Protein AF-0000000079921865 (afdb_homodimer)

Nearest PDB structures (foldseek):
  4d79-assembly1_A  TM=9.285E-01  e=1.068E-24  Escherichia coli K-12
  4yed-assembly1_A  TM=9.209E-01  e=9.433E-25  Escherichia coli K-12
  4d7a-assembly1_B  TM=9.178E-01  e=1.868E-24  Escherichia coli K-12
  4yed-assembly2_D  TM=8.892E-01  e=8.332E-25  Escherichia coli K-12
  4yed-assembly1_B  TM=8.941E-01  e=7.320E-24  Escherichia coli K-12

Sequence (472 aa):
MDKNFFMRTQLLLGNEGMEKLKSSKVAVFGVGGVGSFTVEALARAGVGNLILIDHDEIDITNINRQIPALHSTVGESKVEIMKNRILDINPDINVVAHKKLYNKDSSHELLSEKYDYVVDAIDMVSSKIDLIEKCYNKGINIISSMGMGNKLDPTKIEVSDIYKTHMCPLAKVMRRELKNRRIKKLKVVYSTEKPIKPVITISNDSKREVPGSISFVPSVGGLVIASVVVKDLVSLMDKNFFMRTQLLLGNEGMEKLKSSKVAVFGVGGVGSFTVEALARAGVGNLILIDHDEIDITNINRQIPALHSTVGESKVEIMKNRILDINPDINVVAHKKLYNKDSSHELLSEKYDYVVDAIDMVSSKIDLIEKCYNKGINIISSMGMGNKLDPTKIEVSDIYKTHMCPLAKVMRRELKNRRIKKLKVVYSTEKPIKPVITISNDSKREVPGSISFVPSVGGLVIASVVVKDLVSL

Secondary structure (DSSP, 8-state):
----TTHHHHHHHHHHHHHHHHH-EEEEE--STTHHHHHHHHHHHT-SEEEEE--PBPPGGGTTT-TT--GGGTTSBHHHHHHHHHHHH-TT-EEEEE----STTTHHHHTSS--SEEEE----HHHHHHHHHHHHHHT--EEEE---SS---GGGEEEEEGGG--S-HHHHHHHHHHHHTT----EEEEE-SPPPPPSS--B-TTSPBPPP--TTHHHHHHHHHHHHHHHHHTT-/----TTHHHHHHHHHHHHHHHHH-EEEEE--STTHHHHHHHHHHHT-SEEEEE--PBPPGGGTTT-TT--GGGTTSBHHHHHHHHHHHH-TT-EEEEE----STTTHHHHTSS--SEEEE----HHHHHHHHHHHHHHT--EEEE---SS---GGGEEEEEGGG--S-HHHHHHHHHHHHTT----EEEEE-SPPPPPSS--B-TTSPBPPP--TTHHHHHHHHHHHHHHHHHTT-

Solvent-accessible surface area (backbone atoms only — not comparable to full-atom values): 23665 Å² total; per-residue (Å²): 133,77,91,38,40,48,47,34,35,33,17,58,49,24,70,67,30,46,52,43,30,40,70,33,34,38,35,37,36,22,56,42,36,31,22,29,33,20,52,53,26,34,47,30,61,37,43,21,27,41,38,34,31,24,57,51,53,30,46,57,58,38,33,18,36,20,76,67,30,30,65,87,36,50,70,35,48,39,33,58,53,41,46,54,51,44,40,36,63,32,76,82,46,48,68,47,62,39,81,39,66,74,34,87,86,41,40,67,68,75,62,61,64,88,50,66,31,36,38,38,38,52,84,52,65,69,40,44,52,52,52,51,51,53,30,57,75,69,69,40,49,57,38,33,55,47,58,46,52,21,48,75,61,46,67,40,40,46,76,43,46,48,87,73,63,59,63,32,70,55,44,53,55,47,41,56,56,34,51,77,67,70,53,89,75,44,47,26,37,39,35,63,54,66,62,50,78,50,68,45,86,51,63,46,98,84,68,42,72,58,67,15,35,43,24,34,29,25,29,38,53,10,23,46,50,28,40,53,52,53,30,57,69,53,71,98,132,76,92,37,41,50,45,36,36,33,16,57,50,24,70,68,29,47,51,44,30,40,72,33,31,38,34,36,36,22,55,41,36,29,24,29,34,19,51,53,26,34,48,30,61,38,42,22,28,41,37,34,31,24,56,52,53,30,45,56,59,39,32,20,35,19,74,65,30,30,65,87,38,49,71,36,48,38,33,56,52,42,47,55,50,44,40,38,63,34,76,83,45,46,70,46,63,41,80,38,67,74,34,88,85,40,37,66,68,76,64,61,62,88,53,66,31,36,38,38,38,51,84,52,65,70,41,43,52,53,52,52,52,52,30,57,76,69,69,39,48,56,39,33,54,45,58,46,53,22,50,75,63,46,68,41,39,46,76,42,45,47,85,74,63,57,65,34,72,55,44,53,55,46,42,54,56,36,54,76,67,69,53,89,75,43,47,27,38,38,34,62,55,66,62,49,78,50,69,46,86,50,62,46,98,82,68,42,73,59,67,14,37,44,23,34,30,23,28,38,54,9,24,48,51,30,41,53,52,52,31,58,70,52,72,99

Foldseek 3Di:
DDDDLQVVLCVPQPPLLLVLQLPAAEEEADQAQQRVLLLVQSLSNRRAHYEYEEQDAAAQVRCQAGPLHDPVRHRHQSQVSSQVVSCVSPVRHHYHYDNDDQDPVCCCVVVVDDHQEYEAPDDDLRSSLVNVLVCLVVVHHYEYEADQFQDDDQVQKDKDWLCPDDQGPRSVVNNVSCVVVVNDTHIYIYGNDRRHDDPDWDADPVRDTDTHDGHRRSSSNNNVVSVVVSCVSSVD/DDDDLQVVLCVPQPPLLLVLQLPAAEEEADQALQNVLLLVQSLSNRRAHYEYEEQDAAAQVRCQAGPLHDPVRHRHQSQVSSQVVSCVSPVRHHYHYHNDDQDPVCCCVVVVDDHQEYEAPDDDLRSSLVNVLVCLVVVHHYEYEADQFQDDDQVQKDKDWLCPDDLGPRSVVNVVSCVVVVNDTHIYIYGNDRRHDDPDWDADPVRDTDTHDGHRRSSSNNNVVSVVVSCVSSVD

Radius of gyration: 21.22 Å; Cα contacts (8 Å, |Δi|>4): 1116; chains: 2; bounding box: 54×65×46 Å

Organism: NCBI:txid1123349

Structure (mmCIF, N/CA/C/O backbone):
data_AF-0000000079921865-model_v1
#
loop_
_entity.id
_entity.type
_entity.pdbx_description
1 polymer 'tRNA A37 threonylcarbamoyladenosine dehydratase'
#
loop_
_atom_site.group_PDB
_atom_site.id
_atom_site.type_symbol
_atom_site.label_atom_id
_atom_site.label_alt_id
_atom_site.label_comp_id
_atom_site.label_asym_id
_atom_site.label_entity_id
_atom_site.label_seq_id
_atom_site.pdbx_PDB_ins_code
_atom_site.Cartn_x
_atom_site.Cartn_y
_atom_site.Cartn_z
_atom_site.occupancy
_atom_site.B_iso_or_equiv
_atom_site.auth_seq_id
_atom_site.auth_comp_id
_atom_site.auth_asym_id
_atom_site.auth_atom_id
_atom_site.pdbx_PDB_model_num
ATOM 1 N N . MET A 1 1 ? 26.469 7.453 -10.352 1 61.78 1 MET A N 1
ATOM 2 C CA . MET A 1 1 ? 25.25 6.711 -10.664 1 61.78 1 MET A CA 1
ATOM 3 C C . MET A 1 1 ? 24.266 7.586 -11.414 1 61.78 1 MET A C 1
ATOM 5 O O . MET A 1 1 ? 24.047 8.75 -11.055 1 61.78 1 MET A O 1
ATOM 9 N N . ASP A 1 2 ? 23.812 7.066 -12.562 1 78 2 ASP A N 1
ATOM 10 C CA . ASP A 1 2 ? 22.906 7.852 -13.391 1 78 2 ASP A CA 1
ATOM 11 C C . ASP A 1 2 ? 21.516 7.926 -12.75 1 78 2 ASP A C 1
ATOM 13 O O . ASP A 1 2 ? 21.031 6.945 -12.18 1 78 2 ASP A O 1
ATOM 17 N N . LYS A 1 3 ? 21.016 9.047 -12.781 1 87 3 LYS A N 1
ATOM 18 C CA . LYS A 1 3 ? 19.672 9.289 -12.266 1 87 3 LYS A CA 1
ATOM 19 C C . LYS A 1 3 ? 18.625 8.516 -13.07 1 87 3 LYS A C 1
ATOM 21 O O . LYS A 1 3 ? 18.547 8.656 -14.289 1 87 3 LYS A O 1
ATOM 26 N N . ASN A 1 4 ? 17.969 7.535 -12.414 1 93.31 4 ASN A N 1
ATOM 27 C CA . ASN A 1 4 ? 16.906 6.723 -13.008 1 93.31 4 ASN A CA 1
ATOM 28 C C . ASN A 1 4 ? 15.883 6.285 -11.969 1 93.31 4 ASN A C 1
ATOM 30 O O . ASN A 1 4 ? 15.992 6.641 -10.789 1 93.31 4 ASN A O 1
ATOM 34 N N . PHE A 1 5 ? 14.867 5.508 -12.344 1 95.75 5 PHE A N 1
ATOM 35 C CA . PHE A 1 5 ? 13.742 5.297 -11.438 1 95.75 5 PHE A CA 1
ATOM 36 C C . PHE A 1 5 ? 14.094 4.25 -10.383 1 95.75 5 PHE A C 1
ATOM 38 O O . PHE A 1 5 ? 13.438 4.168 -9.344 1 95.75 5 PHE A O 1
ATOM 45 N N . PHE A 1 6 ? 15.25 3.506 -10.617 1 94.25 6 PHE A N 1
ATOM 46 C CA . PHE A 1 6 ? 15.594 2.477 -9.641 1 94.25 6 PHE A CA 1
ATOM 47 C C . PHE A 1 6 ? 16.719 2.953 -8.727 1 94.25 6 PHE A C 1
ATOM 49 O O . PHE A 1 6 ? 17.219 2.186 -7.902 1 94.25 6 PHE A O 1
ATOM 56 N N . MET A 1 7 ? 17.062 4.141 -8.867 1 94.44 7 MET A N 1
ATOM 57 C CA . MET A 1 7 ? 18.25 4.664 -8.188 1 94.44 7 MET A CA 1
ATOM 58 C C . MET A 1 7 ? 18.156 4.426 -6.684 1 94.44 7 MET A C 1
ATOM 60 O O . MET A 1 7 ? 19.094 3.908 -6.074 1 94.44 7 MET A O 1
ATOM 64 N N . ARG A 1 8 ? 17.031 4.766 -6.098 1 95.69 8 ARG A N 1
ATOM 65 C CA . ARG A 1 8 ? 16.891 4.668 -4.645 1 95.69 8 ARG A CA 1
ATOM 66 C C . ARG A 1 8 ? 16.844 3.211 -4.199 1 95.69 8 ARG A C 1
ATOM 68 O O . ARG A 1 8 ? 17.312 2.873 -3.107 1 95.69 8 ARG A O 1
ATOM 75 N N . THR A 1 9 ? 16.25 2.326 -4.996 1 97.94 9 THR A N 1
ATOM 76 C CA . THR A 1 9 ? 16.219 0.896 -4.707 1 97.94 9 THR A CA 1
ATOM 77 C C . THR A 1 9 ? 17.625 0.299 -4.777 1 97.94 9 THR A C 1
ATOM 79 O O . THR A 1 9 ? 18 -0.529 -3.941 1 97.94 9 THR A O 1
ATOM 82 N N . GLN A 1 10 ? 18.406 0.756 -5.734 1 97.06 10 GLN A N 1
ATOM 83 C CA . GLN A 1 10 ? 19.75 0.266 -5.969 1 97.06 10 GLN A CA 1
ATOM 84 C C . GLN A 1 10 ? 20.656 0.565 -4.773 1 97.06 10 GLN A C 1
ATOM 86 O O . GLN A 1 10 ? 21.578 -0.201 -4.48 1 97.06 10 GLN A O 1
ATOM 91 N N . LEU A 1 11 ? 20.375 1.676 -4.082 1 96.44 11 LEU A N 1
ATOM 92 C CA . LEU A 1 11 ? 21.141 2.012 -2.893 1 96.44 11 LEU A CA 1
ATOM 93 C C . LEU A 1 11 ? 21.016 0.925 -1.831 1 96.44 11 LEU A C 1
ATOM 95 O O . LEU A 1 11 ? 21.953 0.688 -1.061 1 96.44 11 LEU A O 1
ATOM 99 N N . LEU A 1 12 ? 19.891 0.195 -1.831 1 97.12 12 LEU A N 1
ATOM 100 C CA . LEU A 1 12 ? 19.625 -0.833 -0.833 1 97.12 12 LEU A CA 1
ATOM 101 C C . LEU A 1 12 ? 20.109 -2.197 -1.312 1 97.12 12 LEU A C 1
ATOM 103 O O . LEU A 1 12 ? 20.719 -2.945 -0.552 1 97.12 12 LEU A O 1
ATOM 107 N N . LEU A 1 13 ? 19.859 -2.496 -2.607 1 97.44 13 LEU A N 1
ATOM 108 C CA . LEU A 1 13 ? 20.016 -3.863 -3.09 1 97.44 13 LEU A CA 1
ATOM 109 C C . LEU A 1 13 ? 21.344 -4.02 -3.844 1 97.44 13 LEU A C 1
ATOM 111 O O . LEU A 1 13 ? 21.781 -5.141 -4.102 1 97.44 13 LEU A O 1
ATOM 115 N N . GLY A 1 14 ? 21.953 -2.93 -4.215 1 95.94 14 GLY A N 1
ATOM 116 C CA . GLY A 1 14 ? 23.188 -2.975 -4.988 1 95.94 14 GLY A CA 1
ATOM 117 C C . GLY A 1 14 ? 22.969 -3.381 -6.434 1 95.94 14 GLY A C 1
ATOM 118 O O . GLY A 1 14 ? 21.844 -3.68 -6.84 1 95.94 14 GLY A O 1
ATOM 119 N N . ASN A 1 15 ? 24.016 -3.34 -7.172 1 95.75 15 ASN A N 1
ATOM 120 C CA . ASN A 1 15 ? 23.969 -3.695 -8.586 1 95.75 15 ASN A CA 1
ATOM 121 C C . ASN A 1 15 ? 23.562 -5.156 -8.781 1 95.75 15 ASN A C 1
ATOM 123 O O . ASN A 1 15 ? 22.781 -5.473 -9.68 1 95.75 15 ASN A O 1
ATOM 127 N N . GLU A 1 16 ? 24.094 -5.984 -7.961 1 97.19 16 GLU A N 1
ATOM 128 C CA . GLU A 1 16 ? 23.812 -7.41 -8.078 1 97.19 16 GLU A CA 1
ATOM 129 C C . GLU A 1 16 ? 22.328 -7.691 -7.82 1 97.19 16 GLU A C 1
ATOM 131 O O . GLU A 1 16 ? 21.703 -8.461 -8.555 1 97.19 16 GLU A O 1
ATOM 136 N N . GLY A 1 17 ? 21.797 -7.078 -6.805 1 97.88 17 GLY A N 1
ATOM 137 C CA . GLY A 1 17 ? 20.375 -7.238 -6.512 1 97.88 17 GLY A CA 1
ATOM 138 C C . GLY A 1 17 ? 19.484 -6.746 -7.629 1 97.88 17 GLY A C 1
ATOM 139 O O . GLY A 1 17 ? 18.516 -7.418 -7.996 1 97.88 17 GLY A O 1
ATOM 140 N N . MET A 1 18 ? 19.875 -5.641 -8.195 1 97.81 18 MET A N 1
ATOM 141 C CA . MET A 1 18 ? 19.094 -5.074 -9.281 1 97.81 18 MET A CA 1
ATOM 142 C C . MET A 1 18 ? 19.125 -5.977 -10.508 1 97.81 18 MET A C 1
ATOM 144 O O . MET A 1 18 ? 18.109 -6.148 -11.188 1 97.81 18 MET A O 1
ATOM 148 N N . GLU A 1 19 ? 20.25 -6.5 -10.766 1 98.12 19 GLU A N 1
ATOM 149 C CA . GLU A 1 19 ? 20.391 -7.402 -11.906 1 98.12 19 GLU A CA 1
ATOM 150 C C . GLU A 1 19 ? 19.578 -8.672 -11.711 1 98.12 19 GLU A C 1
ATOM 152 O O . GLU A 1 19 ? 18.938 -9.156 -12.656 1 98.12 19 GLU A O 1
ATOM 157 N N . LYS A 1 20 ? 19.609 -9.172 -10.508 1 98.56 20 LYS A N 1
ATOM 158 C CA . LYS A 1 20 ? 18.812 -10.359 -10.203 1 98.56 20 LYS A CA 1
ATOM 159 C C . LYS A 1 20 ? 17.328 -10.078 -10.398 1 98.56 20 LYS A C 1
ATOM 161 O O . LYS A 1 20 ? 16.609 -10.883 -11 1 98.56 20 LYS A O 1
ATOM 166 N N . LEU A 1 21 ? 16.844 -8.969 -9.914 1 98.81 21 LEU A N 1
ATOM 167 C CA . LEU A 1 21 ? 15.445 -8.609 -10.078 1 98.81 21 LEU A CA 1
ATOM 168 C C . LEU A 1 21 ? 15.094 -8.453 -11.555 1 98.81 21 LEU A C 1
ATOM 170 O O . LEU A 1 21 ? 14.062 -8.961 -12.008 1 98.81 21 LEU A O 1
ATOM 174 N N . LYS A 1 22 ? 15.922 -7.793 -12.25 1 98.44 22 LYS A N 1
ATOM 175 C CA . LYS A 1 22 ? 15.688 -7.523 -13.672 1 98.44 22 LYS A CA 1
ATOM 176 C C . LYS A 1 22 ? 15.547 -8.82 -14.461 1 98.44 22 LYS A C 1
ATOM 178 O O . LYS A 1 22 ? 14.758 -8.898 -15.398 1 98.44 22 LYS A O 1
ATOM 183 N N . SER A 1 23 ? 16.234 -9.789 -14.031 1 98.44 23 SER A N 1
ATOM 184 C CA . SER A 1 23 ? 16.281 -11.055 -14.758 1 98.44 23 SER A CA 1
ATOM 185 C C . SER A 1 23 ? 15.211 -12.016 -14.25 1 98.44 23 SER A C 1
ATOM 187 O O . SER A 1 23 ? 14.977 -13.07 -14.852 1 98.44 23 SER A O 1
ATOM 189 N N . SER A 1 24 ? 14.562 -11.703 -13.211 1 98.75 24 SER A N 1
ATOM 190 C CA . SER A 1 24 ? 13.617 -12.609 -12.57 1 98.75 24 SER A CA 1
ATOM 191 C C . SER A 1 24 ? 12.25 -12.547 -13.25 1 98.75 24 SER A C 1
ATOM 193 O O . SER A 1 24 ? 11.867 -11.516 -13.797 1 98.75 24 SER A O 1
ATOM 195 N N . LYS A 1 25 ? 11.586 -13.672 -13.242 1 98.88 25 LYS A N 1
ATOM 196 C CA . LYS A 1 25 ? 10.227 -13.805 -13.766 1 98.88 25 LYS A CA 1
ATOM 197 C C . LYS A 1 25 ? 9.25 -14.203 -12.672 1 98.88 25 LYS A C 1
ATOM 199 O O . LYS A 1 25 ? 9.344 -15.297 -12.109 1 98.88 25 LYS A O 1
ATOM 204 N N . VAL A 1 26 ? 8.312 -13.32 -12.367 1 98.94 26 VAL A N 1
ATOM 205 C CA . VAL A 1 26 ? 7.348 -13.531 -11.289 1 98.94 26 VAL A CA 1
ATOM 206 C C . VAL A 1 26 ? 5.934 -13.586 -11.875 1 98.94 26 VAL A C 1
ATOM 208 O O . VAL A 1 26 ? 5.539 -12.703 -12.641 1 98.94 26 VAL A O 1
ATOM 211 N N . ALA A 1 27 ? 5.184 -14.609 -11.562 1 98.94 27 ALA A N 1
ATOM 212 C CA . ALA A 1 27 ? 3.777 -14.719 -11.938 1 98.94 27 ALA A CA 1
ATOM 213 C C . ALA A 1 27 ? 2.867 -14.391 -10.758 1 98.94 27 ALA A C 1
ATOM 215 O O . ALA A 1 27 ? 3.062 -14.914 -9.656 1 98.94 27 ALA A O 1
ATOM 216 N N . VAL A 1 28 ? 1.947 -13.516 -11 1 98.94 28 VAL A N 1
ATOM 217 C CA . VAL A 1 28 ? 0.978 -13.148 -9.969 1 98.94 28 VAL A CA 1
ATOM 218 C C . VAL A 1 28 ? -0.414 -13.625 -10.383 1 98.94 28 VAL A C 1
ATOM 220 O O . VAL A 1 28 ? -0.986 -13.125 -11.352 1 98.94 28 VAL A O 1
ATOM 223 N N . PHE A 1 29 ? -0.922 -14.617 -9.648 1 98.88 29 PHE A N 1
ATOM 224 C CA . PHE A 1 29 ? -2.262 -15.148 -9.867 1 98.88 29 PHE A CA 1
ATOM 225 C C . PHE A 1 29 ? -3.283 -14.422 -9.008 1 98.88 29 PHE A C 1
ATOM 227 O O . PHE A 1 29 ? -3.295 -14.578 -7.781 1 98.88 29 PHE A O 1
ATOM 234 N N . GLY A 1 30 ? -4.203 -13.672 -9.609 1 98.75 30 GLY A N 1
ATOM 235 C CA . GLY A 1 30 ? -5.105 -12.773 -8.914 1 98.75 30 GLY A CA 1
ATOM 236 C C . GLY A 1 30 ? -4.57 -11.359 -8.805 1 98.75 30 GLY A C 1
ATOM 237 O O . GLY A 1 30 ? -3.58 -11.117 -8.109 1 98.75 30 GLY A O 1
ATOM 238 N N . VAL A 1 31 ? -5.25 -10.438 -9.484 1 98.75 31 VAL A N 1
ATOM 239 C CA . VAL A 1 31 ? -4.793 -9.047 -9.484 1 98.75 31 VAL A CA 1
ATOM 240 C C . VAL A 1 31 ? -5.867 -8.148 -8.883 1 98.75 31 VAL A C 1
ATOM 242 O O . VAL A 1 31 ? -6.254 -7.145 -9.477 1 98.75 31 VAL A O 1
ATOM 245 N N . GLY A 1 32 ? -6.406 -8.594 -7.738 1 98.31 32 GLY A N 1
ATOM 246 C CA . GLY A 1 32 ? -7.391 -7.836 -6.984 1 98.31 32 GLY A CA 1
ATOM 247 C C . GLY A 1 32 ? -6.777 -6.953 -5.914 1 98.31 32 GLY A C 1
ATOM 248 O O . GLY A 1 32 ? -5.809 -6.238 -6.172 1 98.31 32 GLY A O 1
ATOM 249 N N . GLY A 1 33 ? -7.379 -6.98 -4.707 1 98.56 33 GLY A N 1
ATOM 250 C CA . GLY A 1 33 ? -6.957 -6.121 -3.611 1 98.56 33 GLY A CA 1
ATOM 251 C C . GLY A 1 33 ? -5.543 -6.406 -3.139 1 98.56 33 GLY A C 1
ATOM 252 O O . GLY A 1 33 ? -4.797 -5.484 -2.799 1 98.56 33 GLY A O 1
ATOM 253 N N . VAL A 1 34 ? -5.152 -7.637 -3.137 1 98.88 34 VAL A N 1
ATOM 254 C CA . VAL A 1 34 ? -3.818 -8.031 -2.703 1 98.88 34 VAL A CA 1
ATOM 255 C C . VAL A 1 34 ? -2.863 -8.023 -3.896 1 98.88 34 VAL A C 1
ATOM 257 O O . VAL A 1 34 ? -1.841 -7.332 -3.873 1 98.88 34 VAL A O 1
ATOM 260 N N . GLY A 1 35 ? -3.25 -8.633 -4.949 1 98.94 35 GLY A N 1
ATOM 261 C CA . GLY A 1 35 ? -2.385 -8.875 -6.094 1 98.94 35 GLY A CA 1
ATOM 262 C C . GLY A 1 35 ? -2.002 -7.602 -6.824 1 98.94 35 GLY A C 1
ATOM 263 O O . GLY A 1 35 ? -0.879 -7.48 -7.32 1 98.94 35 GLY A O 1
ATOM 264 N N . SER A 1 36 ? -2.9 -6.668 -6.91 1 98.94 36 SER A N 1
ATOM 265 C CA . SER A 1 36 ? -2.596 -5.438 -7.641 1 98.94 36 SER A CA 1
ATOM 266 C C . SER A 1 36 ? -1.493 -4.645 -6.949 1 98.94 36 SER A C 1
ATOM 268 O O . SER A 1 36 ? -0.642 -4.047 -7.609 1 98.94 36 SER A O 1
ATOM 270 N N . PHE A 1 37 ? -1.496 -4.633 -5.637 1 98.94 37 PHE A N 1
ATOM 271 C CA . PHE A 1 37 ? -0.45 -3.938 -4.895 1 98.94 37 PHE A CA 1
ATOM 272 C C . PHE A 1 37 ? 0.861 -4.711 -4.957 1 98.94 37 PHE A C 1
ATOM 274 O O . PHE A 1 37 ? 1.94 -4.113 -4.965 1 98.94 37 PHE A O 1
ATOM 281 N N . THR A 1 38 ? 0.76 -6.059 -5.012 1 98.94 38 THR A N 1
ATOM 282 C CA . THR A 1 38 ? 1.953 -6.871 -5.219 1 98.94 38 THR A CA 1
ATOM 283 C C . THR A 1 38 ? 2.617 -6.523 -6.547 1 98.94 38 THR A C 1
ATOM 285 O O . THR A 1 38 ? 3.812 -6.227 -6.59 1 98.94 38 THR A O 1
ATOM 288 N N . VAL A 1 39 ? 1.821 -6.5 -7.574 1 98.94 39 VAL A N 1
ATOM 289 C CA . VAL A 1 39 ? 2.309 -6.223 -8.922 1 98.94 39 VAL A CA 1
ATOM 290 C C . VAL A 1 39 ? 2.936 -4.832 -8.969 1 98.94 39 VAL A C 1
ATOM 292 O O . VAL A 1 39 ? 4.043 -4.66 -9.484 1 98.94 39 VAL A O 1
ATOM 295 N N . GLU A 1 40 ? 2.23 -3.852 -8.422 1 98.88 40 GLU A N 1
ATOM 296 C CA . GLU A 1 40 ? 2.709 -2.475 -8.352 1 98.88 40 GLU A CA 1
ATOM 297 C C . GLU A 1 40 ? 4.078 -2.398 -7.68 1 98.88 40 GLU A C 1
ATOM 299 O O . GLU A 1 40 ? 5 -1.78 -8.211 1 98.88 40 GLU A O 1
ATOM 304 N N . ALA A 1 41 ? 4.195 -3.031 -6.574 1 98.94 41 ALA A N 1
ATOM 305 C CA . ALA A 1 41 ? 5.414 -2.943 -5.773 1 98.94 41 ALA A CA 1
ATOM 306 C C . ALA A 1 41 ? 6.574 -3.658 -6.461 1 98.94 41 ALA A C 1
ATOM 308 O O . ALA A 1 41 ? 7.711 -3.182 -6.43 1 98.94 41 ALA A O 1
ATOM 309 N N . LEU A 1 42 ? 6.309 -4.797 -7.074 1 98.94 42 LEU A N 1
ATOM 310 C CA . LEU A 1 42 ? 7.348 -5.555 -7.762 1 98.94 42 LEU A CA 1
ATOM 311 C C . LEU A 1 42 ? 7.887 -4.781 -8.961 1 98.94 42 LEU A C 1
ATOM 313 O O . LEU A 1 42 ? 9.094 -4.734 -9.18 1 98.94 42 LEU A O 1
ATOM 317 N N . ALA A 1 43 ? 6.969 -4.172 -9.695 1 98.94 43 ALA A N 1
ATOM 318 C CA . ALA A 1 43 ? 7.383 -3.367 -10.844 1 98.94 43 ALA A CA 1
ATOM 319 C C . ALA A 1 43 ? 8.273 -2.207 -10.406 1 98.94 43 ALA A C 1
ATOM 321 O O . ALA A 1 43 ? 9.328 -1.964 -11 1 98.94 43 ALA A O 1
ATOM 322 N N . ARG A 1 44 ? 7.883 -1.578 -9.367 1 98.94 44 ARG A N 1
ATOM 323 C CA . ARG A 1 44 ? 8.609 -0.416 -8.875 1 98.94 44 ARG A CA 1
ATOM 324 C C . ARG A 1 44 ? 9.953 -0.828 -8.266 1 98.94 44 ARG A C 1
ATOM 326 O O . ARG A 1 44 ? 10.898 -0.043 -8.258 1 98.94 44 ARG A O 1
ATOM 333 N N . ALA A 1 45 ? 10.008 -2.08 -7.789 1 98.75 45 ALA A N 1
ATOM 334 C CA . ALA A 1 45 ? 11.242 -2.574 -7.188 1 98.75 45 ALA A CA 1
ATOM 335 C C . ALA A 1 45 ? 12.266 -2.939 -8.258 1 98.75 45 ALA A C 1
ATOM 337 O O . ALA A 1 45 ? 13.453 -3.082 -7.965 1 98.75 45 ALA A O 1
ATOM 338 N N . GLY A 1 46 ? 11.758 -3.205 -9.508 1 98.56 46 GLY A N 1
ATOM 339 C CA . GLY A 1 46 ? 12.703 -3.451 -10.578 1 98.56 46 GLY A CA 1
ATOM 340 C C . GLY A 1 46 ? 12.641 -4.867 -11.125 1 98.56 46 GLY A C 1
ATOM 341 O O . GLY A 1 46 ? 13.539 -5.301 -11.844 1 98.56 46 GLY 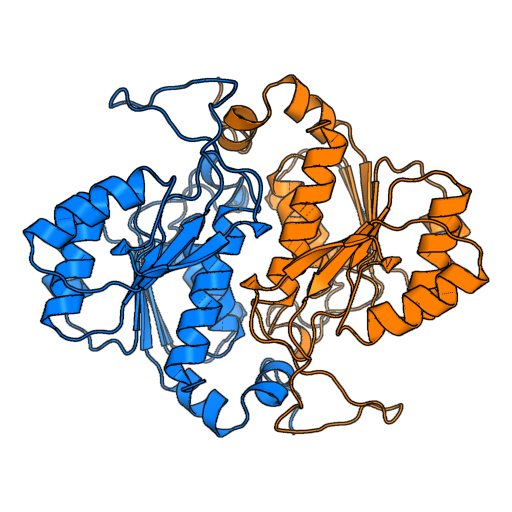A O 1
ATOM 342 N N . VAL A 1 47 ? 11.602 -5.637 -10.758 1 98.88 47 VAL A N 1
ATOM 343 C CA . VAL A 1 47 ? 11.43 -6.945 -11.375 1 98.88 47 VAL A CA 1
ATOM 344 C C . VAL A 1 47 ? 11.281 -6.789 -12.883 1 98.88 47 VAL A C 1
ATOM 346 O O . VAL A 1 47 ? 10.586 -5.895 -13.359 1 98.88 47 VAL A O 1
ATOM 349 N N . GLY A 1 48 ? 11.914 -7.684 -13.633 1 98.75 48 GLY A N 1
ATOM 350 C CA . GLY A 1 48 ? 12.023 -7.457 -15.062 1 98.75 48 GLY A CA 1
ATOM 351 C C . GLY A 1 48 ? 10.953 -8.164 -15.859 1 98.75 48 GLY A C 1
ATOM 352 O O . GLY A 1 48 ? 10.703 -7.828 -17.016 1 98.75 48 GLY A O 1
ATOM 353 N N . ASN A 1 49 ? 10.43 -9.258 -15.32 1 98.88 49 ASN A N 1
ATOM 354 C CA . ASN A 1 49 ? 9.375 -10.023 -15.984 1 98.88 49 ASN A CA 1
ATOM 355 C C . ASN A 1 49 ? 8.203 -10.297 -15.047 1 98.88 49 ASN A C 1
ATOM 357 O O . ASN A 1 49 ? 8.367 -10.961 -14.016 1 98.88 49 ASN A O 1
ATOM 361 N N . LEU A 1 50 ? 7.027 -9.773 -15.438 1 98.88 50 LEU A N 1
ATOM 362 C CA . LEU A 1 50 ? 5.816 -9.977 -14.648 1 98.88 50 LEU A CA 1
ATOM 363 C C . LEU A 1 50 ? 4.715 -10.609 -15.492 1 98.88 50 LEU A C 1
ATOM 365 O O . LEU A 1 50 ? 4.387 -10.109 -16.562 1 98.88 50 LEU A O 1
ATOM 369 N N . ILE A 1 51 ? 4.184 -11.742 -15.047 1 98.88 51 ILE A N 1
ATOM 370 C CA . ILE A 1 51 ? 3.051 -12.414 -15.664 1 98.88 51 ILE A CA 1
ATOM 371 C C . ILE A 1 51 ? 1.811 -12.25 -14.789 1 98.88 51 ILE A C 1
ATOM 373 O O . ILE A 1 51 ? 1.787 -12.711 -13.641 1 98.88 51 ILE A O 1
ATOM 377 N N . LEU A 1 52 ? 0.841 -11.57 -15.32 1 98.88 52 LEU A N 1
ATOM 378 C CA . LEU A 1 52 ? -0.387 -11.266 -14.586 1 98.88 52 LEU A CA 1
ATOM 379 C C . LEU A 1 52 ? -1.521 -12.188 -15.031 1 98.88 52 LEU A C 1
ATOM 381 O O . LEU A 1 52 ? -1.818 -12.281 -16.219 1 98.88 52 LEU A O 1
ATOM 385 N N . ILE A 1 53 ? -2.152 -12.852 -14.102 1 98.75 53 ILE A N 1
ATOM 386 C CA . ILE A 1 53 ? -3.262 -13.75 -14.414 1 98.75 53 ILE A CA 1
ATOM 387 C C . ILE A 1 53 ? -4.496 -13.344 -13.609 1 98.75 53 ILE A C 1
ATOM 389 O O . ILE A 1 53 ? -4.469 -13.352 -12.383 1 98.75 53 ILE A O 1
ATOM 393 N N . ASP A 1 54 ? -5.516 -13 -14.188 1 98.62 54 ASP A N 1
ATOM 394 C CA . ASP A 1 54 ? -6.824 -12.656 -13.625 1 98.62 54 ASP A CA 1
ATOM 395 C C . ASP A 1 54 ? -7.895 -12.633 -14.719 1 98.62 54 ASP A C 1
ATOM 397 O O . ASP A 1 54 ? -7.66 -12.109 -15.812 1 98.62 54 ASP A O 1
ATOM 401 N N . HIS A 1 55 ? -9.078 -13.102 -14.438 1 97.88 55 HIS A N 1
ATOM 402 C CA . HIS A 1 55 ? -10.094 -13.234 -15.477 1 97.88 55 HIS A CA 1
ATOM 403 C C . HIS A 1 55 ? -11.117 -12.109 -15.391 1 97.88 55 HIS A C 1
ATOM 405 O O . HIS A 1 55 ? -11.938 -11.938 -16.297 1 97.88 55 HIS A O 1
ATOM 411 N N . ASP A 1 56 ? -11.094 -11.289 -14.375 1 97.81 56 ASP A N 1
ATOM 412 C CA . ASP A 1 56 ? -12.195 -10.383 -14.07 1 97.81 56 ASP A CA 1
ATOM 413 C C . ASP A 1 56 ? -12.023 -9.047 -14.789 1 97.81 56 ASP A C 1
ATOM 415 O O . ASP A 1 56 ? -10.898 -8.656 -15.117 1 97.81 56 ASP A O 1
ATOM 419 N N . GLU A 1 57 ? -13.141 -8.484 -14.977 1 98.69 57 GLU A N 1
ATOM 420 C CA . GLU A 1 57 ? -13.219 -7.062 -15.273 1 98.69 57 GLU A CA 1
ATOM 421 C C . GLU A 1 57 ? -13.453 -6.242 -14.008 1 98.69 57 GLU A C 1
ATOM 423 O O . GLU A 1 57 ? -13.953 -6.766 -13.008 1 98.69 57 GLU A O 1
ATOM 428 N N . ILE A 1 58 ? -13.086 -5.004 -14.055 1 98.69 58 ILE A N 1
ATOM 429 C CA . ILE A 1 58 ? -13.188 -4.129 -12.891 1 98.69 58 ILE A CA 1
ATOM 430 C C . ILE A 1 58 ? -14.656 -3.809 -12.625 1 98.69 58 ILE A C 1
ATOM 432 O O . ILE A 1 58 ? -15.383 -3.383 -13.523 1 98.69 58 ILE A O 1
ATOM 436 N N . ASP A 1 59 ? -15.047 -4.098 -11.469 1 98.12 59 ASP A N 1
ATOM 437 C CA . ASP A 1 59 ? -16.375 -3.752 -10.961 1 98.12 59 ASP A CA 1
ATOM 438 C C . ASP A 1 59 ? -16.312 -2.521 -10.055 1 98.12 59 ASP A C 1
ATOM 440 O O . ASP A 1 59 ? -15.289 -2.264 -9.414 1 98.12 59 ASP A O 1
ATOM 444 N N . ILE A 1 60 ? -17.391 -1.787 -9.961 1 98.31 60 ILE A N 1
ATOM 445 C CA . ILE A 1 60 ? -17.438 -0.577 -9.148 1 98.31 60 ILE A CA 1
ATOM 446 C C . ILE A 1 60 ? -17.094 -0.914 -7.703 1 98.31 60 ILE A C 1
ATOM 448 O O . ILE A 1 60 ? -16.484 -0.106 -7 1 98.31 60 ILE A O 1
ATOM 452 N N . THR A 1 61 ? -17.438 -2.156 -7.242 1 97.12 61 THR A N 1
ATOM 453 C CA . THR A 1 61 ? -17.234 -2.559 -5.855 1 97.12 61 THR A CA 1
ATOM 454 C C . THR A 1 61 ? -15.75 -2.818 -5.59 1 97.12 61 THR A C 1
ATOM 456 O O . THR A 1 61 ? -15.344 -3.012 -4.441 1 97.12 61 THR A O 1
ATOM 459 N N . ASN A 1 62 ? -14.891 -2.803 -6.668 1 98.31 62 ASN A N 1
ATOM 460 C CA . ASN A 1 62 ? -13.461 -3.053 -6.52 1 98.31 62 ASN A CA 1
ATOM 461 C C . ASN A 1 6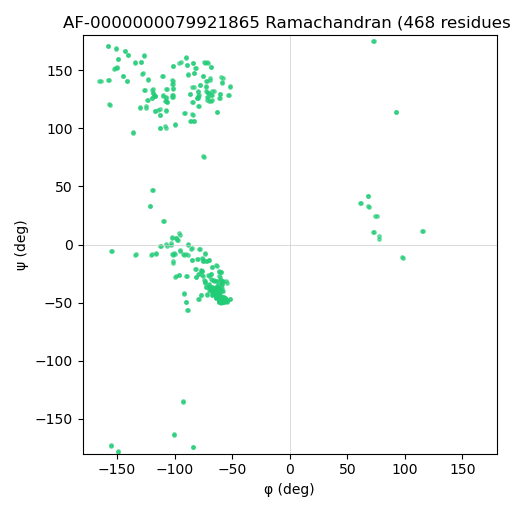2 ? -12.703 -1.779 -6.152 1 98.31 62 ASN A C 1
ATOM 463 O O . ASN A 1 62 ? -11.562 -1.84 -5.695 1 98.31 62 ASN A O 1
ATOM 467 N N . ILE A 1 63 ? -13.352 -0.6 -6.289 1 98.81 63 ILE A N 1
ATOM 468 C CA . ILE A 1 63 ? -12.672 0.686 -6.211 1 98.81 63 ILE A CA 1
ATOM 469 C C . ILE A 1 63 ? -12.195 0.929 -4.781 1 98.81 63 ILE A C 1
ATOM 471 O O . ILE A 1 63 ? -11.148 1.544 -4.566 1 98.81 63 ILE A O 1
ATOM 475 N N . ASN A 1 64 ? -12.82 0.336 -3.832 1 98.5 64 ASN A N 1
ATOM 476 C CA . ASN A 1 64 ? -12.484 0.621 -2.441 1 98.5 64 ASN A CA 1
ATOM 477 C C . ASN A 1 64 ? -11.117 0.053 -2.072 1 98.5 64 ASN A C 1
ATOM 479 O O . ASN A 1 64 ? -10.539 0.425 -1.047 1 98.5 64 ASN A O 1
ATOM 483 N N . ARG A 1 65 ? -10.57 -0.876 -3.018 1 98.62 65 ARG A N 1
ATOM 484 C CA . ARG A 1 65 ? -9.367 -1.486 -2.451 1 98.62 65 ARG A CA 1
ATOM 485 C C . ARG A 1 65 ? -8.43 -1.967 -3.551 1 98.62 65 ARG A C 1
ATOM 487 O O . ARG A 1 65 ? -7.336 -2.465 -3.268 1 98.62 65 ARG A O 1
ATOM 494 N N . GLN A 1 66 ? -8.727 -1.936 -4.816 1 98.88 66 GLN A N 1
ATOM 495 C CA . GLN A 1 66 ? -7.879 -2.461 -5.883 1 98.88 66 GLN A CA 1
ATOM 496 C C . GLN A 1 66 ? -7.234 -1.331 -6.684 1 98.88 66 GLN A C 1
ATOM 498 O O . GLN A 1 66 ? -7.922 -0.407 -7.125 1 98.88 66 GLN A O 1
ATOM 503 N N . ILE A 1 67 ? -5.973 -1.368 -6.98 1 98.69 67 ILE A N 1
ATOM 504 C CA . ILE A 1 67 ? -5.18 -0.299 -7.574 1 98.69 67 ILE A CA 1
ATOM 505 C C . ILE A 1 67 ? -5.746 0.056 -8.953 1 98.69 67 ILE A C 1
ATOM 507 O O . ILE A 1 67 ? -5.957 1.231 -9.258 1 98.69 67 ILE A O 1
ATOM 511 N N . PRO A 1 68 ? -6.07 -0.898 -9.789 1 98.75 68 PRO A N 1
ATOM 512 C CA . PRO A 1 68 ? -6.52 -0.553 -11.141 1 98.75 68 PRO A CA 1
ATOM 513 C C . PRO A 1 68 ? -7.957 -0.038 -11.172 1 98.75 68 PRO A C 1
ATOM 515 O O . PRO A 1 68 ? -8.414 0.463 -12.203 1 98.75 68 PRO A O 1
ATOM 518 N N . ALA A 1 69 ? -8.664 -0.183 -10.102 1 98.88 69 ALA A N 1
ATOM 519 C CA . ALA A 1 69 ? -10.086 0.14 -10.094 1 98.88 69 ALA A CA 1
ATOM 520 C C . ALA A 1 69 ? -10.305 1.633 -9.875 1 98.88 69 ALA A C 1
ATOM 522 O O . ALA A 1 69 ? -10.031 2.154 -8.789 1 98.88 69 ALA A O 1
ATOM 523 N N . LEU A 1 70 ? -10.664 2.295 -10.852 1 98.81 70 LEU A N 1
ATOM 524 C CA . LEU A 1 70 ? -11.117 3.682 -10.906 1 98.81 70 LEU A CA 1
ATOM 525 C C . LEU A 1 70 ? -12.469 3.791 -11.602 1 98.81 70 LEU A C 1
ATOM 527 O O . LEU A 1 70 ? -12.922 2.834 -12.234 1 98.81 70 LEU A O 1
ATOM 531 N N . HIS A 1 71 ? -13.156 4.93 -11.406 1 98.75 71 HIS A N 1
ATOM 532 C CA . HIS A 1 71 ? -14.422 5.098 -12.125 1 98.75 71 HIS A CA 1
ATOM 533 C C . HIS A 1 71 ? -14.203 5.027 -13.633 1 98.75 71 HIS A C 1
ATOM 535 O O . HIS A 1 71 ? -15.016 4.43 -14.352 1 98.75 71 HIS A O 1
ATOM 541 N N . SER A 1 72 ? -13.102 5.5 -14.117 1 98.81 72 SER A N 1
ATOM 542 C CA . SER A 1 72 ? -12.812 5.559 -15.547 1 98.81 72 SER A CA 1
ATOM 543 C C . SER A 1 72 ? -12.453 4.18 -16.094 1 98.81 72 SER A C 1
ATOM 545 O O . SER A 1 72 ? -12.43 3.977 -17.312 1 98.81 72 SER A O 1
ATOM 547 N N . THR A 1 73 ? -12.164 3.199 -15.219 1 98.81 73 THR A N 1
ATOM 548 C CA . THR A 1 73 ? -11.711 1.907 -15.719 1 98.81 73 THR A CA 1
ATOM 549 C C . THR A 1 73 ? -12.758 0.825 -15.461 1 98.81 73 THR A C 1
ATOM 551 O O . THR A 1 73 ? -12.539 -0.343 -15.789 1 98.81 73 THR A O 1
ATOM 554 N N . VAL A 1 74 ? -13.852 1.201 -14.82 1 98.69 74 VAL A N 1
ATOM 555 C CA . VAL A 1 74 ? -14.914 0.231 -14.586 1 98.69 74 VAL A CA 1
ATOM 556 C C . VAL A 1 74 ? -15.312 -0.431 -15.906 1 98.69 74 VAL A C 1
ATOM 558 O O . VAL A 1 74 ? -15.516 0.25 -16.922 1 98.69 74 VAL A O 1
ATOM 561 N N . GLY A 1 75 ? -15.344 -1.771 -15.961 1 98.69 75 GLY A N 1
ATOM 562 C CA . GLY A 1 75 ? -15.711 -2.527 -17.141 1 98.69 75 GLY A CA 1
ATOM 563 C C . GLY A 1 75 ? -14.508 -3.02 -17.938 1 98.69 75 GLY A C 1
ATOM 564 O O . GLY A 1 75 ? -14.656 -3.846 -18.844 1 98.69 75 GLY A O 1
ATOM 565 N N . GLU A 1 76 ? -13.352 -2.533 -17.609 1 98.81 76 GLU A N 1
ATOM 566 C CA . GLU A 1 76 ? -12.125 -2.92 -18.297 1 98.81 76 GLU A CA 1
ATOM 567 C C . GLU A 1 76 ? -11.477 -4.129 -17.641 1 98.81 76 GLU A C 1
ATOM 569 O O . GLU A 1 76 ? -11.75 -4.43 -16.469 1 98.81 76 GLU A O 1
ATOM 574 N N . SER A 1 77 ? -10.617 -4.785 -18.375 1 98.81 77 SER A N 1
ATOM 575 C CA . SER A 1 77 ? -9.883 -5.938 -17.859 1 98.81 77 SER A CA 1
ATOM 576 C C . SER A 1 77 ? -8.883 -5.523 -16.781 1 98.81 77 SER A C 1
ATOM 578 O O . SER A 1 77 ? -8.047 -4.645 -17.016 1 98.81 77 SER A O 1
ATOM 580 N N . LYS A 1 78 ? -8.938 -6.211 -15.586 1 98.81 78 LYS A N 1
ATOM 581 C CA . LYS A 1 78 ? -8.016 -5.895 -14.5 1 98.81 78 LYS A CA 1
ATOM 582 C C . LYS A 1 78 ? -6.566 -6.012 -14.953 1 98.81 78 LYS A C 1
ATOM 584 O O . LYS A 1 78 ? -5.758 -5.109 -14.727 1 98.81 78 LYS A O 1
ATOM 589 N N . VAL A 1 79 ? -6.25 -7.098 -15.656 1 98.88 79 VAL A N 1
ATOM 590 C CA . VAL A 1 79 ? -4.855 -7.379 -15.977 1 98.88 79 VAL A CA 1
ATOM 591 C C . VAL A 1 79 ? -4.383 -6.434 -17.078 1 98.88 79 VAL A C 1
ATOM 593 O O . VAL A 1 79 ? -3.213 -6.039 -17.109 1 98.88 79 VAL A O 1
ATOM 596 N N . GLU A 1 80 ? -5.254 -6.02 -17.953 1 98.88 80 GLU A N 1
ATOM 597 C CA . GLU A 1 80 ? -4.844 -5.102 -19.016 1 98.88 80 GLU A CA 1
ATOM 598 C C . GLU A 1 80 ? -4.582 -3.703 -18.453 1 98.88 80 GLU A C 1
ATOM 600 O O . GLU A 1 80 ? -3.611 -3.049 -18.844 1 98.88 80 GLU A O 1
ATOM 605 N N . ILE A 1 81 ? -5.473 -3.244 -17.562 1 98.94 81 ILE A N 1
ATOM 606 C CA . ILE A 1 81 ? -5.281 -1.939 -16.938 1 98.94 81 ILE A CA 1
ATOM 607 C C . ILE A 1 81 ? -3.99 -1.942 -16.125 1 98.94 81 ILE A C 1
ATOM 609 O O . ILE A 1 81 ? -3.219 -0.981 -16.172 1 98.94 81 ILE A O 1
ATOM 613 N N . MET A 1 82 ? -3.727 -3.031 -15.406 1 98.88 82 MET A N 1
ATOM 614 C CA . MET A 1 82 ? -2.508 -3.131 -14.609 1 98.88 82 MET A CA 1
ATOM 615 C C . MET A 1 82 ? -1.274 -3.178 -15.508 1 98.88 82 MET A C 1
ATOM 617 O O . MET A 1 82 ? -0.256 -2.555 -15.203 1 98.88 82 MET A O 1
ATOM 621 N N . LYS A 1 83 ? -1.392 -3.947 -16.594 1 98.94 83 LYS A N 1
ATOM 622 C CA . LYS A 1 83 ? -0.284 -4.02 -17.531 1 98.94 83 LYS A CA 1
ATOM 623 C C . LYS A 1 83 ? 0.096 -2.635 -18.047 1 98.94 83 LYS A C 1
ATOM 625 O O . LYS A 1 83 ? 1.277 -2.283 -18.078 1 98.94 83 LYS A O 1
ATOM 630 N N . ASN A 1 84 ? -0.867 -1.839 -18.438 1 98.88 84 ASN A N 1
ATOM 631 C CA . ASN A 1 84 ? -0.612 -0.489 -18.938 1 98.88 84 ASN A CA 1
ATOM 632 C C . ASN A 1 84 ? 0.056 0.378 -17.859 1 98.88 84 ASN A C 1
ATOM 634 O O . ASN A 1 84 ? 0.985 1.129 -18.172 1 98.88 84 ASN A O 1
ATOM 638 N N . ARG A 1 85 ? -0.42 0.271 -16.656 1 98.81 85 ARG A N 1
ATOM 639 C CA . ARG A 1 85 ? 0.168 1.037 -15.562 1 98.81 85 ARG A CA 1
ATOM 640 C C . ARG A 1 85 ? 1.611 0.614 -15.312 1 98.81 85 ARG A C 1
ATOM 642 O O . ARG A 1 85 ? 2.49 1.461 -15.133 1 98.81 85 ARG A O 1
ATOM 649 N N . ILE A 1 86 ? 1.834 -0.665 -15.336 1 98.88 86 ILE A N 1
ATOM 650 C CA . ILE A 1 86 ? 3.16 -1.213 -15.078 1 98.88 86 ILE A CA 1
ATOM 651 C C . ILE A 1 86 ? 4.137 -0.743 -16.156 1 98.88 86 ILE A C 1
ATOM 653 O O . ILE A 1 86 ? 5.277 -0.389 -15.852 1 98.88 86 ILE A O 1
ATOM 657 N N . LEU A 1 87 ? 3.668 -0.687 -17.375 1 98.88 87 LEU A N 1
ATOM 658 C CA . LEU A 1 87 ? 4.508 -0.213 -18.469 1 98.88 87 LEU A CA 1
ATOM 659 C C . LEU A 1 87 ? 4.848 1.264 -18.297 1 98.88 87 LEU A C 1
ATOM 661 O O . LEU A 1 87 ? 5.91 1.714 -18.719 1 98.88 87 LEU A O 1
ATOM 665 N N . ASP A 1 88 ? 3.939 1.996 -17.688 1 98.88 88 ASP A N 1
ATOM 666 C CA . ASP A 1 88 ? 4.184 3.408 -17.406 1 98.88 88 ASP A CA 1
ATOM 667 C C . ASP A 1 88 ? 5.121 3.576 -16.219 1 98.88 88 ASP A C 1
ATOM 669 O O . ASP A 1 88 ? 5.785 4.605 -16.078 1 98.88 88 ASP A O 1
ATOM 673 N N . ILE A 1 89 ? 5.234 2.59 -15.344 1 98.81 89 ILE A N 1
ATOM 674 C CA . ILE A 1 89 ? 6.168 2.584 -14.219 1 98.81 89 ILE A CA 1
ATOM 675 C C . ILE A 1 89 ? 7.562 2.207 -14.711 1 98.81 89 ILE A C 1
ATOM 677 O O . ILE A 1 89 ? 8.547 2.869 -14.375 1 98.81 89 ILE A O 1
ATOM 681 N N . ASN A 1 90 ? 7.629 1.189 -15.5 1 98.44 90 ASN A N 1
ATOM 682 C CA . ASN A 1 90 ? 8.867 0.656 -16.062 1 98.44 90 ASN A CA 1
ATOM 683 C C . ASN A 1 90 ? 8.711 0.319 -17.531 1 98.44 90 ASN A C 1
ATOM 685 O O . ASN A 1 90 ? 8.297 -0.788 -17.891 1 98.44 90 ASN A O 1
ATOM 689 N N . PRO A 1 91 ? 9.109 1.21 -18.359 1 98.31 91 PRO A N 1
ATOM 690 C CA . PRO A 1 91 ? 8.914 1.008 -19.797 1 98.31 91 PRO A CA 1
ATOM 691 C C . PRO A 1 91 ? 9.703 -0.184 -20.328 1 98.31 91 PRO A C 1
ATOM 693 O O . PRO A 1 91 ? 9.398 -0.689 -21.422 1 98.31 91 PRO A O 1
ATOM 696 N N . ASP A 1 92 ? 10.695 -0.669 -19.625 1 97.56 92 ASP A N 1
ATOM 697 C CA . ASP A 1 92 ? 11.578 -1.735 -20.094 1 97.56 92 ASP A CA 1
ATOM 698 C C . ASP A 1 92 ? 11.102 -3.1 -19.594 1 97.56 92 ASP A C 1
ATOM 700 O O . ASP A 1 92 ? 11.664 -4.133 -19.969 1 97.56 92 ASP A O 1
ATOM 704 N N . ILE A 1 93 ? 10.133 -3.139 -18.797 1 98.75 93 ILE A N 1
ATOM 705 C CA . ILE A 1 93 ? 9.68 -4.379 -18.172 1 98.75 93 ILE A CA 1
ATOM 706 C C . ILE A 1 93 ? 8.984 -5.25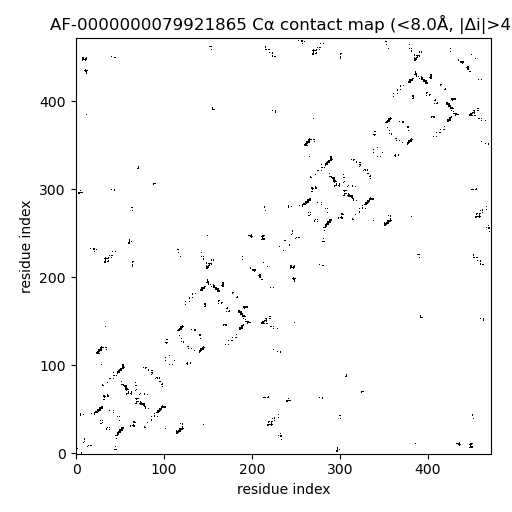4 -19.219 1 98.75 93 ILE A C 1
ATOM 708 O O . ILE A 1 93 ? 8.336 -4.742 -20.125 1 98.75 93 ILE A O 1
ATOM 712 N N . ASN A 1 94 ? 9.219 -6.586 -19.141 1 98.75 94 ASN A N 1
ATOM 713 C CA . ASN A 1 94 ? 8.367 -7.535 -19.859 1 98.75 94 ASN A CA 1
ATOM 714 C C . ASN A 1 94 ? 7.137 -7.906 -19.031 1 98.75 94 ASN A C 1
ATOM 716 O O . ASN A 1 94 ? 7.242 -8.648 -18.047 1 98.75 94 ASN A O 1
ATOM 720 N N . VAL A 1 95 ? 5.977 -7.402 -19.391 1 98.88 95 VAL A N 1
ATOM 721 C CA . VAL A 1 95 ? 4.746 -7.691 -18.672 1 98.88 95 VAL A CA 1
ATOM 722 C C . VAL A 1 95 ? 3.742 -8.367 -19.594 1 98.88 95 VAL A C 1
ATOM 724 O O . VAL A 1 95 ? 3.459 -7.859 -20.688 1 98.88 95 VAL A O 1
ATOM 727 N N . VAL A 1 96 ? 3.244 -9.492 -19.203 1 98.56 96 VAL A N 1
ATOM 728 C CA . VAL A 1 96 ? 2.268 -10.258 -19.969 1 98.56 96 VAL A CA 1
ATOM 729 C C . VAL A 1 96 ? 0.978 -10.398 -19.172 1 98.56 96 VAL A C 1
ATOM 731 O O . VAL A 1 96 ? 1.01 -10.734 -17.984 1 98.56 96 VAL A O 1
ATOM 734 N N . ALA A 1 97 ? -0.092 -10.109 -19.781 1 98.75 97 ALA A N 1
ATOM 735 C CA . ALA A 1 97 ? -1.406 -10.227 -19.156 1 98.75 97 ALA A CA 1
ATOM 736 C C . ALA A 1 97 ? -2.18 -11.414 -19.703 1 98.75 97 ALA A C 1
ATOM 738 O O . ALA A 1 97 ? -2.316 -11.562 -20.922 1 98.75 97 ALA A O 1
ATOM 739 N N . HIS A 1 98 ? -2.588 -12.305 -18.859 1 98.25 98 HIS A N 1
ATOM 740 C CA . HIS A 1 98 ? -3.504 -13.383 -19.203 1 98.25 98 HIS A CA 1
ATOM 741 C C . HIS A 1 98 ? -4.883 -13.148 -18.578 1 98.25 98 HIS A C 1
ATOM 743 O O . HIS A 1 98 ? -5.09 -13.406 -17.391 1 98.25 98 HIS A O 1
ATOM 749 N N . LYS A 1 99 ? -5.812 -12.68 -19.422 1 98.19 99 LYS A N 1
ATOM 750 C CA . LYS A 1 99 ? -7.195 -12.594 -18.969 1 98.19 99 LYS A CA 1
ATOM 751 C C . LYS A 1 99 ? -7.848 -13.969 -18.938 1 98.19 99 LYS A C 1
ATOM 753 O O . LYS A 1 99 ? -8.672 -14.297 -19.797 1 98.19 99 LYS A O 1
ATOM 758 N N . LYS A 1 100 ? -7.492 -14.734 -17.922 1 96.88 100 LYS A N 1
ATOM 759 C CA . LYS A 1 100 ? -7.91 -16.125 -17.812 1 96.88 100 LYS A CA 1
ATOM 760 C C . LYS A 1 100 ? -8.148 -16.516 -16.359 1 96.88 100 LYS A C 1
ATOM 762 O O . LYS A 1 100 ? -7.477 -16.016 -15.453 1 96.88 100 LYS A O 1
ATOM 767 N N . LEU A 1 101 ? -9.117 -17.359 -16.203 1 95.25 101 LEU A N 1
ATOM 768 C CA . LEU A 1 101 ? -9.352 -17.969 -14.906 1 95.25 101 LEU A CA 1
ATOM 769 C C . LEU A 1 101 ? -8.383 -19.125 -14.664 1 95.25 101 LEU A C 1
ATOM 771 O O . LEU A 1 101 ? -8.203 -19.969 -15.547 1 95.25 101 LEU A O 1
ATOM 775 N N . TYR A 1 102 ? -7.719 -19.062 -13.562 1 96.56 102 TYR A N 1
ATOM 776 C CA . TYR A 1 102 ? -6.906 -20.219 -13.219 1 96.56 102 TYR A CA 1
ATOM 777 C C . TYR A 1 102 ? -7.754 -21.312 -12.594 1 96.56 102 TYR A C 1
ATOM 779 O O . TYR A 1 102 ? -8.469 -21.078 -11.609 1 96.56 102 TYR A O 1
ATOM 787 N N . ASN A 1 103 ? -7.672 -22.422 -13.125 1 93.38 103 ASN A N 1
ATOM 788 C CA . ASN A 1 103 ? -8.242 -23.656 -12.594 1 93.38 103 ASN A CA 1
ATOM 789 C C . ASN A 1 103 ? -7.496 -24.875 -13.102 1 93.38 103 ASN A C 1
ATOM 791 O O . ASN A 1 103 ? -6.449 -24.75 -13.742 1 93.38 103 ASN A O 1
ATOM 795 N N . LYS A 1 104 ? -8.062 -26.047 -12.773 1 91.5 104 LYS A N 1
ATOM 796 C CA . LYS A 1 104 ? -7.398 -27.297 -13.133 1 91.5 104 LYS A CA 1
ATOM 797 C C . LYS A 1 104 ? -7.227 -27.406 -14.641 1 91.5 104 LYS A C 1
ATOM 799 O O . LYS A 1 104 ? -6.223 -27.938 -15.117 1 91.5 104 LYS A O 1
ATOM 804 N N . ASP A 1 105 ? -8.172 -26.797 -15.352 1 92 105 ASP A N 1
ATOM 805 C CA . ASP A 1 105 ? -8.18 -26.938 -16.797 1 92 105 ASP A CA 1
ATOM 806 C C . ASP A 1 105 ? -7.191 -25.984 -17.453 1 92 105 ASP A C 1
ATOM 808 O O . ASP A 1 105 ? -6.656 -26.266 -18.531 1 92 105 ASP A O 1
ATOM 812 N N . SER A 1 106 ? -6.906 -24.844 -16.828 1 93.62 106 SER A N 1
ATOM 813 C CA . SER A 1 106 ? -6.039 -23.844 -17.438 1 93.62 106 SER A CA 1
ATOM 814 C C . SER A 1 106 ? -4.625 -23.922 -16.875 1 93.62 106 SER A C 1
ATOM 816 O O . SER A 1 106 ? -3.715 -23.25 -17.375 1 93.62 106 SER A O 1
ATOM 818 N N . SER A 1 107 ? -4.465 -24.719 -15.875 1 94.12 107 SER A N 1
ATOM 819 C CA . SER A 1 107 ? -3.213 -24.766 -15.125 1 94.12 107 SER A CA 1
ATOM 820 C C . SER A 1 107 ? -2.049 -25.172 -16.031 1 94.12 107 SER A C 1
ATOM 822 O O . SER A 1 107 ? -0.94 -24.656 -15.891 1 94.12 107 SER A O 1
ATOM 824 N N . HIS A 1 108 ? -2.309 -26.125 -16.922 1 92.94 108 HIS A N 1
ATOM 825 C CA . HIS A 1 108 ? -1.246 -26.609 -17.797 1 92.94 108 HIS A CA 1
ATOM 826 C C . HIS A 1 108 ? -0.659 -25.484 -18.641 1 92.94 108 HIS A C 1
ATOM 828 O O . HIS A 1 108 ? 0.551 -25.453 -18.875 1 92.94 108 HIS A O 1
ATOM 834 N N . GLU A 1 109 ? -1.462 -24.625 -19.062 1 94.56 109 GLU A N 1
ATOM 835 C CA . GLU A 1 109 ? -1.027 -23.5 -19.891 1 94.56 109 GLU A CA 1
ATOM 836 C C . GLU A 1 109 ? -0.344 -22.422 -19.031 1 94.56 109 GLU A C 1
ATOM 838 O O . GLU A 1 109 ? 0.741 -21.953 -19.391 1 94.56 109 GLU A O 1
ATOM 843 N N . LEU A 1 110 ? -0.891 -22.109 -17.906 1 95.62 110 LEU A N 1
ATOM 844 C CA . LEU A 1 110 ? -0.466 -20.953 -17.125 1 95.62 110 LEU A CA 1
ATOM 845 C C . LEU A 1 110 ? 0.771 -21.297 -16.297 1 95.62 110 LEU A C 1
ATOM 847 O O . LEU A 1 110 ? 1.484 -20.391 -15.844 1 95.62 110 LEU A O 1
ATOM 851 N N . LEU A 1 111 ? 0.998 -22.594 -16.062 1 95.5 111 LEU A N 1
ATOM 852 C CA . LEU A 1 111 ? 2.172 -23.016 -15.312 1 95.5 111 LEU A CA 1
ATOM 853 C C . LEU A 1 111 ? 3.18 -23.703 -16.219 1 95.5 111 LEU A C 1
ATOM 855 O O . LEU A 1 111 ? 4.023 -24.469 -15.758 1 95.5 111 LEU A O 1
ATOM 859 N N . SER A 1 112 ? 3.039 -23.438 -17.516 1 88.94 112 SER A N 1
ATOM 860 C CA . SER A 1 112 ? 3.932 -24.062 -18.484 1 88.94 112 SER A CA 1
ATOM 861 C C . SER A 1 112 ? 5.281 -23.359 -18.531 1 88.94 112 SER A C 1
ATOM 863 O O . SER A 1 112 ? 6.281 -23.938 -18.953 1 88.94 112 SER A O 1
ATOM 865 N N . GLU A 1 113 ? 5.289 -22.109 -18.156 1 88.19 113 GLU A N 1
ATOM 866 C CA . GLU A 1 113 ? 6.523 -21.328 -18.156 1 88.19 113 GLU A CA 1
ATOM 867 C C . GLU A 1 113 ? 7.316 -21.547 -16.875 1 88.19 113 GLU A C 1
ATOM 869 O O . GLU A 1 113 ? 6.758 -21.984 -15.859 1 88.19 113 GLU A O 1
ATOM 874 N N . LYS A 1 114 ? 8.586 -21.297 -17.031 1 93 114 LYS A N 1
ATOM 875 C CA . LYS A 1 114 ? 9.445 -21.344 -15.852 1 93 114 LYS A CA 1
ATOM 876 C C . LYS A 1 114 ? 9.414 -20.016 -15.102 1 93 114 LYS A C 1
ATOM 878 O O . LYS A 1 114 ? 9.875 -19 -15.617 1 93 114 LYS A O 1
ATOM 883 N N . TYR A 1 115 ? 8.844 -20.078 -13.953 1 98.12 115 TYR A N 1
ATOM 884 C CA . TYR A 1 115 ? 8.812 -18.906 -13.086 1 98.12 115 TYR A CA 1
ATOM 885 C C . TYR A 1 115 ? 9.867 -19 -11.992 1 98.12 115 TYR A C 1
ATOM 887 O O . TYR A 1 115 ? 10.109 -20.078 -11.453 1 98.12 115 TYR A O 1
ATOM 895 N N . ASP A 1 116 ? 10.492 -17.828 -11.703 1 98.69 116 ASP A N 1
ATOM 896 C CA . ASP A 1 116 ? 11.367 -17.797 -10.531 1 98.69 116 ASP A CA 1
ATOM 897 C C . ASP A 1 116 ? 10.555 -17.75 -9.242 1 98.69 116 ASP A C 1
ATOM 899 O O . ASP A 1 116 ? 11.016 -18.203 -8.195 1 98.69 116 ASP A O 1
ATOM 903 N N . TYR A 1 117 ? 9.375 -17.219 -9.328 1 98.88 117 TYR A N 1
ATOM 904 C CA . TYR A 1 117 ? 8.516 -17.062 -8.156 1 98.88 117 TYR A CA 1
ATOM 905 C C . TYR A 1 117 ? 7.051 -16.953 -8.555 1 98.88 117 TYR A C 1
ATOM 907 O O . TYR A 1 117 ? 6.727 -16.344 -9.578 1 98.88 117 TYR A O 1
ATOM 915 N N . VAL A 1 118 ? 6.18 -17.547 -7.801 1 98.88 118 VAL A N 1
ATOM 916 C CA . VAL A 1 118 ? 4.738 -17.453 -8.008 1 98.88 118 VAL A CA 1
ATOM 917 C C . VAL A 1 118 ? 4.074 -16.812 -6.793 1 98.88 118 VAL A C 1
ATOM 919 O O . VAL A 1 118 ? 4.414 -17.141 -5.652 1 98.88 118 VAL A O 1
ATOM 922 N N . VAL A 1 119 ? 3.203 -15.875 -7.062 1 98.94 119 VAL A N 1
ATOM 923 C CA . VAL A 1 119 ? 2.371 -15.258 -6.035 1 98.94 119 VAL A CA 1
ATOM 924 C C . VAL A 1 119 ? 0.926 -15.727 -6.191 1 98.94 119 VAL A C 1
ATOM 926 O O . VAL A 1 119 ? 0.335 -15.586 -7.266 1 98.94 119 VAL A O 1
ATOM 929 N N . ASP A 1 120 ? 0.424 -16.297 -5.105 1 98.94 120 ASP A N 1
ATOM 930 C CA . ASP A 1 120 ? -0.971 -16.719 -5.066 1 98.94 120 ASP A CA 1
ATOM 931 C C . ASP A 1 120 ? -1.836 -15.703 -4.332 1 98.94 120 ASP A C 1
ATOM 933 O O . ASP A 1 120 ? -1.818 -15.641 -3.1 1 98.94 120 ASP A O 1
ATOM 937 N N . ALA A 1 121 ? -2.537 -14.969 -5.094 1 98.81 121 ALA A N 1
ATOM 938 C CA . ALA A 1 121 ? -3.508 -14.016 -4.555 1 98.81 121 ALA A CA 1
ATOM 939 C C . ALA A 1 121 ? -4.91 -14.312 -5.078 1 98.81 121 ALA A C 1
ATOM 941 O O . ALA A 1 121 ? -5.691 -13.391 -5.32 1 98.81 121 ALA A O 1
ATOM 942 N N . ILE A 1 122 ? -5.195 -15.539 -5.293 1 97.19 122 ILE A N 1
ATOM 943 C CA . ILE A 1 122 ? -6.496 -16 -5.766 1 97.19 122 ILE A CA 1
ATOM 944 C C . ILE A 1 122 ? -7.465 -16.109 -4.594 1 97.19 122 ILE A C 1
ATOM 946 O O . ILE A 1 122 ? -7.062 -16.406 -3.467 1 97.19 122 ILE A O 1
ATOM 950 N N . ASP A 1 123 ? -8.766 -15.961 -4.797 1 90.75 123 ASP A N 1
ATOM 951 C CA . ASP A 1 123 ? -9.75 -15.992 -3.723 1 90.75 123 ASP A CA 1
ATOM 952 C C . ASP A 1 123 ? -10.422 -17.359 -3.635 1 90.75 123 ASP A C 1
ATOM 954 O O . ASP A 1 123 ? -10.883 -17.766 -2.562 1 90.75 123 ASP A O 1
ATOM 958 N N . MET A 1 124 ? -10.5 -18.047 -4.707 1 93.31 124 MET A N 1
ATOM 959 C CA . MET A 1 124 ? -11.203 -19.328 -4.727 1 93.31 124 MET A CA 1
ATOM 960 C C . MET A 1 124 ? -10.336 -20.438 -4.137 1 93.31 124 MET A C 1
ATOM 962 O O . MET A 1 124 ? -9.234 -20.688 -4.621 1 93.31 124 MET A O 1
ATOM 966 N N . VAL A 1 125 ? -10.891 -21.172 -3.186 1 95.75 125 VAL A N 1
ATOM 967 C CA . VAL A 1 125 ? -10.148 -22.141 -2.395 1 95.75 125 VAL A CA 1
ATOM 968 C C . VAL A 1 125 ? -9.641 -23.266 -3.299 1 95.75 125 VAL A C 1
ATOM 970 O O . VAL A 1 125 ? -8.469 -23.641 -3.229 1 95.75 125 VAL A O 1
ATOM 973 N N . SER A 1 126 ? -10.453 -23.734 -4.227 1 96.38 126 SER A N 1
ATOM 974 C CA . SER A 1 126 ? -10.07 -24.859 -5.086 1 96.38 126 SER A CA 1
ATOM 975 C C . SER A 1 126 ? -8.906 -24.469 -5.992 1 96.38 126 SER A C 1
ATOM 977 O O . SER A 1 126 ? -7.98 -25.266 -6.191 1 96.38 126 SER A O 1
ATOM 979 N N . SER A 1 127 ? -8.953 -23.281 -6.527 1 97 127 SER A N 1
ATOM 980 C CA . SER A 1 127 ? -7.883 -22.781 -7.387 1 97 127 SER A CA 1
ATOM 981 C C . SER A 1 127 ? -6.59 -22.594 -6.598 1 97 127 SER A C 1
ATOM 983 O O . SER A 1 127 ? -5.504 -22.891 -7.094 1 97 127 SER A O 1
ATOM 985 N N . LYS A 1 128 ? -6.742 -22.078 -5.387 1 97.44 128 LYS A N 1
ATOM 986 C CA . LYS A 1 128 ? -5.602 -21.906 -4.496 1 97.44 128 LYS A CA 1
ATOM 987 C C . LYS A 1 128 ? -4.891 -23.234 -4.254 1 97.44 128 LYS A C 1
ATOM 989 O O . LYS A 1 128 ? -3.676 -23.328 -4.43 1 97.44 128 LYS A O 1
ATOM 994 N N . ILE A 1 129 ? -5.672 -24.188 -3.924 1 98 129 ILE A N 1
ATOM 995 C CA . ILE A 1 129 ? -5.141 -25.516 -3.598 1 98 129 ILE A CA 1
ATOM 996 C C . ILE A 1 129 ? -4.414 -26.094 -4.809 1 98 129 ILE A C 1
ATOM 998 O O . ILE A 1 129 ? -3.285 -26.578 -4.691 1 98 129 ILE A O 1
ATOM 1002 N N . ASP A 1 130 ? -5.062 -26.047 -5.926 1 98.06 130 ASP A N 1
ATOM 1003 C CA . ASP A 1 130 ? -4.488 -26.609 -7.145 1 98.06 130 ASP A CA 1
ATOM 1004 C C . ASP A 1 130 ? -3.172 -25.922 -7.5 1 98.06 130 ASP A C 1
ATOM 1006 O O . ASP A 1 130 ? -2.18 -26.578 -7.801 1 98.06 130 ASP A O 1
ATOM 1010 N N . LEU A 1 131 ? -3.127 -24.594 -7.469 1 98.5 131 LEU A N 1
ATOM 1011 C CA . LEU A 1 131 ? -1.938 -23.812 -7.789 1 98.5 131 LEU A CA 1
ATOM 1012 C C . LEU A 1 131 ? -0.781 -24.188 -6.867 1 98.5 131 LEU A C 1
ATOM 1014 O O . LEU A 1 131 ? 0.335 -24.422 -7.332 1 98.5 131 LEU A O 1
ATOM 1018 N N . ILE A 1 132 ? -1.047 -24.203 -5.574 1 98.5 132 ILE A N 1
ATOM 1019 C CA . ILE A 1 132 ? -0.032 -24.484 -4.566 1 98.5 132 ILE A CA 1
ATOM 1020 C C . ILE A 1 132 ? 0.515 -25.906 -4.762 1 98.5 132 ILE A C 1
ATOM 1022 O O . ILE A 1 132 ? 1.73 -26.109 -4.75 1 98.5 132 ILE A O 1
ATOM 1026 N N . GLU A 1 133 ? -0.401 -26.828 -4.965 1 98.06 133 GLU A N 1
ATOM 1027 C CA . GLU A 1 133 ? 0.003 -28.219 -5.148 1 98.06 133 GLU A CA 1
ATOM 1028 C C . GLU A 1 133 ? 0.891 -28.375 -6.379 1 98.06 133 GLU A C 1
ATOM 1030 O O . GLU A 1 133 ? 1.926 -29.047 -6.324 1 98.06 133 GLU A O 1
ATOM 1035 N N . LYS A 1 134 ? 0.545 -27.797 -7.449 1 97.5 134 LYS A N 1
ATOM 1036 C CA . LYS A 1 134 ? 1.309 -27.922 -8.688 1 97.5 134 LYS A CA 1
ATOM 1037 C C . LYS A 1 134 ? 2.666 -27.234 -8.57 1 97.5 134 LYS A C 1
ATOM 1039 O O . LYS A 1 134 ? 3.678 -27.766 -9.031 1 97.5 134 LYS A O 1
ATOM 1044 N N . CYS A 1 135 ? 2.674 -26.047 -7.98 1 97.75 135 CYS A N 1
ATOM 1045 C CA . CYS A 1 135 ? 3.949 -25.375 -7.754 1 97.75 135 CYS A CA 1
ATOM 1046 C C . CYS A 1 135 ? 4.852 -26.203 -6.855 1 97.75 135 CYS A C 1
ATOM 1048 O O . CYS A 1 135 ? 6.051 -26.328 -7.117 1 97.75 135 CYS A O 1
ATOM 1050 N N . TYR A 1 136 ? 4.273 -26.75 -5.777 1 97.31 136 TYR A N 1
ATOM 1051 C CA . TYR A 1 136 ? 5.012 -27.609 -4.852 1 97.31 136 TYR A CA 1
ATOM 1052 C C . TYR A 1 136 ? 5.641 -28.781 -5.582 1 97.31 136 TYR A C 1
ATOM 1054 O O . TYR A 1 136 ? 6.832 -29.062 -5.418 1 97.31 136 TYR A O 1
ATOM 1062 N N . ASN A 1 137 ? 4.852 -29.406 -6.402 1 95.94 137 ASN A N 1
ATOM 1063 C CA . ASN A 1 137 ? 5.309 -30.594 -7.129 1 95.94 137 ASN A CA 1
ATOM 1064 C C . ASN A 1 137 ? 6.379 -30.234 -8.156 1 95.94 137 ASN A C 1
ATOM 1066 O O . ASN A 1 137 ? 7.27 -31.047 -8.438 1 95.94 137 ASN A O 1
ATOM 1070 N N . LYS A 1 138 ? 6.336 -29.047 -8.711 1 95.62 138 LYS A N 1
ATOM 1071 C CA . LYS A 1 138 ? 7.281 -28.609 -9.734 1 95.62 138 LYS A CA 1
ATOM 1072 C C . LYS A 1 138 ? 8.516 -27.969 -9.102 1 95.62 138 LYS A C 1
ATOM 1074 O O . LYS A 1 138 ? 9.477 -27.641 -9.805 1 95.62 138 LYS A O 1
ATOM 1079 N N . GLY A 1 139 ? 8.484 -27.734 -7.805 1 95.69 139 GLY A N 1
ATOM 1080 C CA . GLY A 1 139 ? 9.586 -27.094 -7.105 1 95.69 139 GLY A CA 1
ATOM 1081 C C . GLY A 1 139 ? 9.664 -25.609 -7.348 1 95.69 139 GLY A C 1
ATOM 1082 O O . GLY A 1 139 ? 10.75 -25.016 -7.32 1 95.69 139 GLY A O 1
ATOM 1083 N N . ILE A 1 140 ? 8.555 -24.984 -7.695 1 97.12 140 ILE A N 1
ATOM 1084 C CA . ILE A 1 140 ? 8.484 -23.547 -7.941 1 97.12 140 ILE A CA 1
ATOM 1085 C C . ILE A 1 140 ? 8.242 -22.812 -6.625 1 97.12 140 ILE A C 1
ATOM 1087 O O . ILE A 1 140 ? 7.363 -23.188 -5.848 1 97.12 140 ILE A O 1
ATOM 1091 N N . ASN A 1 141 ? 9.086 -21.766 -6.344 1 98.19 141 ASN A N 1
ATOM 1092 C CA . ASN A 1 141 ? 8.844 -20.938 -5.168 1 98.19 141 ASN A CA 1
ATOM 1093 C C . ASN A 1 141 ? 7.48 -20.25 -5.238 1 98.19 141 ASN A C 1
ATOM 1095 O O . ASN A 1 141 ? 7.121 -19.672 -6.27 1 98.19 141 ASN A O 1
ATOM 1099 N N . ILE A 1 142 ? 6.719 -20.391 -4.133 1 98.81 142 ILE A N 1
ATOM 1100 C CA . ILE A 1 142 ? 5.383 -19.797 -4.129 1 98.81 142 ILE A CA 1
ATOM 1101 C C . ILE A 1 142 ? 5.09 -19.203 -2.754 1 98.81 142 ILE A C 1
ATOM 1103 O O . ILE A 1 142 ? 5.496 -19.75 -1.729 1 98.81 142 ILE A O 1
ATOM 1107 N N . ILE A 1 143 ? 4.453 -18.062 -2.723 1 98.94 143 ILE A N 1
ATOM 1108 C CA . ILE A 1 143 ? 3.867 -17.469 -1.528 1 98.94 143 ILE A CA 1
ATOM 1109 C C . ILE A 1 143 ? 2.379 -17.219 -1.75 1 98.94 143 ILE A C 1
ATOM 1111 O O . ILE A 1 143 ? 1.963 -16.828 -2.848 1 98.94 143 ILE A O 1
ATOM 1115 N N . SER A 1 144 ? 1.612 -17.422 -0.739 1 98.94 144 SER A N 1
ATOM 1116 C CA . SER A 1 144 ? 0.163 -17.344 -0.886 1 98.94 144 SER A CA 1
ATOM 1117 C C . SER A 1 144 ? -0.446 -16.391 0.131 1 98.94 144 SER A C 1
ATOM 1119 O O . SER A 1 144 ? -0.064 -16.391 1.303 1 98.94 144 SER A O 1
ATOM 1121 N N . SER A 1 145 ? -1.325 -15.523 -0.359 1 98.88 145 SER A N 1
ATOM 1122 C CA . SER A 1 145 ? -2.104 -14.664 0.531 1 98.88 145 SER A CA 1
ATOM 1123 C C . SER A 1 145 ? -3.256 -15.438 1.169 1 98.88 145 SER A C 1
ATOM 1125 O O . SER A 1 145 ? -3.934 -16.219 0.5 1 98.88 145 SER A O 1
ATOM 1127 N N . MET A 1 146 ? -3.447 -15.211 2.434 1 98.44 146 MET A N 1
ATOM 1128 C CA . MET A 1 146 ? -4.645 -15.719 3.102 1 98.44 146 MET A CA 1
ATOM 1129 C C . MET A 1 146 ? -5.68 -14.609 3.266 1 98.44 146 MET A C 1
ATOM 1131 O O . MET A 1 146 ? -5.672 -13.633 2.521 1 98.44 146 MET A O 1
ATOM 1135 N N . GLY A 1 147 ? -6.645 -14.805 4.098 1 95.88 147 GLY A N 1
ATOM 1136 C CA . GLY A 1 147 ? -7.773 -13.891 4.164 1 95.88 147 GLY A CA 1
ATOM 1137 C C . GLY A 1 147 ? -7.391 -12.508 4.652 1 95.88 147 GLY A C 1
ATOM 1138 O O . GLY A 1 147 ? -6.715 -12.367 5.676 1 95.88 147 GLY A O 1
ATOM 1139 N N . MET A 1 148 ? -7.871 -11.469 3.912 1 98.06 148 MET A N 1
ATOM 1140 C CA . MET A 1 148 ? -7.613 -10.078 4.281 1 98.06 148 MET A CA 1
ATOM 1141 C C . MET A 1 148 ? -8.922 -9.328 4.52 1 98.06 148 MET A C 1
ATOM 1143 O O . MET A 1 148 ? -8.914 -8.172 4.934 1 98.06 148 MET A O 1
ATOM 1147 N N . GLY A 1 149 ? -10.055 -9.938 4.199 1 97.12 149 GLY A N 1
ATOM 1148 C CA . GLY A 1 149 ? -11.367 -9.336 4.406 1 97.12 149 GLY A CA 1
ATOM 1149 C C . GLY A 1 149 ? -11.789 -9.305 5.863 1 97.12 149 GLY A C 1
ATOM 1150 O O . GLY A 1 149 ? -11.234 -10.039 6.688 1 97.12 149 GLY A O 1
ATOM 1151 N N . ASN A 1 150 ? -12.656 -8.406 6.191 1 97.5 150 ASN A N 1
ATOM 1152 C CA . ASN A 1 150 ? -13.227 -8.273 7.523 1 97.5 150 ASN A CA 1
ATOM 1153 C C . ASN A 1 150 ? -12.156 -7.961 8.562 1 97.5 150 ASN A C 1
ATOM 1155 O O . ASN A 1 150 ? -12.188 -8.5 9.672 1 97.5 150 ASN A O 1
ATOM 1159 N N . LYS A 1 151 ? -11.195 -7.207 8.164 1 97.69 151 LYS A N 1
ATOM 1160 C CA . LYS A 1 151 ? -10.102 -6.746 9.023 1 97.69 151 LYS A CA 1
ATOM 1161 C C . LYS A 1 151 ? -9.93 -5.234 8.922 1 97.69 151 LYS A C 1
ATOM 1163 O O . LYS A 1 151 ? -10.281 -4.625 7.91 1 97.69 151 LYS A O 1
ATOM 1168 N N . LEU A 1 152 ? -9.32 -4.633 9.977 1 98.12 152 LEU A N 1
ATOM 1169 C CA . LEU A 1 152 ? -9.164 -3.182 10 1 98.12 152 LEU A CA 1
ATOM 1170 C C . LEU A 1 152 ? -7.75 -2.797 10.414 1 98.12 152 LEU A C 1
ATOM 1172 O O . LEU A 1 152 ? -7.375 -1.624 10.352 1 98.12 152 LEU A O 1
ATOM 1176 N N . ASP A 1 153 ? -6.957 -3.768 10.844 1 98.38 153 ASP A N 1
ATOM 1177 C CA . ASP A 1 153 ? -5.637 -3.447 11.383 1 98.38 153 ASP A CA 1
ATOM 1178 C C . ASP A 1 153 ? -4.531 -3.984 10.469 1 98.38 153 ASP A C 1
ATOM 1180 O O . ASP A 1 153 ? -4.125 -5.141 10.594 1 98.38 153 ASP A O 1
ATOM 1184 N N . PRO A 1 154 ? -3.971 -3.158 9.68 1 98.81 154 PRO A N 1
ATOM 1185 C CA . PRO A 1 154 ? -2.945 -3.627 8.742 1 98.81 154 PRO A CA 1
ATOM 1186 C C . PRO A 1 154 ? -1.63 -3.975 9.438 1 98.81 154 PRO A C 1
ATOM 1188 O O . PRO A 1 154 ? -0.752 -4.594 8.836 1 98.81 154 PRO A O 1
ATOM 1191 N N . THR A 1 155 ? -1.429 -3.559 10.703 1 98.62 155 THR A N 1
ATOM 1192 C CA . THR A 1 155 ? -0.176 -3.818 11.406 1 98.62 155 THR A CA 1
ATOM 1193 C C . THR A 1 155 ? -0.128 -5.258 11.914 1 98.62 155 THR A C 1
ATOM 1195 O O . THR A 1 155 ? 0.892 -5.703 12.445 1 98.62 155 THR A O 1
ATOM 1198 N N . LYS A 1 156 ? -1.192 -6 11.734 1 98.5 156 LYS A N 1
ATOM 1199 C CA . LYS A 1 156 ? -1.273 -7.375 12.219 1 98.5 156 LYS A CA 1
ATOM 1200 C C . LYS A 1 156 ? -0.98 -8.375 11.109 1 98.5 156 LYS A C 1
ATOM 1202 O O . LYS A 1 156 ? -1.128 -9.586 11.297 1 98.5 156 LYS A O 1
ATOM 1207 N N . ILE A 1 157 ? -0.599 -7.895 9.984 1 98.75 157 ILE A N 1
ATOM 1208 C CA . ILE A 1 157 ? -0.237 -8.742 8.852 1 98.75 157 ILE A CA 1
ATOM 1209 C C . ILE A 1 157 ? 1.186 -9.266 9.031 1 98.75 157 I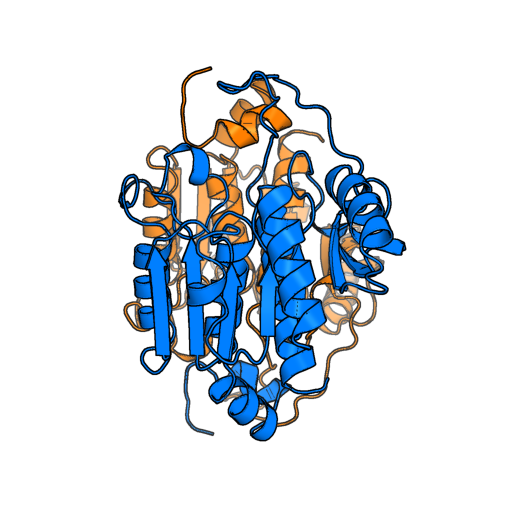LE A C 1
ATOM 1211 O O . ILE A 1 157 ? 2.109 -8.492 9.297 1 98.75 157 ILE A O 1
ATOM 1215 N N . GLU A 1 158 ? 1.342 -10.547 8.852 1 98.19 158 GLU A N 1
ATOM 1216 C CA . GLU A 1 158 ? 2.66 -11.141 9.047 1 98.19 158 GLU A CA 1
ATOM 1217 C C . GLU A 1 158 ? 2.916 -12.258 8.031 1 98.19 158 GLU A C 1
ATOM 1219 O O . GLU A 1 158 ? 2.004 -12.68 7.32 1 98.19 158 GLU A O 1
ATOM 1224 N N . VAL A 1 159 ? 4.148 -12.68 7.918 1 98.81 159 VAL A N 1
ATOM 1225 C CA . VAL A 1 159 ? 4.605 -13.781 7.086 1 98.81 159 VAL A CA 1
ATOM 1226 C C . VAL A 1 159 ? 4.828 -15.023 7.949 1 98.81 159 VAL A C 1
ATOM 1228 O O . VAL A 1 159 ? 5.383 -14.938 9.047 1 98.81 159 VAL A O 1
ATOM 1231 N N . SER A 1 160 ? 4.363 -16.141 7.531 1 98.56 160 SER A N 1
ATOM 1232 C CA . SER A 1 160 ? 4.496 -17.375 8.312 1 98.56 160 SER A CA 1
ATOM 1233 C C . SER A 1 160 ? 4.387 -18.609 7.434 1 98.56 160 SER A C 1
ATOM 1235 O O . SER A 1 160 ? 4.188 -18.5 6.223 1 98.56 160 SER A O 1
ATOM 1237 N N . ASP A 1 161 ? 4.695 -19.75 8.039 1 98.75 161 ASP A N 1
ATOM 1238 C CA . ASP A 1 161 ? 4.293 -21.016 7.438 1 98.75 161 ASP A CA 1
ATOM 1239 C C . ASP A 1 161 ? 2.801 -21.266 7.637 1 98.75 161 ASP A C 1
ATOM 1241 O O . ASP A 1 161 ? 2.246 -20.938 8.688 1 98.75 161 ASP A O 1
ATOM 1245 N N . ILE A 1 162 ? 2.227 -21.859 6.672 1 98.75 162 ILE A N 1
ATOM 1246 C CA . ILE A 1 162 ? 0.788 -22.094 6.695 1 98.75 162 ILE A CA 1
ATOM 1247 C C . ILE A 1 162 ? 0.415 -22.859 7.969 1 98.75 162 ILE A C 1
ATOM 1249 O O . ILE A 1 162 ? -0.636 -22.609 8.562 1 98.75 162 ILE A O 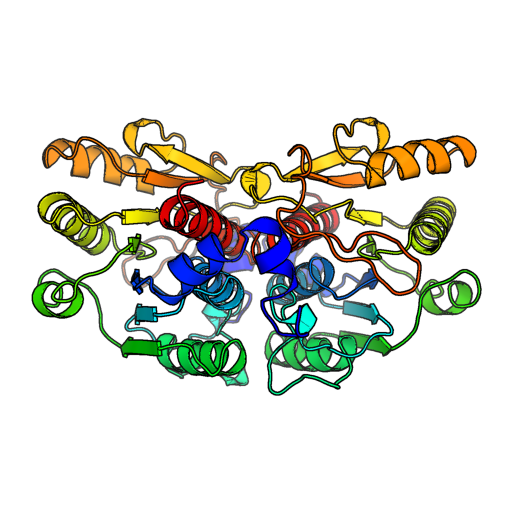1
ATOM 1253 N N . TYR A 1 163 ? 1.243 -23.672 8.461 1 98.5 163 TYR A N 1
ATOM 1254 C CA . TYR A 1 163 ? 0.906 -24.562 9.562 1 98.5 163 TYR A CA 1
ATOM 1255 C C . TYR A 1 163 ? 1.094 -23.859 10.906 1 98.5 163 TYR A C 1
ATOM 1257 O O . TYR A 1 163 ? 0.739 -24.406 11.953 1 98.5 163 TYR A O 1
ATOM 1265 N N . LYS A 1 164 ? 1.575 -22.641 10.922 1 98.38 164 LYS A N 1
ATOM 1266 C CA . LYS A 1 164 ? 1.742 -21.859 12.141 1 98.38 164 LYS A CA 1
ATOM 1267 C C . LYS A 1 164 ? 0.697 -20.75 12.219 1 98.38 164 LYS A C 1
ATOM 1269 O O . LYS A 1 164 ? 0.702 -19.953 13.156 1 98.38 164 LYS A O 1
ATOM 1274 N N . THR A 1 165 ? -0.138 -20.688 11.227 1 97.81 165 THR A N 1
ATOM 1275 C CA . THR A 1 165 ? -1.153 -19.641 11.18 1 97.81 165 THR A CA 1
ATOM 1276 C C . THR A 1 165 ? -2.234 -19.891 12.227 1 97.81 165 THR A C 1
ATOM 1278 O O . THR A 1 165 ? -2.418 -21.016 12.688 1 97.81 165 THR A O 1
ATOM 1281 N N . HIS A 1 166 ? -2.898 -18.797 12.586 1 95.62 166 HIS A N 1
ATOM 1282 C CA . HIS A 1 166 ? -4.008 -18.844 13.531 1 95.62 166 HIS A CA 1
ATOM 1283 C C . HIS A 1 166 ? -5.016 -17.734 13.25 1 95.62 166 HIS A C 1
ATOM 1285 O O . HIS A 1 166 ? -4.707 -16.781 12.531 1 95.62 166 HIS A O 1
ATOM 1291 N N . MET A 1 167 ? -6.246 -17.875 13.555 1 90.94 167 MET A N 1
ATOM 1292 C CA . MET A 1 167 ? -7.301 -16.859 13.602 1 90.94 167 MET A CA 1
ATOM 1293 C C . MET A 1 167 ? -7.785 -16.516 12.195 1 90.94 167 MET A C 1
ATOM 1295 O O . MET A 1 167 ? -8.516 -15.547 12.008 1 90.94 167 MET A O 1
ATOM 1299 N N . CYS A 1 168 ? -7.34 -17.219 11.203 1 93.62 168 CYS A N 1
ATOM 1300 C CA . CYS A 1 168 ? -7.762 -16.969 9.828 1 93.62 168 CYS A CA 1
ATOM 1301 C C . CYS A 1 168 ? -8.555 -18.156 9.273 1 93.62 168 CYS A C 1
ATOM 1303 O O . CYS A 1 168 ? -8 -19.234 9.055 1 93.62 168 CYS A O 1
ATOM 1305 N N . PRO A 1 169 ? -9.789 -17.938 8.969 1 94.5 169 PRO A N 1
ATOM 1306 C CA . PRO A 1 169 ? -10.625 -19.047 8.477 1 94.5 169 PRO A CA 1
ATOM 1307 C C . PRO A 1 169 ? -10.109 -19.641 7.172 1 94.5 169 PRO A C 1
ATOM 1309 O O . PRO A 1 169 ? -10.133 -20.859 6.996 1 94.5 169 PRO A O 1
ATOM 1312 N N . LEU A 1 170 ? -9.688 -18.844 6.27 1 96.69 170 LEU A N 1
ATOM 1313 C CA . LEU A 1 170 ? -9.141 -19.344 5.016 1 96.69 170 LEU A CA 1
ATOM 1314 C C . LEU A 1 170 ? -7.902 -20.203 5.27 1 96.69 170 LEU A C 1
ATOM 1316 O O . LEU A 1 170 ? -7.758 -21.281 4.688 1 96.69 170 LEU A O 1
ATOM 1320 N N . ALA A 1 171 ? -7.02 -19.719 6.098 1 97.62 171 ALA A N 1
ATOM 1321 C CA . ALA A 1 171 ? -5.816 -20.484 6.426 1 97.62 171 ALA A CA 1
ATOM 1322 C C . ALA A 1 171 ? -6.168 -21.828 7.051 1 97.62 171 ALA A C 1
ATOM 1324 O O . ALA A 1 171 ? -5.48 -22.828 6.82 1 97.62 171 ALA A O 1
ATOM 1325 N N . LYS A 1 172 ? -7.188 -21.781 7.898 1 97.44 172 LYS A N 1
ATOM 1326 C CA . LYS A 1 172 ? -7.637 -23.016 8.531 1 97.44 172 LYS A CA 1
ATOM 1327 C C . LYS A 1 172 ? -8.016 -24.062 7.488 1 97.44 172 LYS A C 1
ATOM 1329 O O . LYS A 1 172 ? -7.562 -25.219 7.559 1 97.44 172 LYS A O 1
ATOM 1334 N N . VAL A 1 173 ? -8.797 -23.656 6.559 1 97.75 173 VAL A N 1
ATOM 1335 C CA . VAL A 1 173 ? -9.227 -24.547 5.484 1 97.75 173 VAL A CA 1
ATOM 1336 C C . VAL A 1 173 ? -8.016 -25.016 4.684 1 97.75 173 VAL A C 1
ATOM 1338 O O . VAL A 1 173 ? -7.895 -26.188 4.355 1 97.75 173 VAL A O 1
ATOM 1341 N N . MET A 1 174 ? -7.105 -24.141 4.395 1 98.06 174 MET A N 1
ATOM 1342 C CA . MET A 1 174 ? -5.922 -24.453 3.596 1 98.06 174 MET A CA 1
ATOM 1343 C C . MET A 1 174 ? -5.012 -25.422 4.332 1 98.06 174 MET A C 1
ATOM 1345 O O . MET A 1 174 ? -4.449 -26.344 3.723 1 98.06 174 MET A O 1
ATOM 1349 N N . ARG A 1 175 ? -4.824 -25.25 5.652 1 97.94 175 ARG A N 1
ATOM 1350 C CA . ARG A 1 175 ? -4.016 -26.172 6.438 1 97.94 175 ARG A CA 1
ATOM 1351 C C . ARG A 1 175 ? -4.539 -27.594 6.312 1 97.94 175 ARG A C 1
ATOM 1353 O O . ARG A 1 175 ? -3.768 -28.531 6.062 1 97.94 175 ARG A O 1
ATOM 1360 N N . ARG A 1 176 ? -5.793 -27.703 6.465 1 98 176 ARG A N 1
ATOM 1361 C CA . ARG A 1 176 ? -6.422 -29.016 6.379 1 98 176 ARG A CA 1
ATOM 1362 C C . ARG A 1 176 ? -6.223 -29.625 5 1 98 176 ARG A C 1
ATOM 1364 O O . ARG A 1 176 ? -5.801 -30.781 4.879 1 98 176 ARG A O 1
ATOM 1371 N N . GLU A 1 177 ? -6.477 -28.859 4.008 1 98.25 177 GLU A N 1
ATOM 1372 C CA . GLU A 1 177 ? -6.418 -29.359 2.637 1 98.25 177 GLU A CA 1
ATOM 1373 C C . GLU A 1 177 ? -4.984 -29.703 2.234 1 98.25 177 GLU A C 1
ATOM 1375 O O . GLU A 1 177 ? -4.746 -30.688 1.54 1 98.25 177 GLU A O 1
ATOM 1380 N N . LEU A 1 178 ? -4.062 -28.891 2.652 1 98.38 178 LEU A N 1
ATOM 1381 C CA . LEU A 1 178 ? -2.67 -29.109 2.277 1 98.38 178 LEU A CA 1
ATOM 1382 C C . LEU A 1 178 ? -2.09 -30.312 3.027 1 98.38 178 LEU A C 1
ATOM 1384 O O . LEU A 1 178 ? -1.259 -31.047 2.488 1 98.38 178 LEU A O 1
ATOM 1388 N N . LYS A 1 179 ? -2.49 -30.469 4.266 1 97.75 179 LYS A N 1
ATOM 1389 C CA . LYS A 1 179 ? -2.09 -31.656 5.012 1 97.75 179 LYS A CA 1
ATOM 1390 C C . LYS A 1 179 ? -2.531 -32.938 4.297 1 97.75 179 LYS A C 1
ATOM 1392 O O . LYS A 1 179 ? -1.759 -33.875 4.18 1 97.75 179 LYS A O 1
ATOM 1397 N N . ASN A 1 180 ? -3.754 -32.906 3.852 1 97.88 180 ASN A N 1
ATOM 1398 C CA . ASN A 1 180 ? -4.305 -34.031 3.129 1 97.88 180 ASN A CA 1
ATOM 1399 C C . ASN A 1 180 ? -3.498 -34.344 1.869 1 97.88 180 ASN A C 1
ATOM 1401 O O . ASN A 1 180 ? -3.477 -35.5 1.403 1 97.88 180 ASN A O 1
ATOM 1405 N N . ARG A 1 181 ? -2.83 -33.406 1.379 1 97.75 181 ARG A N 1
ATOM 1406 C CA . ARG A 1 181 ? -2.082 -33.562 0.134 1 97.75 181 ARG A CA 1
ATOM 1407 C C . ARG A 1 181 ? -0.59 -33.719 0.406 1 97.75 181 ARG A C 1
ATOM 1409 O O . ARG A 1 181 ? 0.223 -33.688 -0.521 1 97.75 181 ARG A O 1
ATOM 1416 N N . ARG A 1 182 ? -0.225 -33.719 1.646 1 97.62 182 ARG A N 1
ATOM 1417 C CA . ARG A 1 182 ? 1.126 -34 2.125 1 97.62 182 ARG A CA 1
ATOM 1418 C C . ARG A 1 182 ? 2.084 -32.875 1.717 1 97.62 182 ARG A C 1
ATOM 1420 O O . ARG A 1 182 ? 3.229 -33.156 1.343 1 97.62 182 ARG A O 1
ATOM 1427 N N . ILE A 1 183 ? 1.564 -31.719 1.668 1 98.12 183 ILE A N 1
ATOM 1428 C CA . ILE A 1 183 ? 2.402 -30.547 1.472 1 98.12 183 ILE A CA 1
ATOM 1429 C C . ILE A 1 183 ? 2.969 -30.078 2.812 1 98.12 183 ILE A C 1
ATOM 1431 O O . ILE A 1 183 ? 2.215 -29.75 3.729 1 98.12 183 ILE A O 1
ATOM 1435 N N . LYS A 1 184 ? 4.242 -30.016 2.91 1 96.88 184 LYS A N 1
ATOM 1436 C CA . LYS A 1 184 ? 4.895 -29.922 4.211 1 96.88 184 LYS A CA 1
ATOM 1437 C C . LYS A 1 184 ? 5.066 -28.469 4.645 1 96.88 184 LYS A C 1
ATOM 1439 O O . LYS A 1 184 ? 5.242 -28.188 5.828 1 96.88 184 LYS A O 1
ATOM 1444 N N . LYS A 1 185 ? 5.141 -27.641 3.682 1 98.06 185 LYS A N 1
ATOM 1445 C CA . LYS A 1 185 ? 5.359 -26.234 4 1 98.06 185 LYS A CA 1
ATOM 1446 C C . LYS A 1 185 ? 4.781 -25.328 2.916 1 98.06 185 LYS A C 1
ATOM 1448 O O . LYS A 1 185 ? 4.676 -25.734 1.755 1 98.06 185 LYS A O 1
ATOM 1453 N N . LEU A 1 186 ? 4.402 -24.188 3.277 1 98.69 186 LEU A N 1
ATOM 1454 C CA . LEU A 1 186 ? 3.953 -23.125 2.395 1 98.69 186 LEU A CA 1
ATOM 1455 C C . LEU A 1 186 ? 4.133 -21.766 3.055 1 98.69 186 LEU A C 1
ATOM 1457 O O . LEU A 1 186 ? 3.623 -21.531 4.152 1 98.69 186 LEU A O 1
ATOM 1461 N N . LYS A 1 187 ? 4.891 -20.922 2.457 1 98.81 187 LYS A N 1
ATOM 1462 C CA . LYS A 1 187 ? 5.016 -19.547 2.926 1 98.81 187 LYS A CA 1
ATOM 1463 C C . LYS A 1 187 ? 3.742 -18.75 2.648 1 98.81 187 LYS A C 1
ATOM 1465 O O . LYS A 1 187 ? 3.242 -18.75 1.521 1 98.81 187 LYS A O 1
ATOM 1470 N N . VAL A 1 188 ? 3.197 -18.109 3.688 1 98.94 188 VAL A N 1
ATOM 1471 C CA . VAL A 1 188 ? 1.943 -17.375 3.51 1 98.94 188 VAL A CA 1
ATOM 1472 C C . VAL A 1 188 ? 2.041 -16.016 4.172 1 98.94 188 VAL A C 1
ATOM 1474 O O . VAL A 1 188 ? 2.902 -15.789 5.027 1 98.94 188 VAL A O 1
ATOM 1477 N N . VAL A 1 189 ? 1.255 -15.117 3.723 1 98.94 189 VAL A N 1
ATOM 1478 C CA . VAL A 1 189 ? 0.963 -13.852 4.375 1 98.94 189 VAL A CA 1
ATOM 1479 C C . VAL A 1 189 ? -0.476 -13.852 4.887 1 98.94 189 VAL A C 1
ATOM 1481 O O . VAL A 1 189 ? -1.406 -14.164 4.141 1 98.94 189 VAL A O 1
ATOM 1484 N N . TYR A 1 190 ? -0.641 -13.531 6.125 1 98.62 190 TYR A N 1
ATOM 1485 C CA . TYR A 1 190 ? -1.981 -13.508 6.699 1 98.62 190 TYR A CA 1
ATOM 1486 C C . TYR A 1 190 ? -2.07 -12.484 7.832 1 98.62 190 TYR A C 1
ATOM 1488 O O . TYR A 1 190 ? -1.06 -11.898 8.227 1 98.62 190 TYR A O 1
ATOM 1496 N N . SER A 1 191 ? -3.275 -12.227 8.25 1 98.44 191 SER A N 1
ATOM 1497 C CA . SER A 1 191 ? -3.518 -11.312 9.359 1 98.44 191 SER A CA 1
ATOM 1498 C C . SER A 1 191 ? -3.82 -12.078 10.648 1 98.44 191 SER A C 1
ATOM 1500 O O . SER A 1 191 ? -4.605 -13.031 10.633 1 98.44 191 SER A O 1
ATOM 1502 N N . THR A 1 192 ? -3.254 -11.625 11.766 1 97.88 192 THR A N 1
ATOM 1503 C CA . THR A 1 192 ? -3.52 -12.242 13.062 1 97.88 192 THR A CA 1
ATOM 1504 C C . THR A 1 192 ? -4.742 -11.602 13.719 1 97.88 192 THR A C 1
ATOM 1506 O O . THR A 1 192 ? -5.148 -12.008 14.805 1 97.88 192 THR A O 1
ATOM 1509 N N . GLU A 1 193 ? -5.316 -10.641 13.016 1 97.62 193 GLU A N 1
ATOM 1510 C CA . GLU A 1 193 ? -6.527 -10.016 13.531 1 97.62 193 GLU A CA 1
ATOM 1511 C C . GLU A 1 193 ? -7.727 -10.953 13.422 1 97.62 193 GLU A C 1
ATOM 1513 O O . GLU A 1 193 ? -7.969 -11.539 12.367 1 97.62 193 GLU A O 1
ATOM 1518 N N . LYS A 1 194 ? -8.477 -11.078 14.523 1 95.06 194 LYS A N 1
ATOM 1519 C CA . LYS A 1 194 ? -9.75 -11.797 14.43 1 95.06 194 LYS A CA 1
ATOM 1520 C C . LYS A 1 194 ? -10.695 -11.109 13.453 1 95.06 194 LYS A C 1
ATOM 1522 O O . LYS A 1 194 ? -10.914 -9.898 13.539 1 95.06 194 LYS A O 1
ATOM 1527 N N . PRO A 1 195 ? -11.156 -11.852 12.523 1 94.88 195 PRO A N 1
ATOM 1528 C CA . PRO A 1 195 ? -12.094 -11.219 11.586 1 94.88 195 PRO A CA 1
ATOM 1529 C C . PRO A 1 195 ? -13.242 -10.508 12.305 1 94.88 195 PRO A C 1
ATOM 1531 O O . PRO A 1 195 ? -13.82 -11.047 13.25 1 94.88 195 PRO A O 1
ATOM 1534 N N . ILE A 1 196 ? -13.508 -9.336 11.828 1 93.62 196 ILE A N 1
ATOM 1535 C CA . ILE A 1 196 ? -14.602 -8.547 12.383 1 93.62 196 ILE A CA 1
ATOM 1536 C C . ILE A 1 196 ? -15.922 -8.977 11.75 1 93.62 196 ILE A C 1
ATOM 1538 O O . ILE A 1 196 ? -16 -9.195 10.539 1 93.62 196 ILE A O 1
ATOM 1542 N N . LYS A 1 197 ? -16.906 -9.125 12.602 1 91 197 LYS A N 1
ATOM 1543 C CA . LYS A 1 197 ? -18.25 -9.336 12.055 1 91 197 LYS A CA 1
ATOM 1544 C C . LYS A 1 197 ? -18.75 -8.086 11.352 1 91 197 LYS A C 1
ATOM 1546 O O . LYS A 1 197 ? -18.812 -7.004 11.953 1 91 197 LYS A O 1
ATOM 1551 N N . PRO A 1 198 ? -19.094 -8.234 10.188 1 90.38 198 PRO A N 1
ATOM 1552 C CA . PRO A 1 198 ? -19.594 -7.055 9.477 1 90.38 198 PRO A CA 1
ATOM 1553 C C . PRO A 1 198 ? -20.828 -6.449 10.156 1 90.38 198 PRO A C 1
ATOM 1555 O O . PRO A 1 198 ? -21.672 -7.18 10.68 1 90.38 198 PRO A O 1
ATOM 1558 N N . VAL A 1 199 ? -20.922 -5.148 10.125 1 88.25 199 VAL A N 1
ATOM 1559 C CA . VAL A 1 199 ? -22.047 -4.414 10.711 1 88.25 199 VAL A CA 1
ATOM 1560 C C . VAL A 1 199 ? -23.312 -4.66 9.883 1 88.25 199 VAL A C 1
ATOM 1562 O O . VAL A 1 199 ? -24.406 -4.742 10.43 1 88.25 199 VAL A O 1
ATOM 1565 N N . ILE A 1 200 ? -23.062 -4.742 8.562 1 85.5 200 ILE A N 1
ATOM 1566 C CA . ILE A 1 200 ? -24.125 -5.051 7.605 1 85.5 200 ILE A CA 1
ATOM 1567 C C . ILE A 1 200 ? -23.797 -6.363 6.891 1 85.5 200 ILE A C 1
ATOM 1569 O O . ILE A 1 200 ? -22.672 -6.578 6.453 1 85.5 200 ILE A O 1
ATOM 1573 N N . THR A 1 201 ? -24.734 -7.211 6.902 1 83.81 201 THR A N 1
ATOM 1574 C CA . THR A 1 201 ? -24.484 -8.484 6.238 1 83.81 201 THR A CA 1
ATOM 1575 C C . THR A 1 201 ? -25.266 -8.57 4.93 1 83.81 201 THR A C 1
ATOM 1577 O O . THR A 1 201 ? -26.453 -8.219 4.879 1 83.81 201 THR A O 1
ATOM 1580 N N . ILE A 1 202 ? -24.484 -8.852 3.887 1 82.38 202 ILE A N 1
ATOM 1581 C CA . ILE A 1 202 ? -25.125 -9.109 2.6 1 82.38 202 ILE A CA 1
ATOM 1582 C C . ILE A 1 202 ? -24.625 -10.43 2.027 1 82.38 202 ILE A C 1
ATOM 1584 O O . ILE A 1 202 ? -23.531 -10.883 2.365 1 82.38 202 ILE A O 1
ATOM 1588 N N . SER A 1 203 ? -25.5 -11.039 1.342 1 78.25 203 SER A N 1
ATOM 1589 C CA . SER A 1 203 ? -25.125 -12.32 0.748 1 78.25 203 SER A CA 1
ATOM 1590 C C . SER A 1 203 ? -25.031 -12.219 -0.771 1 78.25 203 SER A C 1
ATOM 1592 O O . SER A 1 203 ? -25.703 -11.383 -1.387 1 78.25 203 SER A O 1
ATOM 1594 N N . ASN A 1 204 ? -24.078 -12.969 -1.282 1 73.06 204 ASN A N 1
ATOM 1595 C CA . ASN A 1 204 ? -24 -13.031 -2.736 1 73.06 204 ASN A CA 1
ATOM 1596 C C . ASN A 1 204 ? -24.953 -14.078 -3.311 1 73.06 204 ASN A C 1
ATOM 1598 O O . ASN A 1 204 ? -25.781 -14.617 -2.586 1 73.06 204 ASN A O 1
ATOM 1602 N N . ASP A 1 205 ? -24.844 -14.266 -4.598 1 67.44 205 ASP A N 1
ATOM 1603 C CA . ASP A 1 205 ? -25.781 -15.141 -5.301 1 67.44 205 ASP A CA 1
ATOM 1604 C C . ASP A 1 205 ? -25.688 -16.578 -4.773 1 67.44 205 ASP A C 1
ATOM 1606 O O . ASP A 1 205 ? -26.672 -17.297 -4.781 1 67.44 205 ASP A O 1
ATOM 1610 N N . SER A 1 206 ? -24.578 -16.953 -4.176 1 67.25 206 SER A N 1
ATOM 1611 C CA . SER A 1 206 ? -24.359 -18.312 -3.678 1 67.25 206 SER A CA 1
ATOM 1612 C C . SER A 1 206 ? -24.703 -18.406 -2.193 1 67.25 206 SER A C 1
ATOM 1614 O O . SER A 1 206 ? -24.266 -19.344 -1.516 1 67.25 206 SER A O 1
ATOM 1616 N N . LYS A 1 207 ? -25.297 -17.328 -1.648 1 72.31 207 LYS A N 1
ATOM 1617 C CA . LYS A 1 207 ? -25.766 -17.266 -0.267 1 72.31 207 LYS A CA 1
ATOM 1618 C C . LYS A 1 207 ? -24.594 -17.156 0.706 1 72.31 207 LYS A C 1
ATOM 1620 O O . LYS A 1 207 ? -24.734 -17.453 1.895 1 72.31 207 LYS A O 1
ATOM 1625 N N . ARG A 1 208 ? -23.469 -16.922 0.139 1 77.69 208 ARG A N 1
ATOM 1626 C CA . ARG A 1 208 ? -22.312 -16.719 1.002 1 77.69 208 ARG A CA 1
ATOM 1627 C C . ARG A 1 208 ? -22.172 -15.258 1.396 1 77.69 208 ARG A C 1
ATOM 1629 O O . ARG A 1 208 ? -22.453 -14.367 0.589 1 77.69 208 ARG A O 1
ATOM 1636 N N . GLU A 1 209 ? -21.734 -15.094 2.529 1 86.12 209 GLU A N 1
ATOM 1637 C CA . GLU A 1 209 ? -21.562 -13.734 3.037 1 86.12 209 GLU A CA 1
ATOM 1638 C C . GLU A 1 209 ? -20.422 -13.023 2.33 1 86.12 209 GLU A C 1
ATOM 1640 O O . GLU A 1 209 ? -19.359 -13.609 2.115 1 86.12 209 GLU A O 1
ATOM 1645 N N . VAL A 1 210 ? -20.688 -11.867 1.885 1 88.69 210 VAL A N 1
ATOM 1646 C CA . VAL A 1 210 ? -19.672 -11.023 1.263 1 88.69 210 VAL A CA 1
ATOM 1647 C C . VAL A 1 210 ? -18.812 -10.367 2.342 1 88.69 210 VAL A C 1
ATOM 1649 O O . VAL A 1 210 ? -19.344 -9.672 3.219 1 88.69 210 VAL A O 1
ATOM 1652 N N . PRO A 1 211 ? -17.594 -10.648 2.318 1 93.38 211 PRO A N 1
ATOM 1653 C CA . PRO A 1 211 ? -16.75 -10.031 3.35 1 93.38 211 PRO A CA 1
ATOM 1654 C C . PRO A 1 211 ? -16.594 -8.531 3.16 1 93.38 211 PRO A C 1
ATOM 1656 O O . PRO A 1 211 ? -16.531 -8.047 2.025 1 93.38 211 PRO A O 1
ATOM 1659 N N . GLY A 1 212 ? -16.562 -7.785 4.277 1 96.5 212 GLY A N 1
ATOM 1660 C CA . GLY A 1 212 ? -16.125 -6.398 4.23 1 96.5 212 GLY A CA 1
ATOM 1661 C C . GLY A 1 212 ? -14.648 -6.25 3.932 1 96.5 212 GLY A C 1
ATOM 1662 O O . GLY A 1 212 ? -13.875 -7.184 4.141 1 96.5 212 GLY A O 1
ATOM 1663 N N . SER A 1 213 ? -14.312 -5.176 3.367 1 97.62 213 SER A N 1
ATOM 1664 C CA . SER A 1 213 ? -12.914 -4.867 3.074 1 97.62 213 SER A CA 1
ATOM 1665 C C . SER A 1 213 ? -12.656 -3.365 3.115 1 97.62 213 SER A C 1
ATOM 1667 O O . SER A 1 213 ? -13.594 -2.568 3.043 1 97.62 213 SER A O 1
ATOM 1669 N N . ILE A 1 214 ? -11.477 -3.051 3.273 1 98.31 214 ILE A N 1
ATOM 1670 C CA . ILE A 1 214 ? -11.086 -1.647 3.342 1 98.31 214 ILE A CA 1
ATOM 1671 C C . ILE A 1 214 ? -9.766 -1.442 2.594 1 98.31 214 ILE A C 1
ATOM 1673 O O . ILE A 1 214 ? -9.039 -2.404 2.326 1 98.31 214 ILE A O 1
ATOM 1677 N N . SER A 1 215 ? -9.5 -0.287 2.307 1 98.81 215 SER A N 1
ATOM 1678 C CA . SER A 1 215 ? -8.477 0.092 1.34 1 98.81 215 SER A CA 1
ATOM 1679 C C . SER A 1 215 ? -7.078 -0.258 1.847 1 98.81 215 SER A C 1
ATOM 1681 O O . SER A 1 215 ? -6.137 -0.37 1.061 1 98.81 215 SER A O 1
ATOM 1683 N N . PHE A 1 216 ? -6.844 -0.472 3.139 1 98.88 216 PHE A N 1
ATOM 1684 C CA . PHE A 1 216 ? -5.465 -0.479 3.611 1 98.88 216 PHE A CA 1
ATOM 1685 C C . PHE A 1 216 ? -5.082 -1.856 4.141 1 98.88 216 PHE A C 1
ATOM 1687 O O . PHE A 1 216 ? -3.904 -2.125 4.391 1 98.88 216 PHE A O 1
ATOM 1694 N N . VAL A 1 217 ? -5.949 -2.826 4.273 1 98.88 217 VAL A N 1
ATOM 1695 C CA . VAL A 1 217 ? -5.555 -4.125 4.805 1 98.88 217 VAL A CA 1
ATOM 1696 C C . VAL A 1 217 ? -5.09 -5.027 3.666 1 98.88 217 VAL A C 1
ATOM 1698 O O . VAL A 1 217 ? -3.951 -5.504 3.668 1 98.88 217 VAL A O 1
ATOM 1701 N N . PRO A 1 218 ? -5.961 -5.25 2.605 1 98.88 218 PRO A N 1
ATOM 1702 C CA . PRO A 1 218 ? -5.461 -6.102 1.521 1 98.88 218 PRO A CA 1
ATOM 1703 C C . PRO A 1 218 ? -4.238 -5.508 0.824 1 98.88 218 PRO A C 1
ATOM 1705 O O . PRO A 1 218 ? -3.344 -6.25 0.405 1 98.88 218 PRO A O 1
ATOM 1708 N N . SER A 1 219 ? -4.172 -4.164 0.689 1 98.94 219 SER A N 1
ATOM 1709 C CA . SER A 1 219 ? -3.035 -3.5 0.059 1 98.94 219 SER A CA 1
ATOM 1710 C C . SER A 1 219 ? -1.737 -3.801 0.802 1 98.94 219 SER A C 1
ATOM 1712 O O . SER A 1 219 ? -0.722 -4.125 0.183 1 98.94 219 SER A O 1
ATOM 1714 N N . VAL A 1 220 ? -1.79 -3.725 2.146 1 98.94 220 VAL A N 1
ATOM 1715 C CA . VAL A 1 220 ? -0.606 -4.043 2.939 1 98.94 220 VAL A CA 1
ATOM 1716 C C . VAL A 1 220 ? -0.236 -5.512 2.748 1 98.94 220 VAL A C 1
ATOM 1718 O O . VAL A 1 220 ? 0.945 -5.855 2.656 1 98.94 220 VAL A O 1
ATOM 1721 N N . GLY A 1 221 ? -1.256 -6.398 2.695 1 98.94 221 GLY A N 1
ATOM 1722 C CA . GLY A 1 221 ? -0.978 -7.789 2.367 1 98.94 221 GLY A CA 1
ATOM 1723 C C . GLY A 1 221 ? -0.161 -7.949 1.099 1 98.94 221 GLY A C 1
ATOM 1724 O O . GLY A 1 221 ? 0.834 -8.68 1.083 1 98.94 221 GLY A O 1
ATOM 1725 N N . GLY A 1 222 ? -0.553 -7.238 0.043 1 98.94 222 GLY A N 1
ATOM 1726 C CA . GLY A 1 222 ? 0.153 -7.297 -1.227 1 98.94 222 GLY A CA 1
ATOM 1727 C C . GLY A 1 222 ? 1.567 -6.754 -1.148 1 98.94 222 GLY A C 1
ATOM 1728 O O . GLY A 1 222 ? 2.486 -7.309 -1.752 1 98.94 222 GLY A O 1
ATOM 1729 N N . LEU A 1 223 ? 1.726 -5.703 -0.432 1 98.94 223 LEU A N 1
ATOM 1730 C CA . LEU A 1 223 ? 3.033 -5.07 -0.3 1 98.94 223 LEU A CA 1
ATOM 1731 C C . LEU A 1 223 ? 3.984 -5.949 0.505 1 98.94 223 LEU A C 1
ATOM 1733 O O . LEU A 1 223 ? 5.176 -6.027 0.198 1 98.94 223 LEU A O 1
ATOM 1737 N N . VAL A 1 224 ? 3.461 -6.613 1.523 1 98.94 224 VAL A N 1
ATOM 1738 C CA . VAL A 1 224 ? 4.266 -7.547 2.303 1 98.94 224 VAL A CA 1
ATOM 1739 C C . VAL A 1 224 ? 4.691 -8.719 1.423 1 98.94 224 VAL A C 1
ATOM 1741 O O . VAL A 1 224 ? 5.848 -9.156 1.473 1 98.94 224 VAL A O 1
ATOM 1744 N N . ILE A 1 225 ? 3.797 -9.203 0.597 1 98.94 225 ILE A N 1
ATOM 1745 C CA . ILE A 1 225 ? 4.125 -10.281 -0.328 1 98.94 225 ILE A CA 1
ATOM 1746 C C . ILE A 1 225 ? 5.254 -9.844 -1.256 1 98.94 225 ILE A C 1
ATOM 1748 O O . ILE A 1 225 ? 6.223 -10.578 -1.46 1 98.94 225 ILE A O 1
ATOM 1752 N N . ALA A 1 226 ? 5.164 -8.633 -1.793 1 98.94 226 ALA A N 1
ATOM 1753 C CA . ALA A 1 226 ? 6.211 -8.109 -2.666 1 98.94 226 ALA A CA 1
ATOM 1754 C C . ALA A 1 226 ? 7.559 -8.078 -1.947 1 98.94 226 ALA A C 1
ATOM 1756 O O . ALA A 1 226 ? 8.594 -8.406 -2.537 1 98.94 226 ALA A O 1
ATOM 1757 N N . SER A 1 227 ? 7.535 -7.699 -0.698 1 98.94 227 SER A N 1
ATOM 1758 C CA . SER A 1 227 ? 8.766 -7.641 0.081 1 98.94 227 SER A CA 1
ATOM 1759 C C . SER A 1 227 ? 9.414 -9.016 0.203 1 98.94 227 SER A C 1
ATOM 1761 O O . SER A 1 227 ? 10.625 -9.156 0.062 1 98.94 227 SER A O 1
ATOM 1763 N N . VAL A 1 228 ? 8.633 -10.062 0.455 1 98.94 228 VAL A N 1
ATOM 1764 C CA . VAL A 1 228 ? 9.125 -11.43 0.589 1 98.94 228 VAL A CA 1
ATOM 1765 C C . VAL A 1 228 ? 9.719 -11.898 -0.738 1 98.94 228 VAL A C 1
ATOM 1767 O O . VAL A 1 228 ? 10.828 -12.445 -0.771 1 98.94 228 VAL A O 1
ATOM 1770 N N . VAL A 1 229 ? 9 -11.641 -1.815 1 98.94 229 VAL A N 1
ATOM 1771 C CA . VAL A 1 229 ? 9.422 -12.078 -3.141 1 98.94 229 VAL A CA 1
ATOM 1772 C C . VAL A 1 229 ? 10.758 -11.43 -3.494 1 98.94 229 VAL A C 1
ATOM 1774 O O . VAL A 1 229 ? 11.703 -12.109 -3.9 1 98.94 229 VAL A O 1
ATOM 1777 N N . VAL A 1 230 ? 10.867 -10.125 -3.312 1 98.88 230 VAL A N 1
ATOM 1778 C CA . VAL A 1 230 ? 12.078 -9.383 -3.643 1 98.88 230 VAL A CA 1
ATOM 1779 C C . VAL A 1 230 ? 13.25 -9.906 -2.805 1 98.88 230 VAL A C 1
ATOM 1781 O O . VAL A 1 230 ? 14.32 -10.195 -3.338 1 98.88 230 VAL A O 1
ATOM 1784 N N . LYS A 1 231 ? 13.047 -10.047 -1.507 1 98.69 231 LYS A N 1
ATOM 1785 C CA . LYS A 1 231 ? 14.109 -10.5 -0.613 1 98.69 231 LYS A CA 1
ATOM 1786 C C . LYS A 1 231 ? 14.57 -11.906 -0.975 1 98.69 231 LYS A C 1
ATOM 1788 O O . LYS A 1 231 ? 15.766 -12.195 -0.982 1 98.69 231 LYS A O 1
ATOM 1793 N N . ASP A 1 232 ? 13.617 -12.789 -1.282 1 98.75 232 ASP A N 1
ATOM 1794 C CA . ASP A 1 232 ? 13.961 -14.148 -1.679 1 98.75 232 ASP A CA 1
ATOM 1795 C C . ASP A 1 232 ? 14.75 -14.164 -2.986 1 98.75 232 ASP A C 1
ATOM 1797 O O . ASP A 1 232 ? 15.734 -14.891 -3.113 1 98.75 232 ASP A O 1
ATOM 1801 N N . LEU A 1 233 ? 14.281 -13.375 -3.961 1 98.75 233 LEU A N 1
ATOM 1802 C CA . LEU A 1 233 ? 14.914 -13.344 -5.273 1 98.75 233 LEU A CA 1
ATOM 1803 C C . LEU A 1 233 ? 16.359 -12.859 -5.168 1 98.75 233 LEU A C 1
ATOM 1805 O O . LEU A 1 233 ? 17.234 -13.344 -5.891 1 98.75 233 LEU A O 1
ATOM 1809 N N . VAL A 1 234 ? 16.625 -11.891 -4.273 1 97.88 234 VAL A N 1
ATOM 1810 C CA . VAL A 1 234 ? 17.969 -11.297 -4.195 1 97.88 234 VAL A CA 1
ATOM 1811 C C . VAL A 1 234 ? 18.75 -11.961 -3.068 1 97.88 234 VAL A C 1
ATOM 1813 O O . VAL A 1 234 ? 19.859 -11.516 -2.732 1 97.88 234 VAL A O 1
ATOM 1816 N N . SER A 1 235 ? 18.219 -12.977 -2.377 1 95.44 235 SER A N 1
ATOM 1817 C CA . SER A 1 235 ? 18.875 -13.812 -1.373 1 95.44 235 SER A CA 1
ATOM 1818 C C . SER A 1 235 ? 19.203 -13.016 -0.115 1 95.44 235 SER A C 1
ATOM 1820 O O . SER A 1 235 ? 20.328 -13.062 0.377 1 95.44 235 SER A O 1
ATOM 1822 N N . LEU A 1 236 ? 18.266 -12.195 0.268 1 88.81 236 LEU A N 1
ATOM 1823 C CA . LEU A 1 236 ? 18.359 -11.453 1.521 1 88.81 236 LEU A CA 1
ATOM 1824 C C . LEU A 1 236 ? 17.516 -12.109 2.604 1 88.81 236 LEU A C 1
ATOM 1826 O O . LEU A 1 236 ? 16.484 -12.719 2.303 1 88.81 236 LEU A O 1
ATOM 1830 N N . MET B 1 1 ? -28.875 -2.865 -0.141 1 62.88 1 MET B N 1
ATOM 1831 C CA . MET B 1 1 ? -27.766 -1.922 -0.291 1 62.88 1 MET B CA 1
ATOM 1832 C C . MET B 1 1 ? -27.375 -1.771 -1.758 1 62.88 1 MET B C 1
ATOM 1834 O O . MET B 1 1 ? -27.281 -2.762 -2.484 1 62.88 1 MET B O 1
ATOM 1838 N N . ASP B 1 2 ? -27.344 -0.511 -2.191 1 77.94 2 ASP B N 1
ATOM 1839 C CA . ASP B 1 2 ? -27.047 -0.257 -3.596 1 77.94 2 ASP B CA 1
ATOM 1840 C C . ASP B 1 2 ? -25.562 -0.506 -3.891 1 77.94 2 ASP B C 1
ATOM 1842 O O . ASP B 1 2 ? -24.703 -0.181 -3.072 1 77.94 2 ASP B O 1
ATOM 1846 N N . LYS B 1 3 ? -25.375 -1.134 -4.93 1 87.19 3 LYS B N 1
ATOM 1847 C CA . LYS B 1 3 ? -24.016 -1.403 -5.395 1 87.19 3 LYS B CA 1
ATOM 1848 C C . LYS B 1 3 ? -23.281 -0.107 -5.719 1 87.19 3 LYS B C 1
ATOM 1850 O O . LYS B 1 3 ? -23.734 0.682 -6.551 1 87.19 3 LYS B O 1
ATOM 1855 N N . ASN B 1 4 ? -22.219 0.221 -4.941 1 93.25 4 ASN B N 1
ATOM 1856 C CA . ASN B 1 4 ? -21.375 1.392 -5.141 1 93.25 4 ASN B CA 1
ATOM 1857 C C . ASN B 1 4 ? -19.938 1.134 -4.676 1 93.25 4 ASN B C 1
ATOM 1859 O O . ASN B 1 4 ? -19.609 0.03 -4.234 1 93.25 4 ASN B O 1
ATOM 1863 N N . PHE B 1 5 ? -19.062 2.121 -4.746 1 95.75 5 PHE B N 1
ATOM 1864 C CA . PHE B 1 5 ? -17.641 1.828 -4.566 1 95.75 5 PHE B CA 1
ATOM 1865 C C . PHE B 1 5 ? -17.312 1.704 -3.086 1 95.75 5 PHE B C 1
ATOM 1867 O O . PHE B 1 5 ? -16.266 1.157 -2.727 1 95.75 5 PHE B O 1
ATOM 1874 N N . PHE B 1 6 ? -18.281 2.127 -2.195 1 94.19 6 PHE B N 1
ATOM 1875 C CA . PHE B 1 6 ? -17.984 2.039 -0.771 1 94.19 6 PHE B CA 1
ATOM 1876 C C . PHE B 1 6 ? -18.688 0.837 -0.144 1 94.19 6 PHE B C 1
ATOM 1878 O O . PHE B 1 6 ? -18.641 0.65 1.074 1 94.19 6 PHE B O 1
ATOM 1885 N N . MET B 1 7 ? -19.297 0.086 -0.924 1 94.5 7 MET B N 1
ATOM 1886 C CA . MET B 1 7 ? -20.156 -0.989 -0.436 1 94.5 7 MET B CA 1
ATOM 1887 C C . MET B 1 7 ? -19.391 -1.898 0.525 1 94.5 7 MET B C 1
ATOM 1889 O O . MET B 1 7 ? -19.859 -2.17 1.631 1 94.5 7 MET B O 1
ATOM 1893 N N . ARG B 1 8 ? -18.219 -2.334 0.131 1 95.75 8 ARG B N 1
ATOM 1894 C CA . ARG B 1 8 ? -17.469 -3.291 0.945 1 95.75 8 ARG B CA 1
ATOM 1895 C C . ARG B 1 8 ? -16.953 -2.639 2.223 1 95.75 8 ARG B C 1
ATOM 1897 O O . ARG B 1 8 ? -16.844 -3.295 3.26 1 95.75 8 ARG B O 1
ATOM 1904 N N . THR B 1 9 ? -16.594 -1.366 2.17 1 97.94 9 THR B N 1
ATOM 1905 C CA . THR B 1 9 ? -16.156 -0.621 3.348 1 97.94 9 THR B CA 1
ATOM 1906 C C . THR B 1 9 ? -17.312 -0.447 4.328 1 97.94 9 THR B C 1
ATOM 1908 O O . THR B 1 9 ? -17.125 -0.571 5.543 1 97.94 9 THR B O 1
ATOM 1911 N N . GLN B 1 10 ? -18.484 -0.2 3.799 1 97.12 10 GLN B N 1
ATOM 1912 C CA . GLN B 1 10 ? -19.688 0.029 4.598 1 97.12 10 GLN B CA 1
ATOM 1913 C C . GLN B 1 10 ? -20.047 -1.209 5.41 1 97.12 10 GLN B C 1
ATOM 1915 O O . GLN B 1 10 ? -20.594 -1.097 6.516 1 97.12 10 GLN B O 1
ATOM 1920 N N . LEU B 1 11 ? -19.719 -2.393 4.863 1 96.5 11 LEU B N 1
ATOM 1921 C CA . LEU B 1 11 ? -19.984 -3.627 5.598 1 96.5 11 LEU B CA 1
ATOM 1922 C C . LEU B 1 11 ? -19.203 -3.65 6.91 1 96.5 11 LEU B C 1
ATOM 1924 O O . LEU B 1 11 ? -19.656 -4.234 7.895 1 96.5 11 LEU B O 1
ATOM 1928 N N . LEU B 1 12 ? -18.078 -2.951 6.961 1 97.19 12 LEU B N 1
ATOM 1929 C CA . LEU B 1 12 ? -17.203 -2.939 8.141 1 97.19 12 LEU B CA 1
ATOM 1930 C C . LEU B 1 12 ? -17.562 -1.784 9.07 1 97.19 12 LEU B C 1
ATOM 1932 O O . LEU B 1 12 ? -17.656 -1.964 10.281 1 97.19 12 LEU B O 1
ATOM 1936 N N . LEU B 1 13 ? -17.828 -0.594 8.469 1 97.5 13 LEU B N 1
ATOM 1937 C CA . LEU B 1 13 ? -17.906 0.628 9.266 1 97.5 13 LEU B CA 1
ATOM 1938 C C . LEU B 1 13 ? -19.359 1.02 9.516 1 97.5 13 LEU B C 1
ATOM 1940 O O . LEU B 1 13 ? -19.641 1.865 10.367 1 97.5 13 LEU B O 1
ATOM 1944 N N . GLY B 1 14 ? -20.281 0.441 8.789 1 95.94 14 GLY B N 1
ATOM 1945 C CA . GLY B 1 14 ? -21.688 0.788 8.914 1 95.94 14 GLY B CA 1
ATOM 1946 C C . GLY B 1 14 ? -22.016 2.146 8.328 1 95.94 14 GLY B C 1
ATOM 1947 O O . GLY B 1 14 ? -21.141 2.855 7.844 1 95.94 14 GLY B O 1
ATOM 1948 N N . ASN B 1 15 ? -23.266 2.439 8.328 1 95.69 15 ASN B N 1
ATOM 1949 C CA . ASN B 1 15 ? -23.75 3.709 7.785 1 95.69 15 ASN B CA 1
ATOM 1950 C C . ASN B 1 15 ? -23.188 4.895 8.562 1 95.69 15 ASN B C 1
ATOM 1952 O O . ASN B 1 15 ? -22.797 5.906 7.973 1 95.69 15 ASN B O 1
ATOM 1956 N N . GLU B 1 16 ? -23.156 4.754 9.844 1 97.12 16 GLU B N 1
ATOM 1957 C CA . GLU B 1 16 ? -22.672 5.84 10.688 1 97.12 16 GLU B CA 1
ATOM 1958 C C . GLU B 1 16 ? -21.188 6.129 10.414 1 97.12 16 GLU B C 1
ATOM 1960 O O . GLU B 1 16 ? -20.797 7.293 10.312 1 97.12 16 GLU B O 1
ATOM 1965 N N . GLY B 1 17 ? -20.406 5.09 10.297 1 97.88 17 GLY B N 1
ATOM 1966 C CA . GLY B 1 17 ? -19 5.258 9.984 1 97.88 17 GLY B CA 1
ATOM 1967 C C . GLY B 1 17 ? -18.766 5.922 8.633 1 97.88 17 GLY B C 1
ATOM 1968 O O . GLY B 1 17 ? -17.938 6.82 8.516 1 97.88 17 GLY B O 1
ATOM 1969 N N . MET B 1 18 ? -19.562 5.523 7.695 1 97.81 18 MET B N 1
ATOM 1970 C CA . MET B 1 18 ? -19.422 6.09 6.355 1 97.81 18 MET B CA 1
ATOM 1971 C C . MET B 1 18 ? -19.797 7.57 6.352 1 97.81 18 MET B C 1
ATOM 1973 O O . MET B 1 18 ? -19.156 8.375 5.68 1 97.81 18 MET B O 1
ATOM 1977 N N . GLU B 1 19 ? -20.812 7.879 7.062 1 98.12 19 GLU B N 1
ATOM 1978 C CA . GLU B 1 19 ? -21.234 9.273 7.148 1 98.12 19 GLU B CA 1
ATOM 1979 C C . GLU B 1 19 ? -20.188 10.133 7.828 1 98.12 19 GLU B C 1
ATOM 1981 O O . GLU B 1 19 ? -19.922 11.266 7.402 1 98.12 19 GLU B O 1
ATOM 1986 N N . LYS B 1 20 ? -19.625 9.594 8.867 1 98.56 20 LYS B N 1
ATOM 1987 C CA . LYS B 1 20 ? -18.547 10.312 9.562 1 98.56 20 LYS B CA 1
ATOM 1988 C C . LYS B 1 20 ? -17.375 10.562 8.633 1 98.56 20 LYS B C 1
ATOM 1990 O O . LYS B 1 20 ? -16.828 11.672 8.586 1 98.56 20 LYS B O 1
ATOM 1995 N N . LEU B 1 21 ? -16.953 9.562 7.891 1 98.81 21 LEU B N 1
ATOM 1996 C CA . LEU B 1 21 ? -15.852 9.719 6.957 1 98.81 21 LEU B CA 1
ATOM 1997 C C . LEU B 1 21 ? -16.188 10.75 5.887 1 98.81 21 LEU B C 1
ATOM 1999 O O . LEU B 1 21 ? -15.367 11.617 5.578 1 98.81 21 LEU B O 1
ATOM 2003 N N . LYS B 1 22 ? -17.344 10.672 5.375 1 98.44 22 LYS B N 1
ATOM 2004 C CA . LYS B 1 22 ? -17.781 11.562 4.305 1 98.44 22 LYS B CA 1
ATOM 2005 C C . LYS B 1 22 ? -17.734 13.023 4.758 1 98.44 22 LYS B C 1
ATOM 2007 O O . LYS B 1 22 ? -17.422 13.914 3.965 1 98.44 22 LYS B O 1
ATOM 2012 N N . SER B 1 23 ? -17.969 13.219 5.98 1 98.44 23 SER B N 1
ATOM 2013 C CA . SER B 1 23 ? -18.062 14.578 6.512 1 98.44 23 SER B CA 1
ATOM 2014 C C . SER B 1 23 ? -16.719 15.047 7.043 1 98.44 23 SER B C 1
ATOM 2016 O O . SER B 1 23 ? -16.562 16.219 7.387 1 98.44 23 SER B O 1
ATOM 2018 N N . SER B 1 24 ? -15.781 14.203 7.113 1 98.75 24 SER B N 1
ATOM 2019 C CA . SER B 1 24 ? -14.492 14.523 7.723 1 98.75 24 SER B CA 1
ATOM 2020 C C . SER B 1 24 ? -13.578 15.242 6.738 1 98.75 24 SER B C 1
ATOM 2022 O O . SER B 1 24 ? -13.68 15.039 5.527 1 98.75 24 SER B O 1
ATOM 2024 N N . LYS B 1 25 ? -12.758 16.109 7.273 1 98.81 25 LYS B N 1
ATOM 2025 C CA . LYS B 1 25 ? -11.75 16.844 6.52 1 98.81 25 LYS B CA 1
ATOM 2026 C C . LYS B 1 25 ? -10.336 16.5 7 1 98.81 25 LYS B C 1
ATOM 2028 O O . LYS B 1 25 ? -9.977 16.797 8.141 1 98.81 25 LYS B O 1
ATOM 2033 N N . VAL B 1 26 ? -9.562 15.875 6.129 1 98.94 26 VAL B N 1
ATOM 2034 C CA . VAL B 1 26 ? -8.211 15.43 6.469 1 98.94 26 VAL B CA 1
ATOM 2035 C C . VAL B 1 26 ? -7.191 16.156 5.598 1 98.94 26 VAL B C 1
ATOM 2037 O O . VAL B 1 26 ? -7.336 16.219 4.375 1 98.94 26 VAL B O 1
ATOM 2040 N N . ALA B 1 27 ? -6.191 16.766 6.199 1 98.94 27 ALA B N 1
ATOM 2041 C CA . ALA B 1 27 ? -5.078 17.391 5.484 1 98.94 27 ALA B CA 1
ATOM 2042 C C . ALA B 1 27 ? -3.842 16.484 5.516 1 98.94 27 ALA B C 1
ATOM 2044 O O . ALA B 1 27 ? -3.453 15.992 6.574 1 98.94 27 ALA B O 1
ATOM 2045 N N . VAL B 1 28 ? -3.303 16.266 4.367 1 98.94 28 VAL B N 1
ATOM 2046 C CA . VAL B 1 28 ? -2.086 15.469 4.258 1 98.94 28 VAL B CA 1
ATOM 2047 C C . VAL B 1 28 ? -0.929 16.359 3.793 1 98.94 28 VAL B C 1
ATOM 2049 O O . VAL B 1 28 ? -0.927 16.844 2.66 1 98.94 28 VAL B O 1
ATOM 2052 N N . PHE B 1 29 ? 0.029 16.578 4.703 1 98.88 29 PHE B N 1
ATOM 2053 C CA . PHE B 1 29 ? 1.226 17.344 4.402 1 98.88 29 PHE B CA 1
ATOM 2054 C C . PHE B 1 29 ? 2.352 16.438 3.92 1 98.88 29 PHE B C 1
ATOM 2056 O O . PHE B 1 29 ? 2.91 15.672 4.699 1 98.88 29 PHE B O 1
ATOM 2063 N N . GLY B 1 30 ? 2.76 16.562 2.66 1 98.69 30 GLY B N 1
ATOM 2064 C CA . GLY B 1 30 ? 3.676 15.648 2.006 1 98.69 30 GLY B CA 1
ATOM 2065 C C . GLY B 1 30 ? 2.969 14.531 1.266 1 98.69 30 GLY B C 1
ATOM 2066 O O . GLY B 1 30 ? 2.336 13.672 1.884 1 98.69 30 GLY B O 1
ATOM 2067 N N . VAL B 1 31 ? 3.115 14.547 -0.057 1 98.75 31 VAL B N 1
ATOM 2068 C CA . VAL B 1 31 ? 2.439 13.539 -0.872 1 98.75 31 VAL B CA 1
ATOM 2069 C C . VAL B 1 31 ? 3.471 12.719 -1.643 1 98.75 31 VAL B C 1
ATOM 2071 O O . VAL B 1 31 ? 3.365 12.562 -2.861 1 98.75 31 VAL B O 1
ATOM 2074 N N . GLY B 1 32 ? 4.504 12.297 -0.916 1 98.31 32 GLY B N 1
ATOM 2075 C CA . GLY B 1 32 ? 5.543 11.438 -1.465 1 98.31 32 GLY B CA 1
ATOM 2076 C C . GLY B 1 32 ? 5.277 9.961 -1.257 1 98.31 32 GLY B C 1
ATOM 2077 O O . GLY B 1 32 ? 4.168 9.484 -1.508 1 98.31 32 GLY B O 1
ATOM 2078 N N . GLY B 1 33 ? 6.324 9.219 -0.837 1 98.56 33 GLY B N 1
ATOM 2079 C CA . GLY B 1 33 ? 6.238 7.773 -0.684 1 98.56 33 GLY B CA 1
ATOM 2080 C C . GLY B 1 33 ? 5.242 7.344 0.376 1 98.56 33 GLY B C 1
ATOM 2081 O O . GLY B 1 33 ? 4.543 6.344 0.209 1 98.56 33 GLY B O 1
ATOM 2082 N N . VAL B 1 34 ? 5.133 8.078 1.434 1 98.88 34 VAL B N 1
ATOM 2083 C CA . VAL B 1 34 ? 4.207 7.766 2.518 1 98.88 34 VAL B CA 1
ATOM 2084 C C . VAL B 1 34 ? 2.861 8.438 2.256 1 98.88 34 VAL B C 1
ATOM 2086 O O . VAL B 1 34 ? 1.828 7.762 2.193 1 98.88 34 VAL B O 1
ATOM 2089 N N . GLY B 1 35 ? 2.885 9.68 1.964 1 98.94 35 GLY B N 1
ATOM 2090 C CA . GLY B 1 35 ? 1.685 10.492 1.872 1 98.94 35 GLY B CA 1
ATOM 2091 C C . GLY B 1 35 ? 0.79 10.109 0.709 1 98.94 35 GLY B C 1
ATOM 2092 O O . GLY B 1 35 ? -0.437 10.172 0.818 1 98.94 35 GLY B O 1
ATOM 2093 N N . SER B 1 36 ? 1.368 9.734 -0.397 1 98.94 36 SER B N 1
ATOM 2094 C CA . SER B 1 36 ? 0.554 9.383 -1.558 1 98.94 36 SER B CA 1
ATOM 2095 C C . SER B 1 36 ? -0.29 8.141 -1.29 1 98.94 36 SER B C 1
ATOM 2097 O O . SER B 1 36 ? -1.44 8.062 -1.726 1 98.94 36 SER B O 1
ATOM 2099 N N . PHE B 1 37 ? 0.258 7.191 -0.58 1 98.94 37 PHE B N 1
ATOM 2100 C CA . PHE B 1 37 ? -0.495 5.988 -0.238 1 98.94 37 PHE B CA 1
ATOM 2101 C C . PHE B 1 37 ? -1.533 6.289 0.837 1 98.94 37 PHE B C 1
ATOM 2103 O O . PHE B 1 37 ? -2.609 5.691 0.853 1 98.94 37 PHE B O 1
ATOM 2110 N N . THR B 1 38 ? -1.207 7.23 1.744 1 98.94 38 THR B N 1
ATOM 2111 C CA . THR B 1 38 ? -2.193 7.688 2.717 1 98.94 38 THR B CA 1
ATOM 2112 C C . THR B 1 38 ? -3.406 8.289 2.018 1 98.94 38 THR B C 1
ATOM 2114 O O . THR B 1 38 ? -4.543 7.887 2.275 1 98.94 38 THR B O 1
ATOM 2117 N N . VAL B 1 39 ? -3.129 9.18 1.105 1 98.94 39 VAL B N 1
ATOM 2118 C CA . VAL B 1 39 ? -4.18 9.875 0.372 1 98.94 39 VAL B CA 1
ATOM 2119 C C . VAL B 1 39 ? -5.027 8.867 -0.4 1 98.94 39 VAL B C 1
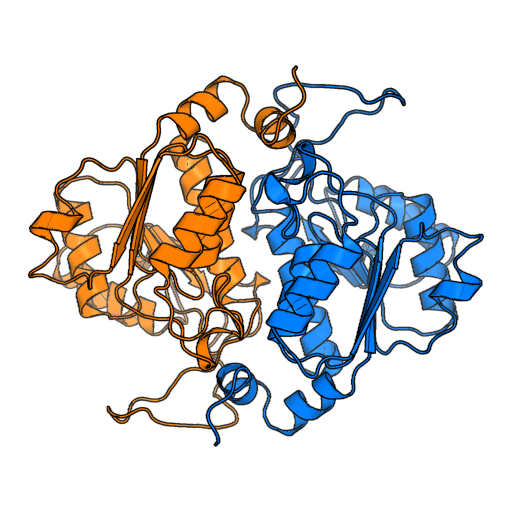ATOM 2121 O O . VAL B 1 39 ? -6.258 8.906 -0.344 1 98.94 39 VAL B O 1
ATOM 2124 N N . GLU B 1 40 ? -4.371 7.957 -1.104 1 98.88 40 GLU B N 1
ATOM 2125 C CA . GLU B 1 40 ? -5.035 6.902 -1.863 1 98.88 40 GLU B CA 1
ATOM 2126 C C . GLU B 1 40 ? -5.984 6.098 -0.978 1 98.88 40 GLU B C 1
ATOM 2128 O O . GLU B 1 40 ? -7.148 5.895 -1.329 1 98.88 40 GLU B O 1
ATOM 2133 N N . ALA B 1 41 ? -5.5 5.691 0.132 1 98.94 41 ALA B N 1
ATOM 2134 C CA . ALA B 1 41 ? -6.266 4.816 1.016 1 98.94 41 ALA B CA 1
ATOM 2135 C C . ALA B 1 41 ? -7.441 5.562 1.642 1 98.94 41 ALA B C 1
ATOM 2137 O O . ALA B 1 41 ? -8.531 5.004 1.79 1 98.94 41 ALA B O 1
ATOM 2138 N N . LEU B 1 42 ? -7.238 6.812 2.027 1 98.94 42 LEU B N 1
ATOM 2139 C CA . LEU B 1 42 ? -8.305 7.605 2.635 1 98.94 42 LEU B CA 1
ATOM 2140 C C . LEU B 1 42 ? -9.43 7.855 1.641 1 98.94 42 LEU B C 1
ATOM 2142 O O . LEU B 1 42 ? -10.609 7.746 1.991 1 98.94 42 LEU B O 1
ATOM 2146 N N . ALA B 1 43 ? -9.047 8.164 0.409 1 98.94 43 ALA B N 1
ATOM 2147 C CA . ALA B 1 43 ? -10.047 8.383 -0.628 1 98.94 43 ALA B CA 1
ATOM 2148 C C . ALA B 1 43 ? -10.883 7.125 -0.858 1 98.94 43 ALA B C 1
ATOM 2150 O O . ALA B 1 43 ? -12.117 7.191 -0.919 1 98.94 43 ALA B O 1
ATOM 2151 N N . ARG B 1 44 ? -10.227 6.035 -0.913 1 98.94 44 ARG B N 1
ATOM 2152 C CA . ARG B 1 44 ? -10.891 4.766 -1.178 1 98.94 44 ARG B CA 1
ATOM 2153 C C . ARG B 1 44 ? -11.75 4.34 0.012 1 98.94 44 ARG B C 1
ATOM 2155 O O . ARG B 1 44 ? -12.75 3.637 -0.154 1 98.94 44 ARG B O 1
ATOM 2162 N N . ALA B 1 45 ? -11.352 4.801 1.208 1 98.75 45 ALA B N 1
ATOM 2163 C CA . ALA B 1 45 ? -12.094 4.449 2.414 1 98.75 45 ALA B CA 1
ATOM 2164 C C . ALA B 1 45 ? -13.383 5.266 2.52 1 98.75 45 ALA B C 1
ATOM 2166 O O . ALA B 1 45 ? -14.289 4.91 3.277 1 98.75 45 ALA B O 1
ATOM 2167 N N . GLY B 1 46 ? -13.391 6.461 1.827 1 98.56 46 GLY B N 1
ATOM 2168 C CA . GLY B 1 46 ? -14.633 7.211 1.817 1 98.56 46 GLY B CA 1
ATOM 2169 C C . GLY B 1 46 ? -14.523 8.555 2.518 1 98.56 46 GLY B C 1
ATOM 2170 O O . GLY B 1 46 ? -15.539 9.188 2.816 1 98.56 46 GLY B O 1
ATOM 2171 N N . VAL B 1 47 ? -13.305 9 2.836 1 98.88 47 VAL B N 1
ATOM 2172 C CA . VAL B 1 47 ? -13.148 10.352 3.373 1 98.88 47 VAL B CA 1
ATOM 2173 C C . VAL B 1 47 ? -13.688 11.367 2.373 1 98.88 47 VAL B C 1
ATOM 2175 O O . VAL B 1 47 ? -13.438 11.258 1.17 1 98.88 47 VAL B O 1
ATOM 2178 N N . GLY B 1 48 ? -14.375 12.383 2.883 1 98.75 48 GLY B N 1
ATOM 2179 C CA . GLY B 1 48 ? -15.117 13.25 1.98 1 98.75 48 GLY B CA 1
ATOM 2180 C C . GLY B 1 48 ? -14.359 14.508 1.604 1 98.75 48 GLY B C 1
ATOM 2181 O O . GLY B 1 48 ? -14.695 15.172 0.62 1 98.75 48 GLY B O 1
ATOM 2182 N N . ASN B 1 49 ? -13.453 14.938 2.473 1 98.88 49 ASN B N 1
ATOM 2183 C CA . ASN B 1 49 ? -12.656 16.125 2.223 1 98.88 49 ASN B CA 1
ATOM 2184 C C . ASN B 1 49 ? -11.164 15.859 2.445 1 98.88 49 ASN B C 1
ATOM 2186 O O . ASN B 1 49 ? -10.75 15.523 3.555 1 98.88 49 ASN B O 1
ATOM 2190 N N . LEU B 1 50 ? -10.398 16.016 1.354 1 98.88 50 LEU B N 1
ATOM 2191 C CA . LEU B 1 50 ? -8.953 15.82 1.424 1 98.88 50 LEU B CA 1
ATOM 2192 C C . LEU B 1 50 ? -8.203 17.062 0.965 1 98.88 50 LEU B C 1
ATOM 2194 O O . LEU B 1 50 ? -8.469 17.578 -0.123 1 98.88 50 LEU B O 1
ATOM 2198 N N . ILE B 1 51 ? -7.328 17.594 1.805 1 98.88 51 ILE B N 1
ATOM 2199 C CA . ILE B 1 51 ? -6.445 18.719 1.481 1 98.88 51 ILE B CA 1
ATOM 2200 C C . ILE B 1 51 ? -5.012 18.219 1.324 1 98.88 51 ILE B C 1
ATOM 2202 O O . ILE B 1 51 ? -4.426 17.688 2.271 1 98.88 51 ILE B O 1
ATOM 2206 N N . LEU B 1 52 ? -4.508 18.328 0.131 1 98.88 52 LEU B N 1
ATOM 2207 C CA . LEU B 1 52 ? -3.174 17.844 -0.203 1 98.88 52 LEU B CA 1
ATOM 2208 C C . LEU B 1 52 ? -2.172 19 -0.252 1 98.88 52 LEU B C 1
ATOM 2210 O O . LEU B 1 52 ? -2.387 19.984 -0.96 1 98.88 52 LEU B O 1
ATOM 2214 N N . ILE B 1 53 ? -1.085 18.891 0.472 1 98.75 53 ILE B N 1
ATOM 2215 C CA . ILE B 1 53 ? -0.058 19.938 0.484 1 98.75 53 ILE B CA 1
ATOM 2216 C C . ILE B 1 53 ? 1.293 19.328 0.116 1 98.75 53 ILE B C 1
ATOM 2218 O O . ILE B 1 53 ? 1.787 18.438 0.808 1 98.75 53 ILE B O 1
ATOM 2222 N N . ASP B 1 54 ? 1.877 19.703 -0.889 1 98.62 54 ASP B N 1
ATOM 2223 C CA . ASP B 1 54 ? 3.203 19.328 -1.375 1 98.62 54 ASP B CA 1
ATOM 2224 C C . ASP B 1 54 ? 3.693 20.312 -2.438 1 98.62 54 ASP B C 1
ATOM 2226 O O . ASP B 1 54 ? 2.928 20.719 -3.312 1 98.62 54 ASP B O 1
ATOM 2230 N N . HIS B 1 55 ? 4.965 20.656 -2.432 1 97.81 55 HIS B N 1
ATOM 2231 C CA . HIS B 1 55 ? 5.465 21.688 -3.326 1 97.81 55 HIS B CA 1
ATOM 2232 C C . HIS B 1 55 ? 6.184 21.078 -4.527 1 97.81 55 HIS B C 1
ATOM 2234 O O . HIS B 1 55 ? 6.5 21.781 -5.488 1 97.81 55 HIS B O 1
ATOM 2240 N N . ASP B 1 56 ? 6.426 19.812 -4.555 1 97.81 56 ASP B N 1
ATOM 2241 C CA . ASP B 1 56 ? 7.352 19.203 -5.508 1 97.81 56 ASP B CA 1
ATOM 2242 C C . ASP B 1 56 ? 6.637 18.812 -6.797 1 97.81 56 ASP B C 1
ATOM 2244 O O . ASP B 1 56 ? 5.426 18.578 -6.793 1 97.81 56 ASP B O 1
ATOM 2248 N N . GLU B 1 57 ? 7.449 18.781 -7.762 1 98.69 57 GLU B N 1
ATOM 2249 C CA . GLU B 1 57 ? 7.109 18.078 -8.992 1 98.69 57 GLU B CA 1
ATOM 2250 C C . GLU B 1 57 ? 7.684 16.672 -9 1 98.69 57 GLU B C 1
ATOM 2252 O O . GLU B 1 57 ? 8.656 16.391 -8.289 1 98.69 57 GLU B O 1
ATOM 2257 N N . ILE B 1 58 ? 7.078 15.805 -9.766 1 98.69 58 ILE B N 1
ATOM 2258 C CA . ILE B 1 58 ? 7.488 14.406 -9.812 1 98.69 58 ILE B CA 1
ATOM 2259 C C . ILE B 1 58 ? 8.836 14.281 -10.508 1 98.69 58 ILE B C 1
ATOM 2261 O O . ILE B 1 58 ? 9.023 14.797 -11.617 1 98.69 58 ILE B O 1
ATOM 2265 N N . ASP B 1 59 ? 9.727 13.711 -9.836 1 98.12 59 ASP B N 1
ATOM 2266 C CA . ASP B 1 59 ? 11.047 13.375 -10.359 1 98.12 59 ASP B CA 1
ATOM 2267 C C . ASP B 1 59 ? 11.125 11.898 -10.727 1 98.12 59 ASP B C 1
ATOM 2269 O O . ASP B 1 59 ? 10.438 11.062 -10.141 1 98.12 59 ASP B O 1
ATOM 2273 N N . ILE B 1 60 ? 11.984 11.547 -11.656 1 98.31 60 ILE B N 1
ATOM 2274 C CA . ILE B 1 60 ? 12.125 10.172 -12.109 1 98.31 60 ILE B CA 1
ATOM 2275 C C . ILE B 1 60 ? 12.492 9.273 -10.93 1 98.31 60 ILE B C 1
ATOM 2277 O O . ILE B 1 60 ? 12.086 8.109 -10.875 1 98.31 60 ILE B O 1
ATOM 2281 N N . THR B 1 61 ? 13.242 9.828 -9.922 1 97.12 61 THR B N 1
ATOM 2282 C CA . THR B 1 61 ? 13.711 9.047 -8.781 1 97.12 61 THR B CA 1
ATOM 2283 C C . THR B 1 61 ? 12.562 8.734 -7.832 1 97.12 61 THR B C 1
ATOM 2285 O O . THR B 1 61 ? 12.719 7.941 -6.898 1 97.12 61 THR B O 1
ATOM 2288 N N . ASN B 1 62 ? 11.344 9.344 -8.07 1 98.31 62 ASN B N 1
ATOM 2289 C CA . ASN B 1 62 ? 10.188 9.125 -7.207 1 98.31 62 ASN B CA 1
ATOM 2290 C C . ASN B 1 62 ? 9.414 7.867 -7.617 1 98.31 62 ASN B C 1
ATOM 2292 O O . ASN B 1 62 ? 8.602 7.355 -6.844 1 98.31 62 ASN B O 1
ATOM 2296 N N . ILE B 1 63 ? 9.703 7.316 -8.812 1 98.81 63 ILE B N 1
ATOM 2297 C CA . ILE B 1 63 ? 8.875 6.273 -9.414 1 98.81 63 ILE B CA 1
ATOM 2298 C C . ILE B 1 63 ? 9 4.984 -8.609 1 98.81 63 ILE B C 1
ATOM 2300 O O . ILE B 1 63 ? 8.047 4.215 -8.5 1 98.81 63 ILE B O 1
ATOM 2304 N N . ASN B 1 64 ? 10.078 4.816 -7.926 1 98.5 64 ASN B N 1
ATOM 2305 C CA . ASN B 1 64 ? 10.305 3.557 -7.227 1 98.5 64 ASN B CA 1
ATOM 2306 C C . ASN B 1 64 ? 9.352 3.395 -6.043 1 98.5 64 ASN B C 1
ATOM 2308 O O . ASN B 1 64 ? 9.203 2.293 -5.512 1 98.5 64 ASN B O 1
ATOM 2312 N N . ARG B 1 65 ? 8.656 4.586 -5.66 1 98.62 65 ARG B N 1
ATOM 2313 C CA . ARG B 1 65 ? 7.945 4.34 -4.406 1 98.62 65 ARG B CA 1
ATOM 2314 C C . ARG B 1 65 ? 6.75 5.273 -4.266 1 98.62 65 ARG B C 1
ATOM 2316 O O . ARG B 1 65 ? 6 5.188 -3.289 1 98.62 65 ARG B O 1
ATOM 2323 N N . GLN B 1 66 ? 6.477 6.234 -5.102 1 98.88 66 GLN B N 1
ATOM 2324 C CA . GLN B 1 66 ? 5.383 7.191 -4.953 1 98.88 66 GLN B CA 1
ATOM 2325 C C . GLN B 1 66 ? 4.258 6.902 -5.938 1 98.88 66 GLN B C 1
ATOM 2327 O O . GLN B 1 66 ? 4.5 6.75 -7.137 1 98.88 66 GLN B O 1
ATOM 2332 N N . ILE B 1 67 ? 3.018 6.887 -5.551 1 98.69 67 ILE B N 1
ATOM 2333 C CA . ILE B 1 67 ? 1.857 6.457 -6.324 1 98.69 67 ILE B CA 1
ATOM 2334 C C . ILE B 1 67 ? 1.717 7.332 -7.57 1 98.69 67 ILE B C 1
ATOM 2336 O O . ILE B 1 67 ? 1.552 6.82 -8.68 1 98.69 67 ILE B O 1
ATOM 2340 N N . PRO B 1 68 ? 1.835 8.641 -7.465 1 98.75 68 PRO B N 1
ATOM 2341 C CA . PRO B 1 68 ? 1.602 9.477 -8.641 1 98.75 68 PRO B CA 1
ATOM 2342 C C . PRO B 1 68 ? 2.764 9.438 -9.633 1 98.75 68 PRO B C 1
ATOM 2344 O O . PRO B 1 68 ? 2.645 9.945 -10.75 1 98.75 68 PRO B O 1
ATOM 2347 N N . ALA B 1 69 ? 3.863 8.906 -9.242 1 98.88 69 ALA B N 1
ATOM 2348 C CA . ALA B 1 69 ? 5.07 8.961 -10.062 1 98.88 69 ALA B CA 1
ATOM 2349 C C . ALA B 1 69 ? 5.066 7.852 -11.117 1 98.88 69 ALA B C 1
ATOM 2351 O O . ALA B 1 69 ? 5.164 6.672 -10.781 1 98.88 69 ALA B O 1
ATOM 2352 N N . LEU B 1 70 ? 4.844 8.188 -12.281 1 98.81 70 LEU B N 1
ATOM 2353 C CA . LEU B 1 70 ? 4.949 7.391 -13.5 1 98.81 70 LEU B CA 1
ATOM 2354 C C . LEU B 1 70 ? 5.836 8.086 -14.531 1 98.81 70 LEU B C 1
ATOM 2356 O O . LEU B 1 70 ? 6.16 9.266 -14.375 1 98.81 70 LEU B O 1
ATOM 2360 N N . HIS B 1 71 ? 6.316 7.332 -15.539 1 98.75 71 HIS B N 1
ATOM 2361 C CA . HIS B 1 71 ? 7.102 7.984 -16.578 1 98.75 71 HIS B CA 1
ATOM 2362 C C . HIS B 1 71 ? 6.297 9.086 -17.266 1 98.75 71 HIS B C 1
ATOM 2364 O O . HIS B 1 71 ? 6.832 10.156 -17.562 1 98.75 71 HIS B O 1
ATOM 2370 N N . SER B 1 72 ? 5.016 8.906 -17.406 1 98.81 72 SER B N 1
ATOM 2371 C CA . SER B 1 72 ? 4.152 9.844 -18.109 1 98.81 72 SER B CA 1
ATOM 2372 C C . SER B 1 72 ? 3.877 11.086 -17.266 1 98.81 72 SER B C 1
ATOM 2374 O O . SER B 1 72 ? 3.391 12.094 -17.781 1 98.81 72 SER B O 1
ATOM 2376 N N . THR B 1 73 ? 4.184 11.039 -15.961 1 98.81 73 THR B N 1
ATOM 2377 C CA . THR B 1 73 ? 3.816 12.164 -15.109 1 98.81 73 THR B CA 1
ATOM 2378 C C . THR B 1 73 ? 5.059 12.898 -14.617 1 98.81 73 THR B C 1
ATOM 2380 O O . THR B 1 73 ? 4.957 13.867 -13.859 1 98.81 73 THR B O 1
ATOM 2383 N N . VAL B 1 74 ? 6.227 12.406 -15.008 1 98.69 74 VAL B N 1
ATOM 2384 C CA . VAL B 1 74 ? 7.457 13.086 -14.617 1 98.69 74 VAL B CA 1
ATOM 2385 C C . VAL B 1 74 ? 7.387 14.555 -15.023 1 98.69 74 VAL B C 1
ATOM 2387 O O . VAL B 1 74 ? 7.016 14.875 -16.156 1 98.69 74 VAL B O 1
ATOM 2390 N N . GLY B 1 75 ? 7.648 15.484 -14.094 1 98.75 75 GLY B N 1
ATOM 2391 C CA . GLY B 1 75 ? 7.629 16.922 -14.352 1 98.75 75 GLY B CA 1
ATOM 2392 C C . GLY B 1 75 ? 6.332 17.578 -13.922 1 98.75 75 GLY B C 1
ATOM 2393 O O . GLY B 1 75 ? 6.246 18.812 -13.875 1 98.75 75 GLY B O 1
ATOM 2394 N N . GLU B 1 76 ? 5.348 16.797 -13.609 1 98.81 76 GLU B N 1
ATOM 2395 C CA . GLU B 1 76 ? 4.047 17.312 -13.195 1 98.81 76 GLU B CA 1
ATOM 2396 C C . GLU B 1 76 ? 3.986 17.5 -11.688 1 98.81 76 GLU B C 1
ATOM 2398 O O . GLU B 1 76 ? 4.785 16.922 -10.945 1 98.81 76 GLU B O 1
ATOM 2403 N N . SER B 1 77 ? 3.061 18.297 -11.258 1 98.81 77 SER B N 1
ATOM 2404 C CA . SER B 1 77 ? 2.852 18.547 -9.828 1 98.81 77 SER B CA 1
ATOM 2405 C C . SER B 1 77 ? 2.332 17.297 -9.125 1 98.81 77 SER B C 1
ATOM 2407 O O . SER B 1 77 ? 1.326 16.719 -9.539 1 98.81 77 SER B O 1
ATOM 2409 N N . LYS B 1 78 ? 3.008 16.891 -8 1 98.81 78 LYS B N 1
ATOM 2410 C CA . LYS B 1 78 ? 2.582 15.719 -7.246 1 98.81 78 LYS B CA 1
ATOM 2411 C C . LYS B 1 78 ? 1.128 15.844 -6.801 1 98.81 78 LYS B C 1
ATOM 2413 O O . LYS B 1 78 ? 0.333 14.922 -6.992 1 98.81 78 LYS B O 1
ATOM 2418 N N . VAL B 1 79 ? 0.776 17 -6.258 1 98.88 79 VAL B N 1
ATOM 2419 C CA . VAL B 1 79 ? -0.542 17.156 -5.648 1 98.88 79 VAL B CA 1
ATOM 2420 C C . VAL B 1 79 ? -1.609 17.234 -6.738 1 98.88 79 VAL B C 1
ATOM 2422 O O . VAL B 1 79 ? -2.732 16.766 -6.551 1 98.88 79 VAL B O 1
ATOM 2425 N N . GLU B 1 80 ? -1.289 17.766 -7.887 1 98.88 80 GLU B N 1
ATOM 2426 C CA . GLU B 1 80 ? -2.275 17.844 -8.961 1 98.88 80 GLU B CA 1
ATOM 2427 C C . GLU B 1 80 ? -2.549 16.469 -9.562 1 98.88 80 GLU B C 1
ATOM 2429 O O . GLU B 1 80 ? -3.699 16.125 -9.844 1 98.88 80 GLU B O 1
ATOM 2434 N N . ILE B 1 81 ? -1.481 15.695 -9.773 1 98.94 81 ILE B N 1
ATOM 2435 C CA . ILE B 1 81 ? -1.646 14.344 -10.297 1 98.94 81 ILE B CA 1
ATOM 2436 C C . ILE B 1 81 ? -2.447 13.5 -9.312 1 98.94 81 ILE B C 1
ATOM 2438 O O . ILE B 1 81 ? -3.338 12.75 -9.711 1 98.94 81 ILE B O 1
ATOM 2442 N N . MET B 1 82 ? -2.164 13.641 -8.023 1 98.88 82 MET B N 1
ATOM 2443 C CA . MET B 1 82 ? -2.893 12.891 -7.004 1 98.88 82 MET B CA 1
ATOM 2444 C C . MET B 1 82 ? -4.352 13.328 -6.945 1 98.88 82 MET B C 1
ATOM 2446 O O . MET B 1 82 ? -5.25 12.492 -6.809 1 98.88 82 MET B O 1
ATOM 2450 N N . LYS B 1 83 ? -4.551 14.648 -7.02 1 98.94 83 LYS B N 1
ATOM 2451 C CA . LYS B 1 83 ? -5.914 15.172 -7.023 1 98.94 83 LYS B CA 1
ATOM 2452 C C . LYS B 1 83 ? -6.738 14.547 -8.148 1 98.94 83 LYS B C 1
ATOM 2454 O O . LYS B 1 83 ? -7.867 14.109 -7.93 1 98.94 83 LYS B O 1
ATOM 2459 N N . ASN B 1 84 ? -6.199 14.492 -9.352 1 98.88 84 ASN B N 1
ATOM 2460 C CA . ASN B 1 84 ? -6.895 13.906 -10.492 1 98.88 84 ASN B CA 1
ATOM 2461 C C . ASN B 1 84 ? -7.211 12.43 -10.258 1 98.88 84 ASN B C 1
ATOM 2463 O O . ASN B 1 84 ? -8.312 11.969 -10.578 1 98.88 84 ASN B O 1
ATOM 2467 N N . ARG B 1 85 ? -6.27 11.719 -9.711 1 98.81 85 ARG B N 1
ATOM 2468 C CA . ARG B 1 85 ? -6.484 10.305 -9.422 1 98.81 85 ARG B CA 1
ATOM 2469 C C . ARG B 1 85 ? -7.578 10.117 -8.375 1 98.81 85 ARG B C 1
ATOM 2471 O O . ARG B 1 85 ? -8.453 9.266 -8.523 1 98.81 85 ARG B O 1
ATOM 2478 N N . ILE B 1 86 ? -7.531 10.938 -7.367 1 98.88 86 ILE B N 1
ATOM 2479 C CA . ILE B 1 86 ? -8.492 10.844 -6.273 1 98.88 86 ILE B CA 1
ATOM 2480 C C . ILE B 1 86 ? -9.898 11.125 -6.793 1 98.88 86 ILE B C 1
ATOM 2482 O O . ILE B 1 86 ? -10.859 10.453 -6.41 1 98.88 86 ILE B O 1
ATOM 2486 N N . LEU B 1 87 ? -10.008 12.07 -7.695 1 98.88 87 LEU B N 1
ATOM 2487 C CA . LEU B 1 87 ? -11.297 12.391 -8.289 1 98.88 87 LEU B CA 1
ATOM 2488 C C . LEU B 1 87 ? -11.812 11.219 -9.125 1 98.88 87 LEU B C 1
ATOM 2490 O O . LEU B 1 87 ? -13.023 11.016 -9.234 1 98.88 87 LEU B O 1
ATOM 2494 N N . ASP B 1 88 ? -10.906 10.477 -9.711 1 98.88 88 ASP B N 1
ATOM 2495 C CA . ASP B 1 88 ? -11.281 9.289 -10.477 1 98.88 88 ASP B CA 1
ATOM 2496 C C . ASP B 1 88 ? -11.648 8.133 -9.555 1 98.88 88 ASP B C 1
ATOM 2498 O O . ASP B 1 88 ? -12.391 7.227 -9.953 1 98.88 88 ASP B O 1
ATOM 2502 N N . ILE B 1 89 ? -11.195 8.117 -8.32 1 98.81 89 ILE B N 1
ATOM 2503 C CA . ILE B 1 89 ? -11.555 7.125 -7.309 1 98.81 89 ILE B CA 1
ATOM 2504 C C . ILE B 1 89 ? -12.922 7.461 -6.723 1 98.81 89 ILE B C 1
ATOM 2506 O O . ILE B 1 89 ? -13.789 6.586 -6.602 1 98.81 89 ILE B O 1
ATOM 2510 N N . ASN B 1 90 ? -13.109 8.695 -6.379 1 98.44 90 ASN B N 1
ATOM 2511 C CA . ASN B 1 90 ? -14.336 9.211 -5.781 1 98.44 90 ASN B CA 1
ATOM 2512 C C . ASN B 1 90 ? -14.75 10.539 -6.414 1 98.44 90 ASN B C 1
ATOM 2514 O O . ASN B 1 90 ? -14.305 11.602 -5.977 1 98.44 90 ASN B O 1
ATOM 2518 N N . PRO B 1 91 ? -15.609 10.469 -7.348 1 98.31 91 PRO B N 1
ATOM 2519 C CA . PRO B 1 91 ? -16 11.68 -8.062 1 98.31 91 PRO B CA 1
ATOM 2520 C C . PRO B 1 91 ? -16.688 12.703 -7.168 1 98.31 91 PRO B C 1
ATOM 2522 O O . PRO B 1 91 ? -16.781 13.883 -7.52 1 98.31 91 PRO B O 1
ATOM 2525 N N . ASP B 1 92 ? -17.188 12.312 -6.016 1 97.5 92 ASP B N 1
ATOM 2526 C CA . ASP B 1 92 ? -17.953 13.188 -5.137 1 97.5 92 ASP B CA 1
ATOM 2527 C C . ASP B 1 92 ? -17.062 13.82 -4.07 1 97.5 92 ASP B C 1
ATOM 2529 O O . ASP B 1 92 ? -17.516 14.664 -3.291 1 97.5 92 ASP B O 1
ATOM 2533 N N . ILE B 1 93 ? -15.852 13.453 -4.016 1 98.75 93 ILE B N 1
ATOM 2534 C CA . ILE B 1 93 ? -14.953 13.906 -2.965 1 98.75 93 ILE B CA 1
ATOM 2535 C C . ILE B 1 93 ? -14.594 15.367 -3.189 1 98.75 93 ILE B C 1
ATOM 2537 O O . ILE B 1 93 ? -14.508 15.828 -4.332 1 98.75 93 ILE B O 1
ATOM 2541 N N . ASN B 1 94 ? -14.508 16.156 -2.086 1 98.75 94 ASN B N 1
ATOM 2542 C CA . ASN B 1 94 ? -13.867 17.469 -2.141 1 98.75 94 ASN B CA 1
ATOM 2543 C C . ASN B 1 94 ? -12.359 17.359 -1.936 1 98.75 94 ASN B C 1
ATOM 2545 O O . ASN B 1 94 ? -11.898 17.125 -0.82 1 98.75 94 ASN B O 1
ATOM 2549 N N . VAL B 1 95 ? -11.586 17.516 -2.984 1 98.81 95 VAL B N 1
ATOM 2550 C CA . VAL B 1 95 ? -10.133 17.422 -2.889 1 98.81 95 VAL B CA 1
ATOM 2551 C C . VAL B 1 95 ? -9.5 18.75 -3.33 1 98.81 95 VAL B C 1
ATOM 2553 O O . VAL B 1 95 ? -9.805 19.25 -4.41 1 98.81 95 VAL B O 1
ATOM 2556 N N . VAL B 1 96 ? -8.672 19.312 -2.508 1 98.56 96 VAL B N 1
ATOM 2557 C CA . VAL B 1 96 ? -7.977 20.562 -2.775 1 98.56 96 VAL B CA 1
ATOM 2558 C C . VAL B 1 96 ? -6.469 20.328 -2.777 1 98.56 96 VAL B C 1
ATOM 2560 O O . VAL B 1 96 ? -5.934 19.672 -1.872 1 98.56 96 VAL B O 1
ATOM 2563 N N . ALA B 1 97 ? -5.828 20.781 -3.768 1 98.75 97 ALA B N 1
ATOM 2564 C CA . ALA B 1 97 ? -4.379 20.656 -3.895 1 98.75 97 ALA B CA 1
ATOM 2565 C C . ALA B 1 97 ? -3.689 22 -3.654 1 98.75 97 ALA B C 1
ATOM 2567 O O . ALA B 1 97 ? -4.047 23.016 -4.273 1 98.75 97 ALA B O 1
ATOM 2568 N N . HIS B 1 98 ? -2.803 22.062 -2.719 1 98.25 98 HIS B N 1
ATOM 2569 C CA . HIS B 1 98 ? -1.916 23.188 -2.5 1 98.25 98 HIS B CA 1
ATOM 2570 C C . HIS B 1 98 ? -0.485 22.859 -2.908 1 98.25 98 HIS B C 1
ATOM 2572 O O . HIS B 1 98 ? 0.248 22.219 -2.154 1 98.25 98 HIS B O 1
ATOM 2578 N N . LYS B 1 99 ? -0.103 23.328 -4.109 1 98.19 99 LYS B N 1
ATOM 2579 C CA . LYS B 1 99 ? 1.298 23.219 -4.504 1 98.19 99 LYS B CA 1
ATOM 2580 C C . LYS B 1 99 ? 2.164 24.234 -3.764 1 98.19 99 LYS B C 1
ATOM 2582 O O . LYS B 1 99 ? 2.592 25.234 -4.348 1 98.19 99 LYS B O 1
ATOM 2587 N N . LYS B 1 100 ? 2.42 23.938 -2.506 1 96.81 100 LYS B N 1
ATOM 2588 C CA . LYS B 1 100 ? 3.111 24.875 -1.612 1 96.81 100 LYS B CA 1
ATOM 2589 C C . LYS B 1 100 ? 4.012 24.125 -0.632 1 96.81 100 LYS B C 1
ATOM 2591 O O . LYS B 1 100 ? 3.691 23 -0.217 1 96.81 100 LYS B O 1
ATOM 2596 N N . LEU B 1 101 ? 5.082 24.75 -0.355 1 95.19 101 LEU B N 1
ATOM 2597 C CA . LEU B 1 101 ? 5.957 24.266 0.705 1 95.19 101 LEU B CA 1
ATOM 2598 C C . LEU B 1 101 ? 5.426 24.672 2.076 1 95.19 101 LEU B C 1
ATOM 2600 O O . LEU B 1 101 ? 5.062 25.828 2.287 1 95.19 101 LEU B O 1
ATOM 2604 N N . TYR B 1 102 ? 5.285 23.688 2.906 1 96.44 102 TYR B N 1
ATOM 2605 C CA . TYR B 1 102 ? 4.934 24.047 4.277 1 96.44 102 TYR B CA 1
ATOM 2606 C C . TYR B 1 102 ? 6.164 24.484 5.062 1 96.44 102 TYR B C 1
ATOM 2608 O O . TYR B 1 102 ? 7.16 23.75 5.121 1 96.44 102 TYR B O 1
ATOM 2616 N N . ASN B 1 103 ? 6.078 25.578 5.609 1 93.19 103 ASN B N 1
ATOM 2617 C CA . ASN B 1 103 ? 7.051 26.125 6.555 1 93.19 103 ASN B CA 1
ATOM 2618 C C . ASN B 1 103 ? 6.414 27.156 7.48 1 93.19 103 ASN B C 1
ATOM 2620 O O . ASN B 1 103 ? 5.195 27.328 7.477 1 93.19 103 ASN B O 1
ATOM 2624 N N . LYS B 1 104 ? 7.281 27.797 8.266 1 91.31 104 LYS B N 1
ATOM 2625 C CA . LYS B 1 104 ? 6.785 28.75 9.25 1 91.31 104 LYS B CA 1
ATOM 2626 C C . LYS B 1 104 ? 6.027 29.891 8.578 1 91.31 104 LYS B C 1
ATOM 2628 O O . LYS B 1 104 ? 5.043 30.391 9.125 1 91.31 104 LYS B O 1
ATOM 2633 N N . ASP B 1 105 ? 6.453 30.188 7.363 1 91.88 105 ASP B N 1
ATOM 2634 C CA . ASP B 1 105 ? 5.883 31.344 6.676 1 91.88 105 ASP B CA 1
ATOM 2635 C C . ASP B 1 105 ? 4.543 31 6.031 1 91.88 105 ASP B C 1
ATOM 2637 O O . ASP B 1 105 ? 3.676 31.859 5.879 1 91.88 105 ASP B O 1
ATOM 2641 N N . SER B 1 106 ? 4.336 29.734 5.656 1 93.5 106 SER B N 1
ATOM 2642 C CA . SER B 1 106 ? 3.115 29.344 4.957 1 93.5 106 SER B CA 1
ATOM 2643 C C . SER B 1 106 ? 2.113 28.703 5.914 1 93.5 106 SER B C 1
ATOM 2645 O O . SER B 1 106 ? 0.964 28.453 5.539 1 93.5 106 SER B O 1
ATOM 2647 N N . SER B 1 107 ? 2.547 28.469 7.109 1 93.88 107 SER B N 1
ATOM 2648 C CA . SER B 1 107 ? 1.757 27.719 8.078 1 93.88 107 SER B CA 1
ATOM 2649 C C . SER B 1 107 ? 0.431 28.422 8.367 1 93.88 107 SER B C 1
ATOM 2651 O O . SER B 1 107 ? -0.6 27.766 8.531 1 93.88 107 SER B O 1
ATOM 2653 N N . HIS B 1 108 ? 0.47 29.75 8.453 1 92.75 108 HIS B N 1
ATOM 2654 C CA . HIS B 1 108 ? -0.738 30.5 8.781 1 92.75 108 HIS B CA 1
ATOM 2655 C C . HIS B 1 108 ? -1.832 30.25 7.746 1 92.75 108 HIS B C 1
ATOM 2657 O O . HIS B 1 108 ? -3.012 30.156 8.094 1 92.75 108 HIS B O 1
ATOM 2663 N N . GLU B 1 109 ? -1.461 30.125 6.543 1 94.38 109 GLU B N 1
ATOM 2664 C CA . GLU B 1 109 ? -2.408 29.891 5.461 1 94.38 109 GLU B CA 1
ATOM 2665 C C . GLU B 1 109 ? -2.871 28.438 5.438 1 94.38 109 GLU B C 1
ATOM 2667 O O . GLU B 1 109 ? -4.07 28.172 5.363 1 94.38 109 GLU B O 1
ATOM 2672 N N . LEU B 1 110 ? -1.984 27.516 5.602 1 95.44 110 LEU B N 1
ATOM 2673 C CA . LEU B 1 110 ? -2.258 26.094 5.379 1 95.44 110 LEU B CA 1
ATOM 2674 C C . LEU B 1 110 ? -2.939 25.484 6.594 1 95.44 110 LEU B C 1
ATOM 2676 O O . LEU B 1 110 ? -3.561 24.422 6.488 1 95.44 110 LEU B O 1
ATOM 2680 N N . LEU B 1 111 ? -2.793 26.125 7.742 1 95.31 111 LEU B N 1
ATOM 2681 C CA . LEU B 1 111 ? -3.434 25.625 8.953 1 95.31 111 LEU B CA 1
ATOM 2682 C C . LEU B 1 111 ? -4.57 26.547 9.383 1 95.31 111 LEU B C 1
ATOM 2684 O O . LEU B 1 111 ? -4.969 26.547 10.555 1 95.31 111 LEU B O 1
ATOM 2688 N N . SER B 1 112 ? -5.047 27.328 8.438 1 88.69 112 SER B N 1
ATOM 2689 C CA . SER B 1 112 ? -6.125 28.266 8.734 1 88.69 112 SER B CA 1
ATOM 2690 C C . SER B 1 112 ? -7.477 27.562 8.758 1 88.69 112 SER B C 1
ATOM 2692 O O . SER B 1 112 ? -8.43 28.062 9.375 1 88.69 112 SER B O 1
ATOM 2694 N N . GLU B 1 113 ? -7.566 26.469 8.055 1 87.88 113 GLU B N 1
ATOM 2695 C CA . GLU B 1 113 ? -8.812 25.719 8.008 1 87.88 113 GLU B CA 1
ATOM 2696 C C . GLU B 1 113 ? -8.938 24.781 9.203 1 87.88 113 GLU B C 1
ATOM 2698 O O . GLU B 1 113 ? -7.938 24.453 9.844 1 87.88 113 GLU B O 1
ATOM 2703 N N . LYS B 1 114 ? -10.18 24.484 9.469 1 92.88 114 LYS B N 1
ATOM 2704 C CA . LYS B 1 114 ? -10.438 23.5 10.516 1 92.88 114 LYS B CA 1
ATOM 2705 C C . LYS B 1 114 ? -10.359 22.078 9.953 1 92.88 114 LYS B C 1
ATOM 2707 O O . LYS B 1 114 ? -11.18 21.688 9.125 1 92.88 114 LYS B O 1
ATOM 2712 N N . TYR B 1 115 ? -9.367 21.391 10.398 1 98.12 115 TYR B N 1
ATOM 2713 C CA . TYR B 1 115 ? -9.203 20 10.008 1 98.12 115 TYR B CA 1
ATOM 2714 C C . TYR B 1 115 ? -9.664 19.062 11.125 1 98.12 115 TYR B C 1
ATOM 2716 O O . TYR B 1 115 ? -9.445 19.344 12.305 1 98.12 115 TYR B O 1
ATOM 2724 N N . ASP B 1 116 ? -10.312 17.969 10.688 1 98.69 116 ASP B N 1
ATOM 2725 C CA . ASP B 1 116 ? -10.609 16.922 11.672 1 98.69 116 ASP B CA 1
ATOM 2726 C C . ASP B 1 116 ? -9.359 16.109 11.992 1 98.69 116 ASP B C 1
ATOM 2728 O O . ASP B 1 116 ? -9.242 15.562 13.094 1 98.69 116 ASP B O 1
ATOM 2732 N N . TYR B 1 117 ? -8.461 16.062 11.062 1 98.88 117 TYR B N 1
ATOM 2733 C CA . TYR B 1 117 ? -7.242 15.273 11.234 1 98.88 117 TYR B CA 1
ATOM 2734 C C . TYR B 1 117 ? -6.129 15.781 10.32 1 98.88 117 TYR B C 1
ATOM 2736 O O . TYR B 1 117 ? -6.387 16.172 9.188 1 98.88 117 TYR B O 1
ATOM 2744 N N . VAL B 1 118 ? -4.922 15.789 10.805 1 98.88 118 VAL B N 1
ATOM 2745 C CA . VAL B 1 118 ? -3.746 16.172 10.023 1 98.88 118 VAL B CA 1
ATOM 2746 C C . VAL B 1 118 ? -2.773 14.992 9.953 1 98.88 118 VAL B C 1
ATOM 2748 O O . VAL B 1 118 ? -2.539 14.312 10.953 1 98.88 118 VAL B O 1
ATOM 2751 N N . VAL B 1 119 ? -2.305 14.734 8.758 1 98.94 119 VAL B N 1
ATOM 2752 C CA . VAL B 1 119 ? -1.258 13.75 8.523 1 98.94 119 VAL B CA 1
ATOM 2753 C C . VAL B 1 119 ? 0.051 14.453 8.172 1 98.94 119 VAL B C 1
ATOM 2755 O O . VAL B 1 119 ? 0.099 15.258 7.238 1 98.94 119 VAL B O 1
ATOM 2758 N N . ASP B 1 120 ? 1.062 14.148 8.969 1 98.94 120 ASP B N 1
ATOM 2759 C CA . ASP B 1 120 ? 2.4 14.672 8.719 1 98.94 120 ASP B CA 1
ATOM 2760 C C . ASP B 1 120 ? 3.275 13.633 8.016 1 98.94 120 ASP B C 1
ATOM 2762 O O . ASP B 1 120 ? 3.762 12.695 8.656 1 98.94 120 ASP B O 1
ATOM 2766 N N . ALA B 1 121 ? 3.438 13.836 6.766 1 98.81 121 ALA B N 1
ATOM 2767 C CA . ALA B 1 121 ? 4.34 13.008 5.969 1 98.81 121 ALA B CA 1
ATOM 2768 C C . ALA B 1 121 ? 5.422 13.852 5.305 1 98.81 121 ALA B C 1
ATOM 2770 O O . ALA B 1 121 ? 5.836 13.57 4.18 1 98.81 121 ALA B O 1
ATOM 2771 N N . ILE B 1 122 ? 5.828 14.883 5.961 1 97.25 122 ILE B N 1
ATOM 2772 C CA . ILE B 1 122 ? 6.871 15.789 5.492 1 97.25 122 ILE B CA 1
ATOM 2773 C C . ILE B 1 122 ? 8.242 15.195 5.801 1 97.25 122 ILE B C 1
ATOM 2775 O O . ILE B 1 122 ? 8.414 14.492 6.797 1 97.25 122 ILE B O 1
ATOM 2779 N N . ASP B 1 123 ? 9.273 15.492 5.031 1 90.88 123 ASP B N 1
ATOM 2780 C CA . ASP B 1 123 ? 10.609 14.93 5.227 1 90.88 123 ASP B CA 1
ATOM 2781 C C . ASP B 1 123 ? 11.508 15.906 5.98 1 90.88 123 ASP B C 1
ATOM 2783 O O . ASP B 1 123 ? 12.438 15.484 6.672 1 90.88 123 ASP B O 1
ATOM 2787 N N . MET B 1 124 ? 11.258 17.156 5.867 1 93.25 124 MET B N 1
ATOM 2788 C CA . MET B 1 124 ? 12.125 18.156 6.492 1 93.25 124 MET B CA 1
ATOM 2789 C C . MET B 1 124 ? 11.82 18.281 7.98 1 93.25 124 MET B C 1
ATOM 2791 O O . MET B 1 124 ? 10.688 18.578 8.359 1 93.25 124 MET B O 1
ATOM 2795 N N . VAL B 1 125 ? 12.859 18.172 8.789 1 95.75 125 VAL B N 1
ATOM 2796 C CA . VAL B 1 125 ? 12.719 18.094 10.242 1 95.75 125 VAL B CA 1
ATOM 2797 C C . VAL B 1 125 ? 12.109 19.391 10.773 1 95.75 125 VAL B C 1
ATOM 2799 O O . VAL B 1 125 ? 11.172 19.359 11.578 1 95.75 125 VAL B O 1
ATOM 2802 N N . SER B 1 126 ? 12.547 20.547 10.273 1 96.31 126 SER B N 1
ATOM 2803 C CA . SER B 1 126 ? 12.055 21.828 10.773 1 96.31 126 SER B CA 1
ATOM 2804 C C . SER B 1 126 ? 10.57 22.016 10.484 1 96.31 126 SER B C 1
ATOM 2806 O O . SER B 1 126 ? 9.828 22.5 11.336 1 96.31 126 SER B O 1
ATOM 2808 N N . SER B 1 127 ? 10.156 21.609 9.305 1 97 127 SER B N 1
ATOM 2809 C CA . SER B 1 127 ? 8.75 21.703 8.93 1 97 127 SER B CA 1
ATOM 2810 C C . SER B 1 127 ? 7.895 20.75 9.766 1 97 127 SER B C 1
ATOM 2812 O O . SER B 1 127 ? 6.777 21.094 10.164 1 97 127 SER B O 1
ATOM 2814 N N . LYS B 1 128 ? 8.43 19.562 10 1 97.44 128 LYS B N 1
ATOM 2815 C CA . LYS B 1 128 ? 7.754 18.578 10.844 1 97.44 128 LYS B CA 1
ATOM 2816 C C . LYS B 1 128 ? 7.488 19.141 12.234 1 97.44 128 LYS B C 1
ATOM 2818 O O . LYS B 1 128 ? 6.355 19.094 12.719 1 97.44 128 LYS B O 1
ATOM 2823 N N . ILE B 1 129 ? 8.516 19.688 12.781 1 98 129 ILE B N 1
ATOM 2824 C CA . ILE B 1 129 ? 8.445 20.219 14.133 1 98 129 ILE B CA 1
ATOM 2825 C C . ILE B 1 129 ? 7.406 21.344 14.195 1 98 129 ILE B C 1
ATOM 2827 O O . ILE B 1 129 ? 6.551 21.359 15.086 1 98 129 ILE B O 1
ATOM 2831 N N . ASP B 1 130 ? 7.496 22.25 13.289 1 98.06 130 ASP B N 1
ATOM 2832 C CA . ASP B 1 130 ? 6.586 23.391 13.266 1 98.06 130 ASP B CA 1
ATOM 2833 C C . ASP B 1 130 ? 5.137 22.938 13.125 1 98.06 130 ASP B C 1
ATOM 2835 O O . ASP B 1 130 ? 4.262 23.406 13.859 1 98.06 130 ASP B O 1
ATOM 2839 N N . LEU B 1 131 ? 4.855 22.031 12.203 1 98.5 131 LEU B N 1
ATOM 2840 C CA . LEU B 1 131 ? 3.512 21.516 11.953 1 98.5 131 LEU B CA 1
ATOM 2841 C C . LEU B 1 131 ? 2.943 20.859 13.211 1 98.5 131 LEU B C 1
ATOM 2843 O O . LEU B 1 131 ? 1.806 21.141 13.602 1 98.5 131 LEU B O 1
ATOM 2847 N N . ILE B 1 132 ? 3.727 19.984 13.828 1 98.5 132 ILE B N 1
ATOM 2848 C CA . ILE B 1 132 ? 3.305 19.25 15.008 1 98.5 132 ILE B CA 1
ATOM 2849 C C . ILE B 1 132 ? 3.016 20.219 16.156 1 98.5 132 ILE B C 1
ATOM 2851 O O . ILE B 1 132 ? 1.983 20.109 16.812 1 98.5 132 ILE B O 1
ATOM 2855 N N . GLU B 1 133 ? 3.916 21.156 16.328 1 98.06 133 GLU B N 1
ATOM 2856 C CA . GLU B 1 133 ? 3.754 22.141 17.391 1 98.06 133 GLU B CA 1
ATOM 2857 C C . GLU B 1 133 ? 2.482 22.953 17.219 1 98.06 133 GLU B C 1
ATOM 2859 O O . GLU B 1 133 ? 1.721 23.156 18.156 1 98.06 133 GLU B O 1
ATOM 2864 N N . LYS B 1 134 ? 2.225 23.422 16.062 1 97.44 134 LYS B N 1
ATOM 2865 C CA . LYS B 1 134 ? 1.053 24.25 15.797 1 97.44 134 LYS B CA 1
ATOM 2866 C C . LYS B 1 134 ? -0.234 23.438 15.938 1 97.44 134 LYS B C 1
ATOM 2868 O O . LYS B 1 134 ? -1.222 23.922 16.5 1 97.44 134 LYS B O 1
ATOM 2873 N N . CYS B 1 135 ? -0.22 22.219 15.391 1 97.69 135 CYS B N 1
ATOM 2874 C CA . CYS B 1 135 ? -1.387 21.359 15.57 1 97.69 135 CYS B CA 1
ATOM 2875 C C . CYS B 1 135 ? -1.648 21.094 17.047 1 97.69 135 CYS B C 1
ATOM 2877 O O . CYS B 1 135 ? -2.795 21.125 17.5 1 97.69 135 CYS B O 1
ATOM 2879 N N . TYR B 1 136 ? -0.57 20.781 17.781 1 97.25 136 TYR B N 1
ATOM 2880 C CA . TYR B 1 136 ? -0.67 20.531 19.219 1 97.25 136 TYR B CA 1
ATOM 2881 C C . TYR B 1 136 ? -1.305 21.719 19.938 1 97.25 136 TYR B C 1
ATOM 2883 O O . TYR B 1 136 ? -2.24 21.547 20.719 1 97.25 136 TYR B O 1
ATOM 2891 N N . ASN B 1 137 ? -0.839 22.891 19.609 1 95.81 137 ASN B N 1
ATOM 2892 C CA . ASN B 1 137 ? -1.317 24.109 20.25 1 95.81 137 ASN B CA 1
ATOM 2893 C C . ASN B 1 137 ? -2.766 24.406 19.875 1 95.81 137 ASN B C 1
ATOM 2895 O O . ASN B 1 137 ? -3.516 24.969 20.688 1 95.81 137 ASN B O 1
ATOM 2899 N N . LYS B 1 138 ? -3.191 24.016 18.703 1 95.56 138 LYS B N 1
ATOM 2900 C CA . LYS B 1 138 ? -4.543 24.281 18.219 1 95.56 138 LYS B CA 1
ATOM 2901 C C . LYS B 1 138 ? -5.496 23.156 18.609 1 95.56 138 LYS B C 1
ATOM 2903 O O . LYS B 1 138 ? -6.703 23.25 18.391 1 95.56 138 LYS B O 1
ATOM 2908 N N . GLY B 1 139 ? -4.961 22.078 19.156 1 95.62 139 GLY B N 1
ATOM 2909 C CA . GLY B 1 139 ? -5.77 20.922 19.531 1 95.62 139 GLY B CA 1
ATOM 2910 C C . GLY B 1 139 ? -6.234 20.094 18.344 1 95.62 139 GLY B C 1
ATOM 2911 O O . GLY B 1 139 ? -7.297 19.484 18.391 1 95.62 139 GLY B O 1
ATOM 2912 N N . ILE B 1 140 ? -5.527 20.156 17.25 1 97.06 140 ILE B N 1
ATOM 2913 C CA . ILE B 1 140 ? -5.852 19.391 16.047 1 97.06 140 ILE B CA 1
ATOM 2914 C C . ILE B 1 140 ? -5.227 18 16.125 1 97.06 140 ILE B C 1
ATOM 2916 O O . ILE B 1 140 ? -4.047 17.859 16.469 1 97.06 140 ILE B O 1
ATOM 2920 N N . ASN B 1 141 ? -6.051 16.953 15.883 1 98.19 141 ASN B N 1
ATOM 2921 C CA . ASN B 1 141 ? -5.504 15.602 15.82 1 98.19 141 ASN B CA 1
ATOM 2922 C C . ASN B 1 141 ? -4.461 15.469 14.711 1 98.19 141 ASN B C 1
ATOM 2924 O O . ASN B 1 141 ? -4.684 15.914 13.586 1 98.19 141 ASN B O 1
ATOM 2928 N N . ILE B 1 142 ? -3.305 14.914 15.109 1 98.81 142 ILE B N 1
ATOM 2929 C CA . ILE B 1 142 ? -2.234 14.781 14.125 1 98.81 142 ILE B CA 1
ATOM 2930 C C . ILE B 1 142 ? -1.515 13.445 14.328 1 98.81 142 ILE B C 1
ATOM 2932 O O . ILE B 1 142 ? -1.337 12.992 15.461 1 98.81 142 ILE B O 1
ATOM 2936 N N . ILE B 1 143 ? -1.16 12.797 13.234 1 98.94 143 ILE B N 1
ATOM 2937 C CA . ILE B 1 143 ? -0.26 11.648 13.211 1 98.94 143 ILE B CA 1
ATOM 2938 C C . ILE B 1 143 ? 0.92 11.93 12.289 1 98.94 143 ILE B C 1
ATOM 2940 O O . ILE B 1 143 ? 0.754 12.547 11.234 1 98.94 143 ILE B O 1
ATOM 2944 N N . SER B 1 144 ? 2.062 11.492 12.68 1 98.94 144 SER B N 1
ATOM 2945 C CA . SER B 1 144 ? 3.271 11.828 11.93 1 98.94 144 SER B CA 1
ATOM 2946 C C . SER B 1 144 ? 4.047 10.578 11.539 1 98.94 144 SER B C 1
ATOM 2948 O O . SER B 1 144 ? 4.195 9.656 12.344 1 98.94 144 SER B O 1
ATOM 2950 N N . SER B 1 145 ? 4.449 10.531 10.273 1 98.88 145 SER B N 1
ATOM 2951 C CA . SER B 1 145 ? 5.344 9.469 9.82 1 98.88 145 SER B CA 1
ATOM 2952 C C . SER B 1 145 ? 6.785 9.742 10.234 1 98.88 145 SER B C 1
ATOM 2954 O O . SER B 1 145 ? 7.258 10.875 10.156 1 98.88 145 SER B O 1
ATOM 2956 N N . MET B 1 146 ? 7.441 8.719 10.688 1 98.44 146 MET B N 1
ATOM 2957 C CA . MET B 1 146 ? 8.883 8.805 10.914 1 98.44 146 MET B CA 1
ATOM 2958 C C . MET B 1 146 ? 9.656 8.164 9.766 1 98.44 146 MET B C 1
ATOM 2960 O O . MET B 1 146 ? 9.148 8.07 8.648 1 98.44 146 MET B O 1
ATOM 2964 N N . GLY B 1 147 ? 10.898 7.863 9.969 1 95.94 147 GLY B N 1
ATOM 2965 C CA . GLY B 1 147 ? 11.742 7.438 8.867 1 95.94 147 GLY B CA 1
ATOM 2966 C C . GLY B 1 147 ? 11.344 6.094 8.289 1 95.94 147 GLY B C 1
ATOM 2967 O O . GLY B 1 147 ? 11.148 5.129 9.031 1 95.94 147 GLY B O 1
ATOM 2968 N N . MET B 1 148 ? 11.242 6.039 6.926 1 98.06 148 MET B N 1
ATOM 2969 C CA . MET B 1 148 ? 10.898 4.805 6.227 1 98.06 148 MET B CA 1
ATOM 2970 C C . MET B 1 148 ? 12.008 4.395 5.27 1 98.06 148 MET B C 1
ATOM 2972 O O . MET B 1 148 ? 11.945 3.328 4.656 1 98.06 148 MET B O 1
ATOM 2976 N N . GLY B 1 149 ? 13.008 5.242 5.07 1 97.06 149 GLY B N 1
ATOM 2977 C CA . GLY B 1 149 ? 14.133 4.949 4.199 1 97.06 149 GLY B CA 1
ATOM 2978 C C . GLY B 1 149 ? 15.109 3.957 4.801 1 97.06 149 GLY B C 1
ATOM 2979 O O . GLY B 1 149 ? 15.109 3.732 6.016 1 97.06 149 GLY B O 1
ATOM 2980 N N . ASN B 1 150 ? 15.852 3.297 3.959 1 97.5 150 ASN B N 1
ATOM 2981 C CA . ASN B 1 150 ? 16.891 2.352 4.352 1 97.5 150 ASN B CA 1
ATOM 2982 C C . ASN B 1 150 ? 16.312 1.183 5.145 1 97.5 150 ASN B C 1
ATOM 2984 O O . ASN B 1 150 ? 16.906 0.742 6.129 1 97.5 150 ASN B O 1
ATOM 2988 N N . LYS B 1 151 ? 15.141 0.787 4.773 1 97.75 151 LYS B N 1
ATOM 2989 C CA . LYS B 1 151 ? 14.445 -0.349 5.367 1 97.75 151 LYS B CA 1
ATOM 2990 C C . LYS B 1 151 ? 13.953 -1.312 4.289 1 97.75 151 LYS B C 1
ATOM 2992 O O . LYS B 1 151 ? 13.719 -0.91 3.146 1 97.75 151 LYS B O 1
ATOM 2997 N N . LEU B 1 152 ? 13.727 -2.594 4.688 1 98.19 152 LEU B N 1
ATOM 2998 C CA . LEU B 1 152 ? 13.312 -3.6 3.719 1 98.19 152 LEU B CA 1
ATOM 2999 C C . LEU B 1 152 ? 12.148 -4.43 4.262 1 98.19 152 LEU B C 1
ATOM 3001 O O . LEU B 1 152 ? 11.555 -5.223 3.529 1 98.19 152 LEU B O 1
ATOM 3005 N N . ASP B 1 153 ? 11.828 -4.258 5.531 1 98.38 153 ASP B N 1
ATOM 3006 C CA . ASP B 1 153 ? 10.812 -5.109 6.145 1 98.38 153 ASP B CA 1
ATOM 3007 C C . ASP B 1 153 ? 9.562 -4.312 6.496 1 98.38 153 ASP B C 1
ATOM 3009 O O . ASP B 1 153 ? 9.477 -3.717 7.574 1 98.38 153 ASP B O 1
ATOM 3013 N N . PRO B 1 154 ? 8.57 -4.391 5.695 1 98.81 154 PRO B N 1
ATOM 3014 C CA . PRO B 1 154 ? 7.359 -3.605 5.957 1 98.81 154 PRO B CA 1
ATOM 3015 C C . PRO B 1 154 ? 6.551 -4.137 7.137 1 98.81 154 PRO B C 1
ATOM 3017 O O . PRO B 1 154 ? 5.641 -3.459 7.621 1 98.81 154 PRO B O 1
ATOM 3020 N N . THR B 1 155 ? 6.816 -5.371 7.617 1 98.62 155 THR B N 1
ATOM 3021 C CA . THR B 1 155 ? 6.051 -5.953 8.711 1 98.62 155 THR B CA 1
ATOM 3022 C C . THR B 1 155 ? 6.504 -5.383 10.055 1 98.62 155 THR B C 1
ATOM 3024 O O . THR B 1 155 ? 5.91 -5.676 11.094 1 98.62 155 THR B O 1
ATOM 3027 N N . LYS B 1 156 ? 7.516 -4.555 10.047 1 98.5 156 LYS B N 1
ATOM 3028 C CA . LYS B 1 156 ? 8.062 -3.986 11.273 1 98.5 156 LYS B CA 1
ATOM 3029 C C . LYS B 1 156 ? 7.531 -2.576 11.516 1 98.5 156 LYS B C 1
ATOM 3031 O O . LYS B 1 156 ? 7.98 -1.887 12.43 1 98.5 156 LYS B O 1
ATOM 3036 N N . ILE B 1 157 ? 6.633 -2.152 10.711 1 98.69 157 ILE B N 1
ATOM 3037 C CA . ILE B 1 157 ? 6.008 -0.842 10.859 1 98.69 157 ILE B CA 1
ATOM 3038 C C . ILE B 1 157 ? 4.926 -0.906 11.938 1 98.69 157 ILE B C 1
ATOM 3040 O O . ILE B 1 157 ? 4.066 -1.789 11.906 1 98.69 157 ILE B O 1
ATOM 3044 N N . GLU B 1 158 ? 4.961 0.047 12.836 1 98.19 158 GLU B N 1
ATOM 3045 C CA . GLU B 1 158 ? 3.992 0.042 13.93 1 98.19 158 GLU B CA 1
ATOM 3046 C C . GLU B 1 158 ? 3.553 1.46 14.281 1 98.19 158 GLU B C 1
ATOM 3048 O O . GLU B 1 158 ? 4.141 2.434 13.805 1 98.19 158 GLU B O 1
ATOM 3053 N N . VAL B 1 159 ? 2.498 1.573 15.039 1 98.81 159 VAL B N 1
ATOM 3054 C CA . VAL B 1 159 ? 1.955 2.818 15.578 1 98.81 159 VAL B CA 1
ATOM 3055 C C . VAL B 1 159 ? 2.359 2.973 17.031 1 98.81 159 VAL B C 1
ATOM 3057 O O . VAL B 1 159 ? 2.299 2.014 17.812 1 98.81 159 VAL B O 1
ATOM 3060 N N . SER B 1 160 ? 2.803 4.113 17.422 1 98.62 160 SER B N 1
ATOM 3061 C CA . SER B 1 160 ? 3.252 4.328 18.797 1 98.62 160 SER B CA 1
ATOM 3062 C C . SER B 1 160 ? 3.225 5.805 19.172 1 98.62 160 SER B C 1
ATOM 3064 O O . SER B 1 160 ? 2.854 6.648 18.344 1 98.62 160 SER B O 1
ATOM 3066 N N . ASP B 1 161 ? 3.443 6.055 20.453 1 98.75 161 ASP B N 1
ATOM 3067 C CA . ASP B 1 161 ? 3.801 7.406 20.875 1 98.75 161 ASP B CA 1
ATOM 3068 C C . ASP B 1 161 ? 5.258 7.719 20.531 1 98.75 161 ASP B C 1
ATOM 3070 O O . ASP B 1 161 ? 6.125 6.852 20.656 1 98.75 161 ASP B O 1
ATOM 3074 N N . ILE B 1 162 ? 5.484 8.922 20.188 1 98.75 162 ILE B N 1
ATOM 3075 C CA . ILE B 1 162 ? 6.816 9.344 19.781 1 98.75 162 ILE B CA 1
ATOM 3076 C C . ILE B 1 162 ? 7.828 8.992 20.875 1 98.75 162 ILE B C 1
ATOM 3078 O O . ILE B 1 162 ? 8.961 8.602 20.578 1 98.75 162 ILE B O 1
ATOM 3082 N N . TYR B 1 163 ? 7.457 9.023 22.078 1 98.5 163 TYR B N 1
ATOM 3083 C CA . TYR B 1 163 ? 8.391 8.875 23.188 1 98.5 163 TYR B CA 1
ATOM 3084 C C . TYR B 1 163 ? 8.648 7.402 23.5 1 98.5 163 TYR B C 1
ATOM 3086 O O . TYR B 1 163 ? 9.508 7.07 24.312 1 98.5 163 TYR B O 1
ATOM 3094 N N . LYS B 1 164 ? 7.992 6.496 22.828 1 98.38 164 LYS B N 1
ATOM 3095 C CA . LYS B 1 164 ? 8.195 5.059 22.984 1 98.38 164 LYS B CA 1
ATOM 3096 C C . LYS B 1 164 ? 8.945 4.469 21.797 1 98.38 164 LYS B C 1
ATOM 3098 O O . LYS B 1 164 ? 9.18 3.262 21.734 1 98.38 164 LYS B O 1
ATOM 3103 N N . THR B 1 165 ? 9.25 5.312 20.859 1 97.81 165 THR B N 1
ATOM 3104 C CA . THR B 1 165 ? 9.922 4.855 19.641 1 97.81 165 THR B CA 1
ATOM 3105 C C . THR B 1 165 ? 11.367 4.473 19.938 1 97.81 165 THR B C 1
ATOM 3107 O O . THR B 1 165 ? 11.945 4.926 20.938 1 97.81 165 THR B O 1
ATOM 3110 N N . HIS B 1 166 ? 11.898 3.617 19.078 1 95.56 166 HIS B N 1
ATOM 3111 C CA . HIS B 1 166 ? 13.289 3.176 19.156 1 95.56 166 HIS B CA 1
ATOM 3112 C C . HIS B 1 166 ? 13.844 2.84 17.781 1 95.56 166 HIS B C 1
ATOM 3114 O O . HIS B 1 166 ? 13.086 2.66 16.828 1 95.56 166 HIS B O 1
ATOM 3120 N N . MET B 1 167 ? 15.086 2.947 17.547 1 90.88 167 MET B N 1
ATOM 3121 C CA . MET B 1 167 ? 15.836 2.453 16.391 1 90.88 167 MET B CA 1
ATOM 3122 C C . MET B 1 167 ? 15.625 3.35 15.172 1 90.88 167 MET B C 1
ATOM 3124 O O . MET B 1 167 ? 16.047 3.014 14.07 1 90.88 167 MET B O 1
ATOM 3128 N N . CYS B 1 168 ? 14.93 4.434 15.32 1 93.56 168 CYS B N 1
ATOM 3129 C CA . CYS B 1 168 ? 14.68 5.352 14.211 1 93.56 168 CYS B CA 1
ATOM 3130 C C . CYS B 1 168 ? 15.391 6.68 14.43 1 93.56 168 CYS B C 1
ATOM 3132 O O . CYS B 1 168 ? 15.031 7.441 15.328 1 93.56 168 CYS B O 1
ATOM 3134 N N . PRO B 1 169 ? 16.312 7.004 13.586 1 94.44 169 PRO B N 1
ATOM 3135 C CA . PRO B 1 169 ? 17.078 8.242 13.766 1 94.44 169 PRO B CA 1
ATOM 3136 C C . PRO B 1 169 ? 16.203 9.492 13.703 1 94.44 169 PRO B C 1
ATOM 3138 O O . PRO B 1 169 ? 16.391 10.422 14.484 1 94.44 169 PRO B O 1
ATOM 3141 N N . LEU B 1 170 ? 15.289 9.547 12.805 1 96.69 170 LEU B N 1
ATOM 3142 C CA . LEU B 1 170 ? 14.375 10.68 12.711 1 96.69 170 LEU B CA 1
ATOM 3143 C C . LEU B 1 170 ? 13.555 10.82 13.992 1 96.69 170 LEU B C 1
ATOM 3145 O O . LEU B 1 170 ? 13.398 11.93 14.516 1 96.69 170 LEU B O 1
ATOM 3149 N N . ALA B 1 171 ? 13.031 9.734 14.469 1 97.62 171 ALA B N 1
ATOM 3150 C CA . ALA B 1 171 ? 12.25 9.766 15.703 1 97.62 171 ALA B CA 1
ATOM 3151 C C . ALA B 1 171 ? 13.086 10.266 16.875 1 97.62 171 ALA B C 1
ATOM 3153 O O . ALA B 1 171 ? 12.578 10.953 17.75 1 97.62 171 ALA B O 1
ATOM 3154 N N . LYS B 1 172 ? 14.328 9.82 16.875 1 97.44 172 LYS B N 1
ATOM 3155 C CA . LYS B 1 172 ? 15.234 10.266 17.938 1 97.44 172 LYS B CA 1
ATOM 3156 C C . LYS B 1 172 ? 15.344 11.781 17.969 1 97.44 172 LYS B C 1
ATOM 3158 O O . LYS B 1 172 ? 15.203 12.398 19.016 1 97.44 172 LYS B O 1
ATOM 3163 N N . VAL B 1 173 ? 15.57 12.344 16.828 1 97.69 173 VAL B N 1
ATOM 3164 C CA . VAL B 1 173 ? 15.68 13.797 16.719 1 97.69 173 VAL B CA 1
ATOM 3165 C C . VAL B 1 173 ? 14.359 14.453 17.125 1 97.69 173 VAL B C 1
ATOM 3167 O O . VAL B 1 173 ? 14.352 15.445 17.844 1 97.69 173 VAL B O 1
ATOM 3170 N N . MET B 1 174 ? 13.258 13.906 16.703 1 98.06 174 MET B N 1
ATOM 3171 C CA . MET B 1 174 ? 11.938 14.461 16.984 1 98.06 174 MET B CA 1
ATOM 3172 C C . MET B 1 174 ? 11.633 14.398 18.484 1 98.06 174 MET B C 1
ATOM 3174 O O . MET B 1 174 ? 11.062 15.336 19.031 1 98.06 174 MET B O 1
ATOM 3178 N N . ARG B 1 175 ? 11.977 13.281 19.141 1 97.94 175 ARG B N 1
ATOM 3179 C CA . ARG B 1 175 ? 11.766 13.172 20.594 1 97.94 175 ARG B CA 1
ATOM 3180 C C . ARG B 1 175 ? 12.461 14.305 21.328 1 97.94 175 ARG B C 1
ATOM 3182 O O . ARG B 1 175 ? 11.859 14.953 22.188 1 97.94 175 ARG B O 1
ATOM 3189 N N . ARG B 1 176 ? 13.656 14.516 20.969 1 97.94 176 ARG B N 1
ATOM 3190 C CA . ARG B 1 176 ? 14.438 15.562 21.594 1 97.94 176 ARG B CA 1
ATOM 3191 C C . ARG B 1 176 ? 13.805 16.938 21.375 1 97.94 176 ARG B C 1
ATOM 3193 O O . ARG B 1 176 ? 13.602 17.703 22.312 1 97.94 176 ARG B O 1
ATOM 3200 N N . GLU B 1 177 ? 13.469 17.203 20.172 1 98.25 177 GLU B N 1
ATOM 3201 C CA . GLU B 1 177 ? 12.945 18.5 19.797 1 98.25 177 GLU B CA 1
ATOM 3202 C C . GLU B 1 177 ? 11.57 18.75 20.422 1 98.25 177 GLU B C 1
ATOM 3204 O O . GLU B 1 177 ? 11.266 19.859 20.859 1 98.25 177 GLU B O 1
ATOM 3209 N N . LEU B 1 178 ? 10.766 17.719 20.453 1 98.38 178 LEU B N 1
ATOM 3210 C CA . LEU B 1 178 ? 9.422 17.875 21 1 98.38 178 LEU B CA 1
ATOM 3211 C C . LEU B 1 178 ? 9.461 18.016 22.516 1 98.38 178 LEU B C 1
ATOM 3213 O O . LEU B 1 178 ? 8.648 18.734 23.109 1 98.38 178 LEU B O 1
ATOM 3217 N N . LYS B 1 179 ? 10.359 17.297 23.141 1 97.75 179 LYS B N 1
ATOM 3218 C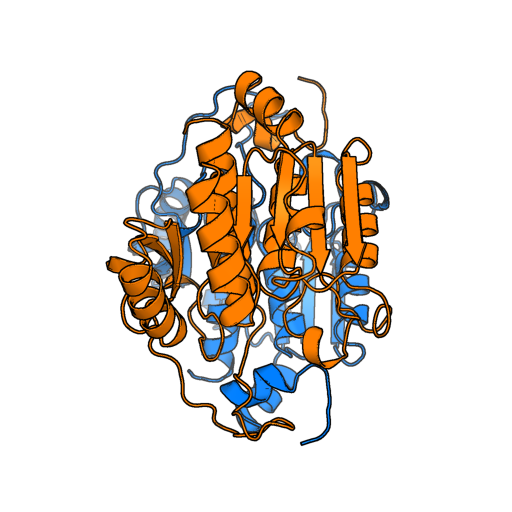 CA . LYS B 1 179 ? 10.555 17.469 24.578 1 97.75 179 LYS B CA 1
ATOM 3219 C C . LYS B 1 179 ? 10.898 18.922 24.922 1 97.75 179 LYS B C 1
ATOM 3221 O O . LYS B 1 179 ? 10.352 19.484 25.875 1 97.75 179 LYS B O 1
ATOM 3226 N N . ASN B 1 180 ? 11.789 19.453 24.141 1 97.81 180 ASN B N 1
ATOM 3227 C CA . ASN B 1 180 ? 12.195 20.844 24.344 1 97.81 180 ASN B CA 1
ATOM 3228 C C . ASN B 1 180 ? 11.016 21.797 24.219 1 97.81 180 ASN B C 1
ATOM 3230 O O . ASN B 1 180 ? 11.023 22.891 24.797 1 97.81 180 ASN B O 1
ATOM 3234 N N . ARG B 1 181 ? 10.039 21.422 23.562 1 97.75 181 ARG B N 1
ATOM 3235 C CA . ARG B 1 181 ? 8.883 22.266 23.297 1 97.75 181 ARG B CA 1
ATOM 3236 C C . ARG B 1 181 ? 7.707 21.891 24.188 1 97.75 181 ARG B C 1
ATOM 3238 O O . ARG B 1 181 ? 6.594 22.375 23.984 1 97.75 181 ARG B O 1
ATOM 3245 N N . ARG B 1 182 ? 7.891 20.922 25.016 1 97.62 182 ARG B N 1
ATOM 3246 C CA . ARG B 1 182 ? 6.945 20.484 26.031 1 97.62 182 ARG B CA 1
ATOM 3247 C C . ARG B 1 182 ? 5.707 19.859 25.406 1 97.62 182 ARG B C 1
ATOM 3249 O O . ARG B 1 182 ? 4.586 20.078 25.859 1 97.62 182 ARG B O 1
ATOM 3256 N N . ILE B 1 183 ? 5.918 19.219 24.312 1 98.12 183 ILE B N 1
ATOM 3257 C CA . ILE B 1 183 ? 4.863 18.422 23.703 1 98.12 183 ILE B CA 1
ATOM 3258 C C . ILE B 1 183 ? 4.836 17.031 24.344 1 98.12 183 ILE B C 1
ATOM 3260 O O . ILE B 1 183 ? 5.82 16.297 24.266 1 98.12 183 ILE B O 1
ATOM 3264 N N . LYS B 1 184 ? 3.74 16.656 24.891 1 96.88 184 LYS B N 1
ATOM 3265 C CA . LYS B 1 184 ? 3.693 15.531 25.812 1 96.88 184 LYS B CA 1
ATOM 3266 C C . LYS B 1 184 ? 3.432 14.227 25.062 1 96.88 184 LYS B C 1
ATOM 3268 O O . LYS B 1 184 ? 3.713 13.141 25.578 1 96.88 184 LYS B O 1
ATOM 3273 N N . LYS B 1 185 ? 2.791 14.359 23.984 1 98.06 185 LYS B N 1
ATOM 3274 C CA . LYS B 1 185 ? 2.447 13.156 23.234 1 98.06 185 LYS B CA 1
ATOM 3275 C C . LYS B 1 185 ? 2.328 13.453 21.734 1 98.06 185 LYS B C 1
ATOM 3277 O O . LYS B 1 185 ? 2.018 14.578 21.344 1 98.06 185 LYS B O 1
ATOM 3282 N N . LEU B 1 186 ? 2.576 12.5 20.953 1 98.69 186 LEU B N 1
ATOM 3283 C CA . LEU B 1 186 ? 2.398 12.523 19.516 1 98.69 186 LEU B CA 1
ATOM 3284 C C . LEU B 1 186 ? 2.252 11.109 18.953 1 98.69 186 LEU B C 1
ATOM 3286 O O . LEU B 1 186 ? 3.131 10.266 19.156 1 98.69 186 LEU B O 1
ATOM 3290 N N . LYS B 1 187 ? 1.168 10.859 18.328 1 98.81 187 LYS B N 1
ATOM 3291 C CA . LYS B 1 187 ? 0.982 9.586 17.641 1 98.81 187 LYS B CA 1
ATOM 3292 C C . LYS B 1 187 ? 1.839 9.508 16.375 1 98.81 187 LYS B C 1
ATOM 3294 O O . LYS B 1 187 ? 1.818 10.422 15.555 1 98.81 187 LYS B O 1
ATOM 3299 N N . VAL B 1 188 ? 2.631 8.422 16.266 1 98.94 188 VAL B N 1
ATOM 3300 C CA . VAL B 1 188 ? 3.521 8.32 15.117 1 98.94 188 VAL B CA 1
ATOM 3301 C C . VAL B 1 188 ? 3.441 6.914 14.523 1 98.94 188 VAL B C 1
ATOM 3303 O O . VAL B 1 188 ? 2.99 5.98 15.188 1 98.94 188 VAL B O 1
ATOM 3306 N N . VAL B 1 189 ? 3.777 6.801 13.297 1 98.94 189 VAL B N 1
ATOM 3307 C CA . VAL B 1 189 ? 4.062 5.547 12.617 1 98.94 189 VAL B CA 1
ATOM 3308 C C . VAL B 1 189 ? 5.555 5.457 12.297 1 98.94 189 VAL B C 1
ATOM 3310 O O . VAL B 1 189 ? 6.133 6.391 11.734 1 98.94 189 VAL B O 1
ATOM 3313 N N . TYR B 1 190 ? 6.164 4.379 12.68 1 98.62 190 TYR B N 1
ATOM 3314 C CA . TYR B 1 190 ? 7.59 4.207 12.414 1 98.62 190 TYR B CA 1
ATOM 3315 C C . TYR B 1 190 ? 7.941 2.732 12.258 1 98.62 190 TYR B C 1
ATOM 3317 O O . TYR B 1 190 ? 7.098 1.859 12.477 1 98.62 190 TYR B O 1
ATOM 3325 N N . SER B 1 191 ? 9.133 2.488 11.789 1 98.44 191 SER B N 1
ATOM 3326 C CA . SER B 1 191 ? 9.633 1.126 11.633 1 98.44 191 SER B CA 1
ATOM 3327 C C . SER B 1 191 ? 10.586 0.758 12.766 1 98.44 191 SER B C 1
ATOM 3329 O O . SER B 1 191 ? 11.461 1.546 13.125 1 98.44 191 SER B O 1
ATOM 3331 N N . THR B 1 192 ? 10.461 -0.46 13.273 1 97.81 192 THR B N 1
ATOM 3332 C CA . THR B 1 192 ? 11.359 -0.949 14.312 1 97.81 192 THR B CA 1
ATOM 3333 C C . THR B 1 192 ? 12.594 -1.605 13.703 1 97.81 192 THR B C 1
ATOM 3335 O O . THR B 1 192 ? 13.484 -2.053 14.422 1 97.81 192 THR B O 1
ATOM 3338 N N . GLU B 1 193 ? 12.625 -1.627 12.383 1 97.62 193 GLU B N 1
ATOM 3339 C CA . GLU B 1 193 ? 13.789 -2.18 11.695 1 97.62 193 GLU B CA 1
ATOM 3340 C C . GLU B 1 193 ? 14.992 -1.251 11.82 1 97.62 193 GLU B C 1
ATOM 3342 O O . GLU B 1 193 ? 14.883 -0.049 11.57 1 97.62 193 GLU B O 1
ATOM 3347 N N . LYS B 1 194 ? 16.141 -1.818 12.211 1 95.06 194 LYS B N 1
ATOM 3348 C CA . LYS B 1 194 ? 17.375 -1.029 12.148 1 95.06 194 LYS B CA 1
ATOM 3349 C C . LYS B 1 194 ? 17.672 -0.584 10.719 1 95.06 194 LYS B C 1
ATOM 3351 O O . LYS B 1 194 ? 17.656 -1.399 9.797 1 95.06 194 LYS B O 1
ATOM 3356 N N . PRO B 1 195 ? 17.844 0.665 10.562 1 94.94 195 PRO B N 1
ATOM 3357 C CA . PRO B 1 195 ? 18.156 1.113 9.203 1 94.94 195 PRO B CA 1
ATOM 3358 C C . PRO B 1 195 ? 19.328 0.351 8.594 1 94.94 195 PRO B C 1
ATOM 3360 O O . PRO B 1 195 ? 20.344 0.126 9.258 1 94.94 195 PRO B O 1
ATOM 3363 N N . ILE B 1 196 ? 19.141 -0.003 7.355 1 93.75 196 ILE B N 1
ATOM 3364 C CA . ILE B 1 196 ? 20.188 -0.717 6.629 1 93.75 196 ILE B CA 1
ATOM 3365 C C . ILE B 1 196 ? 21.172 0.282 6.039 1 93.75 196 ILE B C 1
ATOM 3367 O O . ILE B 1 196 ? 20.781 1.324 5.512 1 93.75 196 ILE B O 1
ATOM 3371 N N . LYS B 1 197 ? 22.438 -0.05 6.195 1 91 197 LYS B N 1
ATOM 3372 C CA . LYS B 1 197 ? 23.438 0.752 5.496 1 91 197 LYS B CA 1
ATOM 3373 C C . LYS B 1 197 ? 23.359 0.539 3.986 1 91 197 LYS B C 1
ATOM 3375 O O . LYS B 1 197 ? 23.438 -0.596 3.51 1 91 197 LYS B O 1
ATOM 3380 N N . PRO B 1 198 ? 23.188 1.549 3.322 1 90.44 198 PRO B N 1
ATOM 3381 C CA . PRO B 1 198 ? 23.125 1.388 1.868 1 90.44 198 PRO B CA 1
ATOM 3382 C C . PRO B 1 198 ? 24.375 0.745 1.283 1 90.44 198 PRO B C 1
ATOM 3384 O O . PRO B 1 198 ? 25.484 1.017 1.747 1 90.44 198 PRO B O 1
ATOM 3387 N N . VAL B 1 199 ? 24.203 -0.077 0.281 1 88.19 199 VAL B N 1
ATOM 3388 C CA . VAL B 1 199 ? 25.297 -0.759 -0.401 1 88.19 199 VAL B CA 1
ATOM 3389 C C . VAL B 1 199 ? 26.109 0.25 -1.205 1 88.19 199 VAL B C 1
ATOM 3391 O O . VAL B 1 199 ? 27.328 0.128 -1.308 1 88.19 199 VAL B O 1
ATOM 3394 N N . ILE B 1 200 ? 25.359 1.209 -1.767 1 85.38 200 ILE B N 1
ATOM 3395 C CA . ILE B 1 200 ? 25.938 2.316 -2.51 1 85.38 200 ILE B CA 1
ATOM 3396 C C . ILE B 1 200 ? 25.609 3.637 -1.817 1 85.38 200 ILE B C 1
ATOM 3398 O O . ILE B 1 200 ? 24.469 3.869 -1.423 1 85.38 200 ILE B O 1
ATOM 3402 N N . THR B 1 201 ? 26.594 4.371 -1.594 1 83.62 201 THR B N 1
ATOM 3403 C CA . THR B 1 201 ? 26.344 5.645 -0.933 1 83.62 201 THR B CA 1
ATOM 3404 C C . THR B 1 201 ? 26.5 6.805 -1.917 1 83.62 201 THR B C 1
ATOM 3406 O O . THR B 1 201 ? 27.438 6.84 -2.703 1 83.62 201 THR B O 1
ATOM 3409 N N . ILE B 1 202 ? 25.438 7.598 -1.937 1 82.25 202 ILE B N 1
ATOM 3410 C CA . ILE B 1 202 ? 25.5 8.828 -2.725 1 82.25 202 ILE B CA 1
ATOM 3411 C C . ILE B 1 202 ? 25.078 10.016 -1.863 1 82.25 202 ILE B C 1
ATOM 3413 O O . ILE B 1 202 ? 24.344 9.852 -0.888 1 82.25 202 ILE B O 1
ATOM 3417 N N . SER B 1 203 ? 25.703 11.086 -2.176 1 78 203 SER B N 1
ATOM 3418 C CA . SER B 1 203 ? 25.375 12.289 -1.412 1 78 203 SER B CA 1
ATOM 3419 C C . SER B 1 203 ? 24.625 13.305 -2.268 1 78 203 SER B C 1
ATOM 3421 O O . SER B 1 203 ? 24.797 13.344 -3.488 1 78 203 SER B O 1
ATOM 3423 N N . ASN B 1 204 ? 23.719 13.977 -1.599 1 72.88 204 ASN B N 1
ATOM 3424 C CA . ASN B 1 204 ? 23.031 15.055 -2.301 1 72.88 204 ASN B CA 1
ATOM 3425 C C . ASN B 1 204 ? 23.844 16.344 -2.26 1 72.88 204 ASN B C 1
ATOM 3427 O O . ASN B 1 204 ? 25 16.359 -1.812 1 72.88 204 ASN B O 1
ATOM 3431 N N . ASP B 1 205 ? 23.25 17.391 -2.771 1 67.31 205 ASP B N 1
ATOM 3432 C CA . ASP B 1 205 ? 23.938 18.656 -2.912 1 67.31 205 ASP B CA 1
ATOM 3433 C C . ASP B 1 205 ? 24.375 19.203 -1.553 1 67.31 205 ASP B C 1
ATOM 3435 O O . ASP B 1 205 ? 25.391 19.891 -1.448 1 67.31 205 ASP B O 1
ATOM 3439 N N . SER B 1 206 ? 23.719 18.797 -0.481 1 66.81 206 SER B N 1
ATOM 3440 C CA . SER B 1 206 ? 24.016 19.281 0.86 1 66.81 206 SER B CA 1
ATOM 3441 C C . SER B 1 206 ? 24.953 18.328 1.598 1 66.81 206 SER B C 1
ATOM 3443 O O . SER B 1 206 ? 25.047 18.359 2.826 1 66.81 206 SER B O 1
ATOM 3445 N N . LYS B 1 207 ? 25.5 17.359 0.854 1 72.06 207 LYS B N 1
ATOM 3446 C CA . LYS B 1 207 ? 26.484 16.406 1.358 1 72.06 207 LYS B CA 1
ATOM 3447 C C . LYS B 1 207 ? 25.844 15.391 2.301 1 72.06 207 LYS B C 1
ATOM 3449 O O . LYS B 1 207 ? 26.531 14.75 3.096 1 72.06 207 LYS B O 1
ATOM 3454 N N . ARG B 1 208 ? 24.562 15.43 2.305 1 77.38 208 ARG B N 1
ATOM 3455 C CA . ARG B 1 208 ? 23.875 14.438 3.113 1 77.38 208 ARG B CA 1
ATOM 3456 C C . ARG B 1 208 ? 23.625 13.164 2.32 1 77.38 208 ARG B C 1
ATOM 3458 O O . ARG B 1 208 ? 23.344 13.219 1.12 1 77.38 208 ARG B O 1
ATOM 3465 N N . GLU B 1 209 ? 23.672 12.148 3.014 1 85.94 209 GLU B N 1
ATOM 3466 C CA . GLU B 1 209 ? 23.469 10.852 2.375 1 85.94 209 GLU B CA 1
ATOM 3467 C C . GLU B 1 209 ? 22.016 10.672 1.964 1 85.94 209 GLU B C 1
ATOM 3469 O O . GLU B 1 209 ? 21.094 11 2.725 1 85.94 209 GLU B O 1
ATOM 3474 N N . VAL B 1 210 ? 21.844 10.281 0.762 1 88.56 210 VAL B N 1
ATOM 3475 C CA . VAL B 1 210 ? 20.516 9.984 0.243 1 88.56 210 VAL B CA 1
ATOM 3476 C C . VAL B 1 210 ? 20.078 8.594 0.71 1 88.56 210 VAL B C 1
ATOM 3478 O O . VAL B 1 210 ? 20.766 7.605 0.468 1 88.56 210 VAL B O 1
ATOM 3481 N N . PRO B 1 211 ? 19.031 8.562 1.422 1 93.31 211 PRO B N 1
ATOM 3482 C CA . PRO B 1 211 ? 18.594 7.242 1.888 1 93.31 211 PRO B CA 1
ATOM 3483 C C . PRO B 1 211 ? 18.078 6.355 0.757 1 93.31 211 PRO B C 1
ATOM 3485 O O . PRO B 1 211 ? 17.453 6.855 -0.187 1 93.31 211 PRO B O 1
ATOM 3488 N N . GLY B 1 212 ? 18.391 5.051 0.834 1 96.5 212 GLY B N 1
ATOM 3489 C CA . GLY B 1 212 ? 17.703 4.09 -0.017 1 96.5 212 GLY B CA 1
ATOM 3490 C C . GLY B 1 212 ? 16.234 3.914 0.335 1 96.5 212 GLY B C 1
ATOM 3491 O O . GLY B 1 212 ? 15.82 4.223 1.453 1 96.5 212 GLY B O 1
ATOM 3492 N N . SER B 1 213 ? 15.492 3.553 -0.611 1 97.62 213 SER B N 1
ATOM 3493 C CA . SER B 1 213 ? 14.07 3.283 -0.408 1 97.62 213 SER B CA 1
ATOM 3494 C C . SER B 1 213 ? 13.57 2.207 -1.365 1 97.62 213 SER B C 1
ATOM 3496 O O . SER B 1 213 ? 14.219 1.912 -2.371 1 97.62 213 SER B O 1
ATOM 3498 N N . ILE B 1 214 ? 12.523 1.654 -1.014 1 98.31 214 ILE B N 1
ATOM 3499 C CA . ILE B 1 214 ? 11.938 0.596 -1.825 1 98.31 214 ILE B CA 1
ATOM 3500 C C . ILE B 1 214 ? 10.414 0.74 -1.837 1 98.31 214 ILE B C 1
ATOM 3502 O O . ILE B 1 214 ? 9.844 1.426 -0.985 1 98.31 214 ILE B O 1
ATOM 3506 N N . SER B 1 215 ? 9.828 0.127 -2.723 1 98.81 215 SER B N 1
ATOM 3507 C CA . SER B 1 215 ? 8.445 0.371 -3.102 1 98.81 215 SER B CA 1
ATOM 3508 C C . SER B 1 215 ? 7.484 -0.037 -1.988 1 98.81 215 SER B C 1
ATOM 3510 O O . SER B 1 215 ? 6.344 0.425 -1.944 1 98.81 215 SER B O 1
ATOM 3512 N N . PHE B 1 216 ? 7.859 -0.872 -1.025 1 98.88 216 PHE B N 1
ATOM 3513 C CA . PHE B 1 216 ? 6.832 -1.479 -0.186 1 98.88 216 PHE B CA 1
ATOM 3514 C C . PHE B 1 216 ? 6.98 -1.025 1.261 1 98.88 216 PHE B C 1
ATOM 3516 O O . PHE B 1 216 ? 6.086 -1.247 2.08 1 98.88 216 PHE B O 1
ATOM 3523 N N . VAL B 1 217 ? 7.996 -0.323 1.679 1 98.88 217 VAL B N 1
ATOM 3524 C CA . VAL B 1 217 ? 8.125 0.078 3.076 1 98.88 217 VAL B CA 1
ATOM 3525 C C . VAL B 1 217 ? 7.406 1.407 3.299 1 98.88 217 VAL B C 1
ATOM 3527 O O . VAL B 1 217 ? 6.488 1.496 4.117 1 98.88 217 VAL B O 1
ATOM 3530 N N . PRO B 1 218 ? 7.785 2.498 2.514 1 98.88 218 PRO B N 1
ATOM 3531 C CA . PRO B 1 218 ? 7.055 3.746 2.744 1 98.88 218 PRO B CA 1
ATOM 3532 C C . PRO B 1 218 ? 5.562 3.621 2.443 1 98.88 218 PRO B C 1
ATOM 3534 O O . PRO B 1 218 ? 4.738 4.242 3.121 1 98.88 218 PRO B O 1
ATOM 3537 N N . SER B 1 219 ? 5.188 2.814 1.429 1 98.94 219 SER B N 1
ATOM 3538 C CA . SER B 1 219 ? 3.785 2.607 1.078 1 98.94 219 SER B CA 1
ATOM 3539 C C . SER B 1 219 ? 3.004 2.018 2.246 1 98.94 219 SER B C 1
ATOM 3541 O O . SER B 1 219 ? 1.91 2.484 2.568 1 98.94 219 SER B O 1
ATOM 3543 N N . VAL B 1 220 ? 3.594 1 2.902 1 98.94 220 VAL B N 1
ATOM 3544 C CA . VAL B 1 220 ? 2.939 0.407 4.062 1 98.94 220 VAL B CA 1
ATOM 3545 C C . VAL B 1 220 ? 2.82 1.445 5.176 1 98.94 220 VAL B C 1
ATOM 3547 O O . VAL B 1 220 ? 1.804 1.509 5.871 1 98.94 220 VAL B O 1
ATOM 3550 N N . GLY B 1 221 ? 3.879 2.268 5.359 1 98.94 221 GLY B N 1
ATOM 3551 C CA . GLY B 1 221 ? 3.768 3.371 6.301 1 98.94 221 GLY B CA 1
ATOM 3552 C C . GLY B 1 221 ? 2.545 4.234 6.066 1 98.94 221 GLY B C 1
ATOM 3553 O O . GLY B 1 221 ? 1.799 4.531 7 1 98.94 221 GLY B O 1
ATOM 3554 N N . GLY B 1 222 ? 2.305 4.609 4.809 1 98.94 222 GLY B N 1
ATOM 3555 C CA . GLY B 1 222 ? 1.159 5.434 4.449 1 98.94 222 GLY B CA 1
ATOM 3556 C C . GLY B 1 222 ? -0.169 4.738 4.691 1 98.94 222 GLY B C 1
ATOM 3557 O O . GLY B 1 222 ? -1.127 5.367 5.148 1 98.94 222 GLY B O 1
ATOM 3558 N N . LEU B 1 223 ? -0.212 3.492 4.391 1 98.94 223 LEU B N 1
ATOM 3559 C CA . LEU B 1 223 ? -1.441 2.723 4.555 1 98.94 223 LEU B CA 1
ATOM 3560 C C . LEU B 1 223 ? -1.774 2.535 6.031 1 98.94 223 LEU B C 1
ATOM 3562 O O . LEU B 1 223 ? -2.943 2.578 6.418 1 98.94 223 LEU B O 1
ATOM 3566 N N . VAL B 1 224 ? -0.758 2.336 6.852 1 98.94 224 VAL B N 1
ATOM 3567 C CA . VAL B 1 224 ? -0.961 2.23 8.297 1 98.94 224 VAL B CA 1
ATOM 3568 C C . VAL B 1 224 ? -1.479 3.559 8.844 1 98.94 224 VAL B C 1
ATOM 3570 O O . VAL B 1 224 ? -2.398 3.582 9.664 1 98.94 224 VAL B O 1
ATOM 3573 N N . ILE B 1 225 ? -0.931 4.656 8.359 1 98.94 225 ILE B N 1
ATOM 3574 C CA . ILE B 1 225 ? -1.396 5.973 8.773 1 98.94 225 ILE B CA 1
ATOM 3575 C C . ILE B 1 225 ? -2.873 6.133 8.422 1 98.94 225 ILE B C 1
ATOM 3577 O O . ILE B 1 225 ? -3.672 6.582 9.25 1 98.94 225 ILE B O 1
ATOM 3581 N N . ALA B 1 226 ? -3.26 5.742 7.215 1 98.94 226 ALA B N 1
ATOM 3582 C CA . ALA B 1 226 ? -4.656 5.828 6.801 1 98.94 226 ALA B CA 1
ATOM 3583 C C . ALA B 1 226 ? -5.559 5.023 7.734 1 98.94 226 ALA B C 1
ATOM 3585 O O . ALA B 1 226 ? -6.656 5.465 8.078 1 98.94 226 ALA B O 1
ATOM 3586 N N . SER B 1 227 ? -5.094 3.871 8.141 1 98.94 227 SER B N 1
ATOM 3587 C CA . SER B 1 227 ? -5.871 3.027 9.039 1 98.94 227 S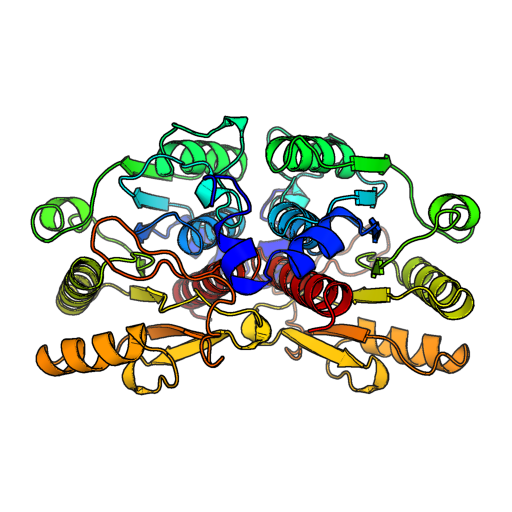ER B CA 1
ATOM 3588 C C . SER B 1 227 ? -6.121 3.723 10.367 1 98.94 227 SER B C 1
ATOM 3590 O O . SER B 1 227 ? -7.234 3.678 10.898 1 98.94 227 SER B O 1
ATOM 3592 N N . VAL B 1 228 ? -5.113 4.383 10.938 1 98.94 228 VAL B N 1
ATOM 3593 C CA . VAL B 1 228 ? -5.223 5.09 12.203 1 98.94 228 VAL B CA 1
ATOM 3594 C C . VAL B 1 228 ? -6.215 6.242 12.07 1 98.94 228 VAL B C 1
ATOM 3596 O O . VAL B 1 228 ? -7.105 6.41 12.906 1 98.94 228 VAL B O 1
ATOM 3599 N N . VAL B 1 229 ? -6.074 7.004 10.992 1 98.94 229 VAL B N 1
ATOM 3600 C CA . VAL B 1 229 ? -6.926 8.164 10.758 1 98.94 229 VAL B CA 1
ATOM 3601 C C . VAL B 1 229 ? -8.383 7.73 10.656 1 98.94 229 VAL B C 1
ATOM 3603 O O . VAL B 1 229 ? -9.258 8.297 11.328 1 98.94 229 VAL B O 1
ATOM 3606 N N . VAL B 1 230 ? -8.664 6.715 9.859 1 98.88 230 VAL B N 1
ATOM 3607 C CA . VAL B 1 230 ? -10.023 6.23 9.648 1 98.88 230 VAL B CA 1
ATOM 3608 C C . VAL B 1 230 ? -10.602 5.738 10.969 1 98.88 230 VAL B C 1
ATOM 3610 O O . VAL B 1 230 ? -11.719 6.105 11.344 1 98.88 230 VAL B O 1
ATOM 3613 N N . LYS B 1 231 ? -9.852 4.926 11.695 1 98.69 231 LYS B N 1
ATOM 3614 C CA . LYS B 1 231 ? -10.328 4.367 12.953 1 98.69 231 LYS B CA 1
ATOM 3615 C C . LYS B 1 231 ? -10.609 5.473 13.969 1 98.69 231 LYS B C 1
ATOM 3617 O O . LYS B 1 231 ? -11.625 5.43 14.68 1 98.69 231 LYS B O 1
ATOM 3622 N N . ASP B 1 232 ? -9.727 6.461 14.047 1 98.69 232 ASP B N 1
ATOM 3623 C CA . ASP B 1 232 ? -9.922 7.578 14.961 1 98.69 232 ASP B CA 1
ATOM 3624 C C . ASP B 1 232 ? -11.172 8.383 14.586 1 98.69 232 ASP B C 1
ATOM 3626 O O . ASP B 1 232 ? -11.953 8.758 15.453 1 98.69 232 ASP B O 1
ATOM 3630 N N . LEU B 1 233 ? -11.312 8.656 13.273 1 98.75 233 LEU B N 1
ATOM 3631 C CA . LEU B 1 233 ? -12.438 9.469 12.805 1 98.75 233 LEU B CA 1
ATOM 3632 C C . LEU B 1 233 ? -13.766 8.797 13.117 1 98.75 233 LEU B C 1
ATOM 3634 O O . LEU B 1 233 ? -14.742 9.469 13.445 1 98.75 233 LEU B O 1
ATOM 3638 N N . VAL B 1 234 ? -13.82 7.457 13.008 1 97.88 234 VAL B N 1
ATOM 3639 C CA . VAL B 1 234 ? -15.086 6.75 13.18 1 97.88 234 VAL B CA 1
ATOM 3640 C C . VAL B 1 234 ? -15.188 6.215 14.602 1 97.88 234 VAL B C 1
ATOM 3642 O O . VAL B 1 234 ? -16.125 5.469 14.93 1 97.88 234 VAL B O 1
ATOM 3645 N N . SER B 1 235 ? -14.227 6.484 15.508 1 95.38 235 SER B N 1
ATOM 3646 C CA . SER B 1 235 ? -14.219 6.184 16.938 1 95.38 235 SER B CA 1
ATOM 3647 C C . SER B 1 235 ? -14.148 4.68 17.188 1 95.38 235 SER B C 1
ATOM 3649 O O . SER B 1 235 ? -14.945 4.137 17.953 1 95.38 235 SER B O 1
ATOM 3651 N N . LEU B 1 236 ? -13.32 4.035 16.406 1 88.75 236 LEU B N 1
ATOM 3652 C CA . LEU B 1 236 ? -13.023 2.619 16.594 1 88.75 236 LEU B CA 1
ATOM 3653 C C . LEU B 1 236 ? -11.695 2.432 17.312 1 88.75 236 LEU B C 1
ATOM 3655 O O . LEU B 1 236 ? -10.781 3.254 17.172 1 88.75 236 LEU B O 1
#

pLDDT: mean 96.35, std 5.49, range [61.78, 98.94]

InterPro domains:
  IPR000594 THIF-type NAD/FAD binding fold [PF00899] (12-168)
  IPR035985 Ubiquitin-activating enzyme-like [SSF69572] (2-234)
  IPR045886 ThiF/MoeB/HesA family [PTHR43267] (6-235)